Protein AF-0000000076153434 (afdb_homodimer)

Organism: Mytilus galloprovincialis (NCBI:txid29158)

Sequence (692 aa):
MLDENEIEETPIVTNWFNNKTPDEFKQAQLDDPIISQILTWKKSPEKPKWPEISHLSQHHKTYWSQWERLTVVEGILYRKWENTTTNDINLQYVLPCADRNRVLLLLHNDQLGGHLGFKRTIARIRHRFYWAGYTSFVERWCKRCTECQKRNQPSHHTRGQMKSYIVGEPMERVSLDILGPVTRTYKGNKYVIVVTDYFTRYAEAYGVPDIEAQTVADKLLEEFICRYGLPLQIHTDQGSQFTSDLFIQMCKKLNIDKTRNSPFHPQSSGLVERLNRTIEDMISKFVTKHQKDWDQYLPYLMMAYRSSVHETLGETPCFMMMGREVRLPVDLIYGGLVVLTLINIVMLDENEIEETPIVTNWFNNKTPDEFKQAQLDDPIISQILTWKKSPEKPKWPEISHLSQHHKTYWSQWERLTVVEGILYRKWENTTTNDINLQYVLPCADRNRVLLLLHNDQLGGHLGFKRTIARIRHRFYWAGYTSFVERWCKRCTECQKRNQPSHHTRGQMKSYIVGEPMERVSLDILGPVTRTYKGNKYVIVVTDYFTRYAEAYGVPDIEAQTVADKLLEEFICRYGLPLQIHTDQGSQFTSDLFIQMCKKLNIDKTRNSPFHPQSSGLVERLNRTIEDMISKFVTKHQKDWDQYLPYLMMAYRSSVHETLGETPCFMMMGREVRLPVDLIYGGLVVLTLINIV

Nearest PDB structures (foldseek):
  7q5b-assembly1_A  TM=4.724E-01  e=2.731E-12  Saccharomyces cerevisiae S288C
  7usf-assembly1_B-2  TM=6.928E-01  e=3.247E-08  Mouse mammary tumor virus
  5cz1-assembly3_C  TM=7.036E-01  e=2.994E-06  Mouse mammary tumor virus
  7usf-assembly1_A  TM=5.499E-01  e=4.482E-07  Mouse mammary tumor virus
  7jn3-assembly1_E  TM=5.477E-01  e=1.095E-06  Rous sarcoma virus (strain Schmidt-Ruppin A)

pLDDT: mean 84.43, std 19.1, range [25.69, 98.38]

Solvent-accessible surface area (backbone atoms only — not comparable to full-atom values): 38436 Å² total; per-residue (Å²): 136,84,81,77,73,76,70,74,72,69,66,56,84,36,48,62,45,49,53,61,48,72,66,54,53,33,50,49,30,55,70,22,75,63,53,31,49,52,54,55,50,63,72,43,93,62,77,82,52,63,84,79,45,70,84,51,55,72,54,56,46,48,51,57,77,39,47,89,40,46,44,72,58,95,75,33,58,25,32,62,39,73,37,83,87,76,71,39,77,42,70,14,42,50,55,32,73,89,50,48,63,60,53,46,40,52,48,23,70,29,57,60,14,32,61,50,56,52,71,40,38,50,54,59,39,58,71,45,35,40,49,73,61,46,67,63,53,47,44,50,50,53,69,61,31,65,62,54,56,74,60,66,60,81,71,81,66,77,79,64,76,64,66,79,73,91,55,92,43,80,39,41,40,29,38,46,45,77,45,68,81,50,67,58,24,84,88,49,24,24,32,35,42,37,40,32,25,67,49,35,59,34,52,48,61,43,67,29,63,62,80,47,40,63,57,47,31,49,49,47,42,52,68,42,30,36,72,65,22,54,54,60,28,74,40,42,80,57,56,69,67,53,48,50,48,24,34,50,47,42,22,60,75,65,72,49,54,60,44,90,71,52,68,64,59,52,71,75,44,56,62,58,56,52,48,52,49,51,52,50,53,38,49,62,59,68,37,54,95,78,38,34,56,50,62,78,45,37,37,38,36,34,28,19,54,24,69,26,56,33,84,90,75,72,42,25,12,36,30,61,58,29,71,41,80,59,46,50,71,66,44,58,35,68,45,82,67,60,75,69,49,61,66,70,72,102,138,86,81,78,71,75,71,74,72,71,65,54,82,35,48,61,45,48,52,61,47,73,65,53,53,34,48,47,30,56,69,23,74,65,53,30,49,51,55,57,49,63,75,42,92,60,77,81,53,63,85,79,45,69,84,52,54,71,52,57,47,47,50,57,75,40,46,88,40,46,47,70,58,96,74,33,59,25,32,62,39,72,38,82,85,76,70,41,79,42,69,14,42,50,55,33,73,90,50,48,63,60,52,46,40,50,51,23,70,30,56,58,14,33,61,50,57,51,72,40,40,50,51,59,40,59,71,45,34,40,48,73,61,47,69,61,51,47,45,51,50,52,68,64,31,65,62,55,56,74,60,66,59,81,69,82,67,76,79,64,76,63,66,79,72,91,56,92,44,79,39,42,40,29,38,46,46,76,44,66,82,52,65,58,26,85,87,50,23,23,29,35,41,37,40,33,25,67,50,33,59,34,53,47,63,42,67,29,63,61,82,47,39,64,56,47,33,48,49,46,42,52,68,42,31,36,73,66,23,54,53,62,28,73,40,43,80,59,57,68,67,53,50,52,48,24,34,51,47,43,22,60,76,65,72,50,55,60,44,89,70,54,72,61,62,51,70,76,45,56,61,59,56,52,48,52,49,51,52,50,53,38,47,62,58,68,38,54,95,79,38,34,56,51,62,77,46,37,37,38,36,35,28,18,54,24,69,26,56,34,85,89,74,70,42,25,13,35,28,62,59,29,70,40,81,58,46,50,72,64,41,57,35,68,43,83,66,60,77,68,49,62,66,71,72,102

Secondary structure (DSSP, 8-state):
---------------SS-PPPHHHHHHHHHHSHHHHHHHHHHTSSSPPPHHHHTTS-HHHHHHHHTGGGEEEETTEEEEEEEETTTTEEEEEEE--HHHHHHHHIIIIISTTTTT--HHHHHHHHHTTEE-TTHHHHHHHHHHH-HHHHHH-----------------STTSEEEEEEE---PPPTT---EEEEEEETTT--EEEEEES---HHHHHHHIIIIIIHHH---SEEEE-S-HHHHHHHHHHHHHHHT-PPPS---------HHHHHHHHHHHHHHHTT--TT---HHHHHHHHHHHHHTS--TTTSS-HHHHHHSS----HHHHHHGGGHHHHHHHH-/---------------SS-PPPHHHHHHHHHHSHHHHHHHHHHTSSSPPPHHHHTTS-HHHHHHHHTGGGEEEETTEEEEEEEETTTTEEEEEEE--HHHHHHHHIIIIISTTTTT--HHHHHHHHHTTEE-TTHHHHHHHHHHH-HHHHHH-----------------STTSEEEEEEE---PPPTT---EEEEEEETTT--EEEEEES---HHHHHHHIIIIIIHHH---SEEEE-S-HHHHHHHHHHHHHHHT-PPPS---------HHHHHHHHHHHHHHHTT--TT---HHHHHHHHHHHHHTS--TTTSS-HHHHHHSS----HHHHHHGGGHHHHHHHH-

InterPro domains:
  IPR001584 Integrase, catalytic core [PF00665] (170-266)
  IPR001584 Integrase, catalytic core [PS50994] (166-325)
  IPR012337 Ribonuclease H-like superfamily [SSF53098] (166-319)
  IPR036397 Ribonuclease H superfamily [G3DSA:3.30.420.10] (163-334)
  IPR041588 Integrase zinc-binding domain [PF17921] (96-153)

Radius of gyration: 28.55 Å; Cα contacts (8 Å, |Δi|>4): 1041; chains: 2; bounding box: 57×82×88 Å

Foldseek 3Di:
DDDPPPPPPPPPPDDPDAAQDPVNQLVLLCVAPLSVVLLVQVVDPDQDDCVVPVPDDPQNVQCSVQVVQWDADPNFIWGWDQDPVVRDTDTAGADGPVCLVVLLCQCAVDLLNLNDALVQSVVVNVRHHDGRPVSVVSNVVSVPDPLNVVPPPPPPDPPPDQPQDDDPAWQQEKEWEKDDQDDQAPVQFRIKIWIATSQLRQIAIATDNDLQLLRNLCCCVVPPCVVQHHYNYYAYPPDPVSVVSNQVNNCVVVVHDDDDDDPDPRPVGPSVVVVVVSLVSSLSSPADPSNRCSRVSRVSNSSSQQQTQDPVVRRGSCCRRPVDHDDGPVCRHHVPPTPPPVVPVD/DDDPPPPPPPPPPDDPDAAQDPVNQLVLLCVAPLSVVLLVQVVDPDQDDCVVPVPDDPQNVQCSVQVVQWDADPNFIWGWDQDPVVRDTDTAGADGPVCLVVLLCQCAVDLLNLNDALVQSVVVNVRHHDGRPVSVVSNVVSVPDPLNVVPPPPPPDDPPDQPLDDDPAWQQEKEWEKDDQDDAAPVQFRIKIWIATSQLRQIAIATDNDLQLLRNLCCCVVPPCVVQHHYNYYAYPPDPVSVVSNQVNNCVVVVHDDDDDDPDPRPPGPSVVVVVVSLVSSLSSPADPSNRCSRVSRVSNSSSQQQTQDPVVRRGSCCRRPVDHDDGPVCRHHVPPTPPPVVPVD

Structure (mmCIF, N/CA/C/O backbone):
data_AF-0000000076153434-model_v1
#
loop_
_entity.id
_entity.type
_entity.pdbx_description
1 polymer 'Integrase catalytic domain-containing protein'
#
loop_
_atom_site.group_PDB
_atom_site.id
_atom_site.type_symbol
_atom_site.label_atom_id
_atom_site.label_alt_id
_atom_site.label_comp_id
_atom_site.label_asym_id
_atom_site.label_entity_id
_atom_site.label_seq_id
_atom_site.pdbx_PDB_ins_code
_atom_site.Cartn_x
_atom_site.Cartn_y
_atom_site.Cartn_z
_atom_site.occupancy
_atom_site.B_iso_or_equiv
_atom_site.auth_seq_id
_atom_site.auth_comp_id
_atom_site.auth_asym_id
_atom_site.auth_atom_id
_atom_site.pdbx_PDB_model_num
ATOM 1 N N . MET A 1 1 ? 24.078 26.281 -42.719 1 26.25 1 MET A N 1
ATOM 2 C CA . MET A 1 1 ? 22.969 26.844 -41.969 1 26.25 1 MET A CA 1
ATOM 3 C C . MET A 1 1 ? 22.75 26.062 -40.688 1 26.25 1 MET A C 1
ATOM 5 O O . MET A 1 1 ? 22.641 24.844 -40.688 1 26.25 1 MET A O 1
ATOM 9 N N . LEU A 1 2 ? 23.188 26.578 -39.469 1 28.17 2 LEU A N 1
ATOM 10 C CA . LEU A 1 2 ? 23.344 26.141 -38.094 1 28.17 2 LEU A CA 1
ATOM 11 C C . LEU A 1 2 ? 22.031 25.562 -37.531 1 28.17 2 LEU A C 1
ATOM 13 O O . LEU A 1 2 ? 20.953 26.047 -37.875 1 28.17 2 LEU A O 1
ATOM 17 N N . ASP A 1 3 ? 22.047 24.281 -37.188 1 27.09 3 ASP A N 1
ATOM 18 C CA . ASP A 1 3 ? 21.297 23.219 -36.531 1 27.09 3 ASP A CA 1
ATOM 19 C C . ASP A 1 3 ? 20.672 23.734 -35.219 1 27.09 3 ASP A C 1
ATOM 21 O O . ASP A 1 3 ? 21.391 24.125 -34.281 1 27.09 3 ASP A O 1
ATOM 25 N N . GLU A 1 4 ? 19.562 24.562 -35.375 1 30.77 4 GLU A N 1
ATOM 26 C CA . GLU A 1 4 ? 18.766 25.188 -34.312 1 30.77 4 GLU A CA 1
ATOM 27 C C . GLU A 1 4 ? 18.547 24.234 -33.156 1 30.77 4 GLU A C 1
ATOM 29 O O . GLU A 1 4 ? 18.078 23.109 -33.344 1 30.77 4 GLU A O 1
ATOM 34 N N . ASN A 1 5 ? 19.281 24.344 -32.125 1 31.09 5 ASN A N 1
ATOM 35 C CA . ASN A 1 5 ? 19.328 23.781 -30.766 1 31.09 5 ASN A CA 1
ATOM 36 C C . ASN A 1 5 ? 17.938 23.719 -30.141 1 31.09 5 ASN A C 1
ATOM 38 O O . ASN A 1 5 ? 17.312 24.75 -29.891 1 31.09 5 ASN A O 1
ATOM 42 N N . GLU A 1 6 ? 17.094 22.844 -30.656 1 32.84 6 GLU A N 1
ATOM 43 C CA . GLU A 1 6 ? 15.82 22.609 -29.969 1 32.84 6 GLU A CA 1
ATOM 44 C C . GLU A 1 6 ? 15.984 22.672 -28.453 1 32.84 6 GLU A C 1
ATOM 46 O O . GLU A 1 6 ? 16.688 21.844 -27.875 1 32.84 6 GLU A O 1
ATOM 51 N N . ILE A 1 7 ? 16.062 23.859 -27.906 1 31.33 7 ILE A N 1
ATOM 52 C CA . ILE A 1 7 ? 16.016 24.109 -26.469 1 31.33 7 ILE A CA 1
ATOM 53 C C . ILE A 1 7 ? 15.039 23.156 -25.812 1 31.33 7 ILE A C 1
ATOM 55 O O . ILE A 1 7 ? 13.852 23.156 -26.125 1 31.33 7 ILE A O 1
ATOM 59 N N . GLU A 1 8 ? 15.461 22.016 -25.5 1 33.28 8 GLU A N 1
ATOM 60 C CA . GLU A 1 8 ? 14.75 21.109 -24.594 1 33.28 8 GLU A CA 1
ATOM 61 C C . GLU A 1 8 ? 14.094 21.875 -23.453 1 33.28 8 GLU A C 1
ATOM 63 O O . GLU A 1 8 ? 14.789 22.438 -22.594 1 33.28 8 GLU A O 1
ATOM 68 N N . GLU A 1 9 ? 13.078 22.641 -23.75 1 33.19 9 GLU A N 1
ATOM 69 C CA . GLU A 1 9 ? 12.359 23.344 -22.703 1 33.19 9 GLU A CA 1
ATOM 70 C C . GLU A 1 9 ? 12.203 22.469 -21.453 1 33.19 9 GLU A C 1
ATOM 72 O O . GLU A 1 9 ? 11.75 21.328 -21.547 1 33.19 9 GLU A O 1
ATOM 77 N N . THR A 1 10 ? 13.039 22.625 -20.547 1 36.59 10 THR A N 1
ATOM 78 C CA . THR A 1 10 ? 13.023 22.016 -19.234 1 36.59 10 THR A CA 1
ATOM 79 C C . THR A 1 10 ? 11.609 21.984 -18.656 1 36.59 10 THR A C 1
ATOM 81 O O . THR A 1 10 ? 10.945 23.016 -18.594 1 36.59 10 THR A O 1
ATOM 84 N N . PRO A 1 11 ? 10.961 20.875 -18.812 1 39.47 11 PRO A N 1
ATOM 85 C CA . PRO A 1 11 ? 9.602 20.797 -18.266 1 39.47 11 PRO A CA 1
ATOM 86 C C . PRO A 1 11 ? 9.477 21.453 -16.891 1 39.47 11 PRO A C 1
ATOM 88 O O . PRO A 1 11 ? 10.281 21.188 -16 1 39.47 11 PRO A O 1
ATOM 91 N N . ILE A 1 12 ? 9.172 22.672 -16.812 1 40.34 12 ILE A N 1
ATOM 92 C CA . ILE A 1 12 ? 8.844 23.297 -15.539 1 40.34 12 ILE A CA 1
ATOM 93 C C . ILE A 1 12 ? 7.852 22.438 -14.773 1 40.34 12 ILE A C 1
ATOM 95 O O . ILE A 1 12 ? 6.766 22.125 -15.273 1 40.34 12 ILE A O 1
ATOM 99 N N . VAL A 1 13 ? 8.227 21.484 -13.992 1 46.78 13 VAL A N 1
ATOM 100 C CA . VAL A 1 13 ? 7.426 20.672 -13.078 1 46.78 13 VAL A CA 1
ATOM 101 C C . VAL A 1 13 ? 6.602 21.578 -12.164 1 46.78 13 VAL A C 1
ATOM 103 O O . VAL A 1 13 ? 7.156 22.375 -11.406 1 46.78 13 VAL A O 1
ATOM 106 N N . THR A 1 14 ? 5.461 22.172 -12.633 1 51.94 14 THR A N 1
ATOM 107 C CA . THR A 1 14 ? 4.656 23.031 -11.781 1 51.94 14 THR A CA 1
ATOM 108 C C . THR A 1 14 ? 3.961 22.219 -10.695 1 51.94 14 THR A C 1
ATOM 110 O O . THR A 1 14 ? 3.504 21.094 -10.945 1 51.94 14 THR A O 1
ATOM 113 N N . ASN A 1 15 ? 3.947 22.703 -9.422 1 70.94 15 ASN A N 1
ATOM 114 C CA . ASN A 1 15 ? 3.375 22.172 -8.195 1 70.94 15 ASN A CA 1
ATOM 115 C C . ASN A 1 15 ? 1.861 22.359 -8.148 1 70.94 15 ASN A C 1
ATOM 117 O O . ASN A 1 15 ? 1.342 23.375 -8.617 1 70.94 15 ASN A O 1
ATOM 121 N N . TRP A 1 16 ? 0.994 21.438 -7.922 1 79.5 16 TRP A N 1
ATOM 122 C CA . TRP A 1 16 ? -0.462 21.469 -7.836 1 79.5 16 TRP A CA 1
ATOM 123 C C . TRP A 1 16 ? -0.918 22.078 -6.516 1 79.5 16 TRP A C 1
ATOM 125 O O . TRP A 1 16 ? -2.113 22.297 -6.305 1 79.5 16 TRP A O 1
ATOM 135 N N . PHE A 1 17 ? 0.025 22.5 -5.707 1 84.44 17 PHE A N 1
ATOM 136 C CA . PHE A 1 17 ? -0.239 23.094 -4.406 1 84.44 17 PHE A CA 1
ATOM 137 C C . PHE A 1 17 ? 0.689 24.281 -4.156 1 84.44 17 PHE A C 1
ATOM 139 O O . PHE A 1 17 ? 1.723 24.406 -4.812 1 84.44 17 PHE A O 1
ATOM 146 N N . ASN A 1 18 ? 0.304 25.078 -3.262 1 81.75 18 ASN A N 1
ATOM 147 C CA . ASN A 1 18 ? 1.109 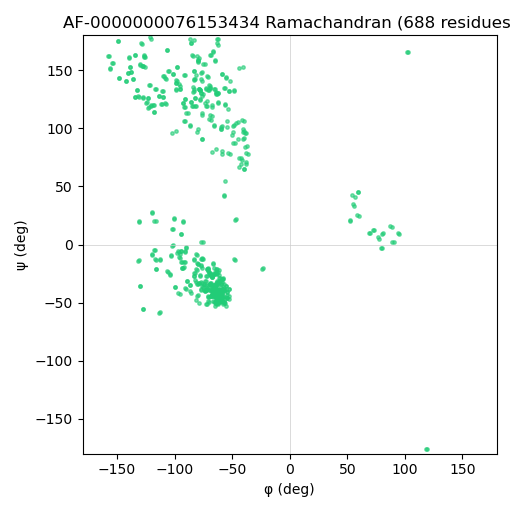26.234 -2.863 1 81.75 18 ASN A CA 1
ATOM 148 C C . ASN A 1 18 ? 2.037 25.891 -1.701 1 81.75 18 ASN A C 1
ATOM 150 O O . ASN A 1 18 ? 1.581 25.719 -0.569 1 81.75 18 ASN A O 1
ATOM 154 N N . ASN A 1 19 ? 3.277 25.766 -2.012 1 83.69 19 ASN A N 1
ATOM 155 C CA . ASN A 1 19 ? 4.262 25.5 -0.97 1 83.69 19 ASN A CA 1
ATOM 156 C C . ASN A 1 19 ? 4.965 26.766 -0.521 1 83.69 19 ASN A C 1
ATOM 158 O O . ASN A 1 19 ? 5.07 27.734 -1.289 1 83.69 19 ASN A O 1
ATOM 162 N N . LYS A 1 20 ? 5.391 26.766 0.634 1 87.88 20 LYS A N 1
ATOM 163 C CA . LYS A 1 20 ? 6.195 27.875 1.133 1 87.88 20 LYS A CA 1
ATOM 164 C C . LYS A 1 20 ? 7.57 27.906 0.466 1 87.88 20 LYS A C 1
ATOM 166 O O . LYS A 1 20 ? 8.227 26.875 0.341 1 87.88 20 LYS A O 1
ATOM 171 N N . THR A 1 21 ? 7.996 29 0.065 1 87.31 21 THR A N 1
ATOM 172 C CA . THR A 1 21 ? 9.328 29.188 -0.504 1 87.31 21 THR A CA 1
ATOM 173 C C . THR A 1 21 ? 10.367 29.391 0.596 1 87.31 21 THR A C 1
ATOM 175 O O . THR A 1 21 ? 10.016 29.75 1.724 1 87.31 21 THR A O 1
ATOM 178 N N . PRO A 1 22 ? 11.586 29.219 0.263 1 89.31 22 PRO A N 1
ATOM 179 C CA . PRO A 1 22 ? 12.633 29.469 1.257 1 89.31 22 PRO A CA 1
ATOM 180 C C . PRO A 1 22 ? 12.57 30.891 1.817 1 89.31 22 PRO A C 1
ATOM 182 O O . PRO A 1 22 ? 12.766 31.094 3.018 1 89.31 22 PRO A O 1
ATOM 185 N N . ASP A 1 23 ? 12.297 31.812 0.988 1 92.75 23 ASP A N 1
ATOM 186 C CA . ASP A 1 23 ? 12.195 33.188 1.435 1 92.75 23 ASP A CA 1
ATOM 187 C C . ASP A 1 23 ? 11.031 33.375 2.398 1 92.75 23 ASP A C 1
ATOM 189 O O . ASP A 1 23 ? 11.117 34.156 3.354 1 92.75 23 ASP A O 1
ATOM 193 N N . GLU A 1 24 ? 10.008 32.656 2.102 1 93.31 24 GLU A N 1
ATOM 194 C CA . GLU A 1 24 ? 8.844 32.75 2.98 1 93.31 24 GLU A CA 1
ATOM 195 C C . GLU A 1 24 ? 9.141 32.125 4.34 1 93.31 24 GLU A C 1
ATOM 197 O O . GLU A 1 24 ? 8.664 32.594 5.367 1 93.31 24 GLU A O 1
ATOM 202 N N . PHE A 1 25 ? 9.906 31.094 4.367 1 94.31 25 PHE A N 1
ATOM 203 C CA . PHE A 1 25 ? 10.336 30.484 5.617 1 94.31 25 PHE A CA 1
ATOM 204 C C . PHE A 1 25 ? 11.156 31.453 6.453 1 94.31 25 PHE A C 1
ATOM 206 O O . PHE A 1 25 ? 10.883 31.641 7.641 1 94.31 25 PHE A O 1
ATOM 213 N N . LYS A 1 26 ? 12.094 32.031 5.777 1 95.19 26 LYS A N 1
ATOM 214 C CA . LYS A 1 26 ? 12.977 32.969 6.438 1 95.19 26 LYS A CA 1
ATOM 215 C C . LYS A 1 26 ? 12.188 34.156 7 1 95.19 26 LYS A C 1
ATOM 217 O O . LYS A 1 26 ? 12.367 34.531 8.156 1 95.19 26 LYS A O 1
ATOM 222 N N . GLN A 1 27 ? 11.352 34.625 6.113 1 96.81 27 GLN A N 1
ATOM 223 C CA . GLN A 1 27 ? 10.586 35.812 6.508 1 96.81 27 GLN A CA 1
ATOM 224 C C . GLN A 1 27 ? 9.664 35.5 7.688 1 96.81 27 GLN A C 1
ATOM 226 O O . GLN A 1 27 ? 9.508 36.312 8.594 1 96.81 27 GLN A O 1
ATOM 231 N N . ALA A 1 28 ? 9.055 34.375 7.688 1 97.06 28 ALA A N 1
ATOM 232 C CA . ALA A 1 28 ? 8.164 33.969 8.773 1 97.06 28 ALA A CA 1
ATOM 233 C C . ALA A 1 28 ? 8.922 33.906 10.102 1 97.06 28 ALA A C 1
ATOM 235 O O . ALA A 1 28 ? 8.398 34.344 11.141 1 97.06 28 ALA A O 1
ATOM 236 N N . GLN A 1 29 ? 10.094 33.406 10.109 1 97.69 29 GLN A N 1
ATOM 237 C CA . GLN A 1 29 ? 10.906 33.312 11.32 1 97.69 29 GLN A CA 1
ATOM 238 C C . GLN A 1 29 ? 11.398 34.719 11.758 1 97.69 29 GLN A C 1
ATOM 240 O O . GLN A 1 29 ? 11.422 35 12.953 1 97.69 29 GLN A O 1
ATOM 245 N N . LEU A 1 30 ? 11.719 35.5 10.797 1 97.62 30 LEU A N 1
ATOM 246 C CA . LEU A 1 30 ? 12.18 36.844 11.109 1 97.62 30 LEU A CA 1
ATOM 247 C C . LEU A 1 30 ? 11.055 37.688 11.688 1 97.62 30 LEU A C 1
ATOM 249 O O . LEU A 1 30 ? 11.297 38.594 12.484 1 97.62 30 LEU A O 1
ATOM 253 N N . ASP A 1 31 ? 9.859 37.375 11.328 1 97.94 31 ASP A N 1
ATOM 254 C CA . ASP A 1 31 ? 8.695 38.094 11.82 1 97.94 31 ASP A CA 1
ATOM 255 C C . ASP A 1 31 ? 8.344 37.688 13.242 1 97.94 31 ASP A C 1
ATOM 257 O O . ASP A 1 31 ? 7.578 38.344 13.93 1 97.94 31 ASP A O 1
ATOM 261 N N . ASP A 1 32 ? 8.844 36.562 13.688 1 97.94 32 ASP A N 1
ATOM 262 C CA . ASP A 1 32 ? 8.664 36.094 15.062 1 97.94 32 ASP A CA 1
ATOM 263 C C . ASP A 1 32 ? 9.664 36.75 16 1 97.94 32 ASP A C 1
ATOM 265 O O . ASP A 1 32 ? 10.875 36.562 15.852 1 97.94 32 ASP A O 1
ATOM 269 N N . PRO A 1 33 ? 9.211 37.438 16.938 1 96.69 33 PRO A N 1
ATOM 270 C CA . PRO A 1 33 ? 10.125 38.25 17.75 1 96.69 33 PRO A CA 1
ATOM 271 C C . PRO A 1 33 ? 11.133 37.375 18.516 1 96.69 33 PRO A C 1
ATOM 273 O O . PRO A 1 33 ? 12.273 37.812 18.719 1 96.69 33 PRO A O 1
ATOM 276 N N . ILE A 1 34 ? 10.758 36.281 18.875 1 97.25 34 ILE A N 1
ATOM 277 C CA . ILE A 1 34 ? 11.664 35.438 19.656 1 97.25 34 ILE A CA 1
ATOM 278 C C . ILE A 1 34 ? 12.641 34.719 18.719 1 97.25 34 ILE A C 1
ATOM 280 O O . ILE A 1 34 ? 13.852 34.781 18.922 1 97.25 34 ILE A O 1
ATOM 284 N N . ILE A 1 35 ? 12.148 34.125 17.656 1 97.94 35 ILE A N 1
ATOM 285 C CA . ILE A 1 35 ? 12.977 33.375 16.719 1 97.94 35 ILE A CA 1
ATOM 286 C C . ILE A 1 35 ? 13.945 34.312 16.016 1 97.94 35 ILE A C 1
ATOM 288 O O . ILE A 1 35 ? 15.102 33.938 15.773 1 97.94 35 ILE A O 1
ATOM 292 N N . SER A 1 36 ? 13.477 35.5 15.703 1 97.69 36 SER A N 1
ATOM 293 C CA . SER A 1 36 ? 14.352 36.469 15.055 1 97.69 36 SER A CA 1
ATOM 294 C C . SER A 1 36 ? 15.555 36.781 15.922 1 97.69 36 SER A C 1
ATOM 296 O O . SER A 1 36 ? 16.672 36.969 15.414 1 97.69 36 SER A O 1
ATOM 298 N N . GLN A 1 37 ? 15.32 36.875 17.203 1 96.38 37 GLN A N 1
ATOM 299 C CA . GLN A 1 37 ? 16.422 37.156 18.125 1 96.38 37 GLN A CA 1
ATOM 300 C C . GLN A 1 37 ? 17.391 36 18.188 1 96.38 37 GLN A C 1
ATOM 302 O O . GLN A 1 37 ? 18.609 36.188 18.234 1 96.38 37 GLN A O 1
ATOM 307 N N . ILE A 1 38 ? 16.875 34.844 18.203 1 97.12 38 ILE A N 1
ATOM 308 C CA . ILE A 1 38 ? 17.719 33.656 18.203 1 97.12 38 ILE A CA 1
ATOM 309 C C . ILE A 1 38 ? 18.562 33.625 16.938 1 97.12 38 ILE A C 1
ATOM 311 O O . ILE A 1 38 ? 19.766 33.344 16.984 1 97.12 38 ILE A O 1
ATOM 315 N N . LEU A 1 39 ? 17.938 33.906 15.805 1 97.25 39 LEU A N 1
ATOM 316 C CA . LEU A 1 39 ? 18.641 33.938 14.531 1 97.25 39 LEU A CA 1
ATOM 317 C C . LEU A 1 39 ? 19.75 34.969 14.555 1 97.25 39 LEU A C 1
ATOM 319 O O . LEU A 1 39 ? 20.844 34.75 14.031 1 97.25 39 LEU A O 1
ATOM 323 N N . THR A 1 40 ? 19.516 36.062 15.211 1 95.44 40 THR A N 1
ATOM 324 C CA . THR A 1 40 ? 20.516 37.094 15.352 1 95.44 40 THR A CA 1
ATOM 325 C C . THR A 1 40 ? 21.703 36.625 16.188 1 95.44 40 THR A C 1
ATOM 327 O O . THR A 1 40 ? 22.859 36.844 15.82 1 95.44 40 THR A O 1
ATOM 330 N N . TRP A 1 41 ? 21.359 35.938 17.266 1 95.69 41 TRP A N 1
ATOM 331 C CA . TRP A 1 41 ? 22.406 35.406 18.141 1 95.69 41 TRP A CA 1
ATOM 332 C C . TRP A 1 41 ? 23.234 34.375 17.406 1 95.69 41 TRP A C 1
ATOM 334 O O . TRP A 1 41 ? 24.453 34.281 17.609 1 95.69 41 TRP A O 1
ATOM 344 N N . LYS A 1 42 ? 22.625 33.625 16.531 1 95.56 42 LYS A N 1
ATOM 345 C CA . LYS A 1 42 ? 23.281 32.531 15.836 1 95.56 42 LYS A CA 1
ATOM 346 C C . LYS A 1 42 ? 24.203 33.031 14.742 1 95.56 42 LYS A C 1
ATOM 348 O O . LYS A 1 42 ? 25 32.281 14.188 1 95.56 42 LYS A O 1
ATOM 353 N N . LYS A 1 43 ? 24.109 34.25 14.406 1 92.62 43 LYS A N 1
ATOM 354 C CA . LYS A 1 43 ? 25.047 34.875 13.453 1 92.62 43 LYS A CA 1
ATOM 355 C C . LYS A 1 43 ? 26.438 34.969 14.055 1 92.62 43 LYS A C 1
ATOM 357 O O . LYS A 1 43 ? 27.438 35.031 13.32 1 92.62 43 LYS A O 1
ATOM 362 N N . SER A 1 44 ? 26.438 35.031 15.367 1 89.44 44 SER A N 1
ATOM 363 C CA . SER A 1 44 ? 27.703 35.062 16.078 1 89.44 44 SER A CA 1
ATOM 364 C C . SER A 1 44 ? 28.156 33.656 16.438 1 89.44 44 SER A C 1
ATOM 366 O O . SER A 1 44 ? 27.344 32.781 16.75 1 89.44 44 SER A O 1
ATOM 368 N N . PRO A 1 45 ? 29.359 33.375 16.453 1 86.62 45 PRO A N 1
ATOM 369 C CA . PRO A 1 45 ? 29.875 32.031 16.812 1 86.62 45 PRO A CA 1
ATOM 370 C C . PRO A 1 45 ? 29.719 31.75 18.297 1 86.62 45 PRO A C 1
ATOM 372 O O . PRO A 1 45 ? 29.703 30.578 18.703 1 86.62 45 PRO A O 1
ATOM 375 N N . GLU A 1 46 ? 29.594 32.781 19.062 1 90.81 46 GLU A N 1
ATOM 376 C CA . GLU A 1 46 ? 29.562 32.562 20.516 1 90.81 46 GLU A CA 1
ATOM 377 C C . GLU A 1 46 ? 28.125 32.562 21.031 1 90.81 46 GLU A C 1
ATOM 379 O O . GLU A 1 46 ? 27.312 33.406 20.656 1 90.81 46 GLU A O 1
ATOM 384 N N . LYS A 1 47 ? 27.781 31.641 21.812 1 94.06 47 LYS A N 1
ATOM 385 C CA . LYS A 1 47 ? 26.516 31.562 22.547 1 94.06 47 LYS A CA 1
ATOM 386 C C . LYS A 1 47 ? 26.391 32.688 23.547 1 94.06 47 LYS A C 1
ATOM 388 O O . LYS A 1 47 ? 27.328 33 24.297 1 94.06 47 LYS A O 1
ATOM 393 N N . PRO A 1 48 ? 25.297 33.375 23.547 1 94.56 48 PRO A N 1
ATOM 394 C CA . PRO A 1 48 ? 25.125 34.406 24.562 1 94.56 48 PRO A CA 1
ATOM 395 C C . PRO A 1 48 ? 25.281 33.906 25.984 1 94.56 48 PRO A C 1
ATOM 397 O O . PRO A 1 48 ? 24.859 32.781 26.297 1 94.56 48 PRO A O 1
ATOM 400 N N . LYS A 1 49 ? 25.844 34.719 26.781 1 94.62 49 LYS A N 1
ATOM 401 C CA . LYS A 1 49 ? 26.047 34.344 28.172 1 94.62 49 LYS A CA 1
ATOM 402 C C . LYS A 1 49 ? 24.75 34.5 28.969 1 94.62 49 LYS A C 1
ATOM 404 O O . LYS A 1 49 ? 23.844 35.219 28.578 1 94.62 49 LYS A O 1
ATOM 409 N N . TRP A 1 50 ? 24.719 33.844 30.062 1 93.25 50 TRP A N 1
ATOM 410 C CA . TRP A 1 50 ? 23.5 33.75 30.859 1 93.25 50 TRP A CA 1
ATOM 411 C C . TRP A 1 50 ? 23.031 35.156 31.297 1 93.25 50 TRP A C 1
ATOM 413 O O . TRP A 1 50 ? 21.844 35.469 31.219 1 93.25 50 TRP A O 1
ATOM 423 N N . PRO A 1 51 ? 23.875 36 31.672 1 92.81 51 PRO A N 1
ATOM 424 C CA . PRO A 1 51 ? 23.406 37.344 32.094 1 92.81 51 PRO A CA 1
ATOM 425 C C . PRO A 1 51 ? 22.703 38.125 31 1 92.81 51 PRO A C 1
ATOM 427 O O . PRO A 1 51 ? 21.859 38.969 31.281 1 92.81 51 PRO A O 1
ATOM 430 N N . GLU A 1 52 ? 23.016 37.719 29.797 1 91.81 52 GLU A N 1
ATOM 431 C CA . GLU A 1 52 ? 22.453 38.406 28.641 1 91.81 52 GLU A CA 1
ATOM 432 C C . GLU A 1 52 ? 21.031 37.938 28.359 1 91.81 52 GLU A C 1
ATOM 434 O O . GLU A 1 52 ? 20.234 38.625 27.734 1 91.81 52 GLU A O 1
ATOM 439 N N . ILE A 1 53 ? 20.734 36.719 28.875 1 92.25 53 ILE A N 1
ATOM 440 C CA . ILE A 1 53 ? 19.469 36.125 28.469 1 92.25 53 ILE A CA 1
ATOM 441 C C . ILE A 1 53 ? 18.562 35.969 29.703 1 92.25 53 ILE A C 1
ATOM 443 O O . ILE A 1 53 ? 17.359 35.75 29.562 1 92.25 53 ILE A O 1
ATOM 447 N N . SER A 1 54 ? 19.047 36.094 30.922 1 93.75 54 SER A N 1
ATOM 448 C CA . SER A 1 54 ? 18.359 35.781 32.188 1 93.75 54 SER A CA 1
ATOM 449 C C . SER A 1 54 ? 17.078 36.594 32.312 1 93.75 54 SER A C 1
ATOM 451 O O . SER A 1 54 ? 16.109 36.125 32.938 1 93.75 54 SER A O 1
ATOM 453 N N . HIS A 1 55 ? 17.031 37.781 31.734 1 94.44 55 HIS A N 1
ATOM 454 C CA . HIS A 1 55 ? 15.883 38.656 31.906 1 94.44 55 HIS A CA 1
ATOM 455 C C . HIS A 1 55 ? 14.844 38.438 30.812 1 94.44 55 HIS A C 1
ATOM 457 O O . HIS A 1 55 ? 13.766 39.031 30.844 1 94.44 55 HIS A O 1
ATOM 463 N N . LEU A 1 56 ? 15.172 37.656 29.891 1 94.81 56 LEU A N 1
ATOM 464 C CA . LEU A 1 56 ? 14.281 37.406 28.766 1 94.81 56 LEU A CA 1
ATOM 465 C C . LEU A 1 56 ? 13.242 36.344 29.094 1 94.81 56 LEU A C 1
ATOM 467 O O . LEU A 1 56 ? 13.203 35.844 30.203 1 94.81 56 LEU A O 1
ATOM 471 N N . SER A 1 57 ? 12.352 36.125 28.172 1 94.88 57 SER A N 1
ATOM 472 C CA . SER A 1 57 ? 11.219 35.219 28.391 1 94.88 57 SER A CA 1
ATOM 473 C C . SER A 1 57 ? 11.688 33.781 28.547 1 94.88 57 SER A C 1
ATOM 475 O O . SER A 1 57 ? 12.828 33.438 28.219 1 94.88 57 SER A O 1
ATOM 477 N N . GLN A 1 58 ? 10.75 33 29.016 1 95.19 58 GLN A N 1
ATOM 478 C CA . GLN A 1 58 ? 11.031 31.594 29.188 1 95.19 58 GLN A CA 1
ATOM 479 C C . GLN A 1 58 ? 11.328 30.922 27.844 1 95.19 58 GLN A C 1
ATOM 481 O O . GLN A 1 58 ? 12.141 30 27.766 1 95.19 58 GLN A O 1
ATOM 486 N N . HIS A 1 59 ? 10.75 31.359 26.781 1 95.88 59 HIS A N 1
ATOM 487 C CA . HIS A 1 59 ? 10.961 30.797 25.469 1 95.88 59 HIS A CA 1
ATOM 488 C C . HIS A 1 59 ? 12.383 31.047 24.969 1 95.88 59 HIS A C 1
ATOM 490 O O . HIS A 1 59 ? 13.016 30.156 24.391 1 95.88 59 HIS A O 1
ATOM 496 N N . HIS A 1 60 ? 12.883 32.219 25.25 1 95.81 60 HIS A N 1
ATOM 497 C CA . HIS A 1 60 ? 14.273 32.531 24.922 1 95.81 60 HIS A CA 1
ATOM 498 C C . HIS A 1 60 ? 15.219 31.562 25.641 1 95.81 60 HIS A C 1
ATOM 500 O O . HIS A 1 60 ? 16.156 31.047 25.031 1 95.81 60 HIS A O 1
ATOM 506 N N . LYS A 1 61 ? 14.883 31.391 26.891 1 96.19 61 LYS A N 1
ATOM 507 C CA . LYS A 1 61 ? 15.734 30.547 27.719 1 96.19 61 LYS A CA 1
ATOM 508 C C . LYS A 1 61 ? 15.688 29.094 27.25 1 96.19 61 LYS A C 1
ATOM 510 O O . LYS A 1 61 ? 16.703 28.391 27.297 1 96.19 61 LYS A O 1
ATOM 515 N N . THR A 1 62 ? 14.523 28.688 26.812 1 97.06 62 THR A N 1
ATOM 516 C CA . THR A 1 62 ? 14.375 27.328 26.281 1 97.06 62 THR A CA 1
ATOM 517 C C . THR A 1 62 ? 15.234 27.141 25.031 1 97.06 62 THR A C 1
ATOM 519 O O . THR A 1 62 ? 15.953 26.141 24.906 1 97.06 62 THR A O 1
ATOM 522 N N . TYR A 1 63 ? 15.195 28.078 24.109 1 96.94 63 TYR A N 1
ATOM 523 C CA . TYR A 1 63 ? 16.031 28 22.906 1 96.94 63 TYR A CA 1
ATOM 524 C C . TYR A 1 63 ? 17.5 28.047 23.266 1 96.94 63 TYR A C 1
ATOM 526 O O . TYR A 1 63 ? 18.312 27.328 22.672 1 96.94 63 TYR A O 1
ATOM 534 N N . TRP A 1 64 ? 17.797 28.844 24.266 1 96 64 TRP A N 1
ATOM 535 C CA . TRP A 1 64 ? 19.172 28.969 24.734 1 96 64 TRP A CA 1
ATOM 536 C C . TRP A 1 64 ? 19.688 27.641 25.266 1 96 64 TRP A C 1
ATOM 538 O O . TRP A 1 64 ? 20.828 27.25 25 1 96 64 TRP A O 1
ATOM 548 N N . SER A 1 65 ? 18.859 27 26.031 1 95.81 65 SER A N 1
ATOM 549 C CA . SER A 1 65 ? 19.234 25.703 26.609 1 95.81 65 SER A CA 1
ATOM 550 C C . SER A 1 65 ? 19.453 24.656 25.516 1 95.81 65 SER A C 1
ATOM 552 O O . SER A 1 65 ? 20.188 23.688 25.703 1 95.81 65 SER A O 1
ATOM 554 N N . GLN A 1 66 ? 18.828 24.875 24.297 1 95.5 66 GLN A N 1
ATOM 555 C CA . GLN A 1 66 ? 18.922 23.953 23.172 1 95.5 66 GLN A CA 1
ATOM 556 C C . GLN A 1 66 ? 19.938 24.453 22.141 1 95.5 66 GLN A C 1
ATOM 558 O O . GLN A 1 66 ? 19.906 24.016 20.984 1 95.5 66 GLN A O 1
ATOM 563 N N . TRP A 1 67 ? 20.812 25.25 22.547 1 95.56 67 TRP A N 1
ATOM 564 C CA . TRP A 1 67 ? 21.672 26.016 21.656 1 95.56 67 TRP A CA 1
ATOM 565 C C . TRP A 1 67 ? 22.453 25.078 20.734 1 95.56 67 TRP A C 1
ATOM 567 O O . TRP A 1 67 ? 22.531 25.328 19.531 1 95.56 67 TRP A O 1
ATOM 577 N N . GLU A 1 68 ? 22.922 23.938 21.234 1 94.19 68 GLU A N 1
ATOM 578 C CA . GLU A 1 68 ? 23.781 23.047 20.469 1 94.19 68 GLU A CA 1
ATOM 579 C C . GLU A 1 68 ? 22.984 22.266 19.438 1 94.19 68 GLU A C 1
ATOM 581 O O . GLU A 1 68 ? 23.547 21.781 18.453 1 94.19 68 GLU A O 1
ATOM 586 N N . ARG A 1 69 ? 21.719 22.188 19.641 1 95.56 69 ARG A N 1
ATOM 587 C CA . ARG A 1 69 ? 20.859 21.438 18.734 1 95.56 69 ARG A CA 1
ATOM 588 C C . ARG A 1 69 ? 20.266 22.344 17.656 1 95.56 69 ARG A C 1
ATOM 590 O O . ARG A 1 69 ? 19.719 21.875 16.656 1 95.56 69 ARG A O 1
ATOM 597 N N . LEU A 1 70 ? 20.359 23.609 17.906 1 96.38 70 LEU A N 1
ATOM 598 C CA . LEU A 1 70 ? 19.844 24.562 16.938 1 96.38 70 LEU A CA 1
ATOM 599 C C . LEU A 1 70 ? 20.859 24.828 15.828 1 96.38 70 LEU A C 1
ATOM 601 O O . LEU A 1 70 ? 22.047 24.953 16.094 1 96.38 70 LEU A O 1
ATOM 605 N N . THR A 1 71 ? 20.391 24.812 14.594 1 94.69 71 THR A N 1
ATOM 606 C CA . THR A 1 71 ? 21.266 25.047 13.453 1 94.69 71 THR A CA 1
ATOM 607 C C . THR A 1 71 ? 20.562 25.906 12.406 1 94.69 71 THR A C 1
ATOM 609 O O . THR A 1 71 ? 19.328 25.875 12.297 1 94.69 71 THR A O 1
ATOM 612 N N . VAL A 1 72 ? 21.375 26.703 11.734 1 95.25 72 VAL A N 1
ATOM 613 C CA . VAL A 1 72 ? 20.828 27.547 10.664 1 95.25 72 VAL A CA 1
ATOM 614 C C . VAL A 1 72 ? 21.281 27 9.305 1 95.25 72 VAL A C 1
ATOM 616 O O . VAL A 1 72 ? 22.469 26.859 9.055 1 95.25 72 VAL A O 1
ATOM 619 N N . VAL A 1 73 ? 20.312 26.688 8.523 1 92.94 73 VAL A N 1
ATOM 620 C CA . VAL A 1 73 ? 20.578 26.203 7.172 1 92.94 73 VAL A CA 1
ATOM 621 C C . VAL A 1 73 ? 19.969 27.172 6.152 1 92.94 73 VAL A C 1
ATOM 623 O O . VAL A 1 73 ? 18.75 27.312 6.07 1 92.94 73 VAL A O 1
ATOM 626 N N . GLU A 1 74 ? 20.797 27.812 5.398 1 91.56 74 GLU A N 1
ATOM 627 C CA . GLU A 1 74 ? 20.359 28.766 4.383 1 91.56 74 GLU A CA 1
ATOM 628 C C . GLU A 1 74 ? 19.469 29.844 4.988 1 91.56 74 GLU A C 1
ATOM 630 O O . GLU A 1 74 ? 18.406 30.172 4.438 1 91.56 74 GLU A O 1
ATOM 635 N N . GLY A 1 75 ? 19.797 30.172 6.164 1 93.88 75 GLY A N 1
ATOM 636 C CA . GLY A 1 75 ? 19.125 31.281 6.816 1 93.88 75 GLY A CA 1
ATOM 637 C C . GLY A 1 75 ? 17.875 30.875 7.582 1 93.88 75 GLY A C 1
ATOM 638 O O . GLY A 1 75 ? 17.188 31.719 8.156 1 93.88 75 GLY A O 1
ATOM 639 N N . ILE A 1 76 ? 17.594 29.594 7.602 1 95.88 76 ILE A N 1
ATOM 640 C CA . ILE A 1 76 ? 16.406 29.094 8.281 1 95.88 76 ILE A CA 1
ATOM 641 C C . ILE A 1 76 ? 16.812 28.312 9.523 1 95.88 76 ILE A C 1
ATOM 643 O O . ILE A 1 76 ? 17.719 27.469 9.469 1 95.88 76 ILE A O 1
ATOM 647 N N . LEU A 1 77 ? 16.172 28.609 10.648 1 96.81 77 LEU A N 1
ATOM 648 C CA . LEU A 1 77 ? 16.5 27.984 11.922 1 96.81 77 LEU A CA 1
ATOM 649 C C . LEU A 1 77 ? 15.828 26.625 12.047 1 96.81 77 LEU A C 1
ATOM 651 O O . LEU A 1 77 ? 14.617 26.5 11.844 1 96.81 77 LEU A O 1
ATOM 655 N N . TYR A 1 78 ? 16.594 25.594 12.328 1 96.31 78 TYR A N 1
ATOM 656 C CA . TYR A 1 78 ? 16.141 24.234 12.57 1 96.31 78 TYR A CA 1
ATOM 657 C C . TYR A 1 78 ? 16.672 23.719 13.898 1 96.31 78 TYR A C 1
ATOM 659 O O . TYR A 1 78 ? 17.578 24.297 14.492 1 96.31 78 TYR A O 1
ATOM 667 N N . ARG A 1 79 ? 16.031 22.688 14.328 1 95.94 79 ARG A N 1
ATOM 668 C CA . ARG A 1 79 ? 16.562 21.922 15.445 1 95.94 79 ARG A CA 1
ATOM 669 C C . ARG A 1 79 ? 16.922 20.5 15.016 1 95.94 79 ARG A C 1
ATOM 671 O O . ARG A 1 79 ? 16.141 19.828 14.344 1 95.94 79 ARG A O 1
ATOM 678 N N . LYS A 1 80 ? 18.062 20.078 15.414 1 92.56 80 LYS A N 1
ATOM 679 C CA . LYS A 1 80 ? 18.469 18.703 15.141 1 92.56 80 LYS A CA 1
ATOM 680 C C . LYS A 1 80 ? 17.797 17.734 16.109 1 92.56 80 LYS A C 1
ATOM 682 O O . LYS A 1 80 ? 17.828 17.938 17.312 1 92.56 80 LYS A O 1
ATOM 687 N N . TRP A 1 81 ? 17.172 16.812 15.492 1 88.44 81 TRP A N 1
ATOM 688 C CA . TRP A 1 81 ? 16.484 15.789 16.266 1 88.44 81 TRP A CA 1
ATOM 689 C C . TRP A 1 81 ? 16.969 14.398 15.898 1 88.44 81 TRP A C 1
ATOM 691 O O . TRP A 1 81 ? 16.969 14.023 14.719 1 88.44 81 TRP A O 1
ATOM 701 N N . GLU A 1 82 ? 17.531 13.734 16.812 1 80.38 82 GLU A N 1
ATOM 702 C CA . GLU A 1 82 ? 18.031 12.391 16.578 1 80.38 82 GLU A CA 1
ATOM 703 C C . GLU A 1 82 ? 16.953 11.344 16.844 1 80.38 82 GLU A C 1
ATOM 705 O O . GLU A 1 82 ? 16.438 11.258 17.969 1 80.38 82 GLU A O 1
ATOM 710 N N . ASN A 1 83 ? 16.609 10.742 15.734 1 68.69 83 ASN A N 1
ATOM 711 C CA . ASN A 1 83 ? 15.703 9.609 15.906 1 68.69 83 ASN A CA 1
ATOM 712 C C . ASN A 1 83 ? 16.438 8.383 16.438 1 68.69 83 ASN A C 1
ATOM 714 O O . ASN A 1 83 ? 17.312 7.84 15.75 1 68.69 83 ASN A O 1
ATOM 718 N N . THR A 1 84 ? 16.109 8.031 17.625 1 62.28 84 THR A N 1
ATOM 719 C CA . THR A 1 84 ? 16.828 6.949 18.297 1 62.28 84 THR A CA 1
ATOM 720 C C . THR A 1 84 ? 16.562 5.617 17.594 1 62.28 84 THR A C 1
ATOM 722 O O . THR A 1 84 ? 17.375 4.699 17.672 1 62.28 84 THR A O 1
ATOM 725 N N . THR A 1 85 ? 15.477 5.531 16.969 1 58.91 85 THR A N 1
ATOM 726 C CA . THR A 1 85 ? 15.117 4.262 16.344 1 58.91 85 THR A CA 1
ATOM 727 C C . THR A 1 85 ? 15.836 4.082 15.016 1 58.91 85 THR A C 1
ATOM 729 O O . THR A 1 85 ? 16.391 3.014 14.742 1 58.91 85 THR A O 1
ATOM 732 N N . THR A 1 86 ? 15.922 5.078 14.188 1 60.16 86 THR A N 1
ATOM 733 C CA . THR A 1 86 ? 16.469 4.953 12.844 1 60.16 86 THR A CA 1
ATOM 734 C C . THR A 1 86 ? 17.906 5.5 12.797 1 60.16 86 THR A C 1
ATOM 736 O O . THR A 1 86 ? 18.609 5.312 11.805 1 60.16 86 THR A O 1
ATOM 739 N N . ASN A 1 87 ? 18.359 5.977 13.914 1 61.5 87 ASN A N 1
ATOM 740 C CA . ASN A 1 87 ? 19.672 6.602 14 1 61.5 87 ASN A CA 1
ATOM 741 C C . ASN A 1 87 ? 19.844 7.703 12.953 1 61.5 87 ASN A C 1
ATOM 743 O O . ASN A 1 87 ? 20.938 7.934 12.461 1 61.5 87 ASN A O 1
ATOM 747 N N . ASP A 1 88 ? 18.766 8.156 12.516 1 69.88 88 ASP A N 1
ATOM 748 C CA . ASP A 1 88 ? 18.781 9.25 11.547 1 69.88 88 ASP A CA 1
ATOM 749 C C . ASP A 1 88 ? 18.594 10.602 12.234 1 69.88 88 ASP A C 1
ATOM 751 O O . ASP A 1 88 ? 17.969 10.68 13.297 1 69.88 88 ASP A O 1
ATOM 755 N N . ILE A 1 89 ? 19.391 11.562 11.766 1 78.75 89 ILE A N 1
ATOM 756 C CA . ILE A 1 89 ? 19.219 12.93 12.258 1 78.75 89 ILE A CA 1
ATOM 757 C C . ILE A 1 89 ? 18.266 13.688 11.344 1 78.75 89 ILE A C 1
ATOM 759 O O . ILE A 1 89 ? 18.438 13.719 10.125 1 78.75 89 ILE A O 1
ATOM 763 N N . ASN A 1 90 ? 17.219 14.062 11.977 1 84.88 90 ASN A N 1
ATOM 764 C CA . ASN A 1 90 ? 16.219 14.844 11.25 1 84.88 90 ASN A CA 1
ATOM 765 C C . ASN A 1 90 ? 16.219 16.297 11.695 1 84.88 90 ASN A C 1
ATOM 767 O O . ASN A 1 90 ? 16.516 16.609 12.852 1 84.88 90 ASN A O 1
ATOM 771 N N . LEU A 1 91 ? 16.016 17.219 10.758 1 90.69 91 LEU A N 1
ATOM 772 C CA . LEU A 1 91 ? 15.898 18.641 11.07 1 90.69 91 LEU A CA 1
ATOM 773 C C . LEU A 1 91 ? 14.438 19.031 11.281 1 90.69 91 LEU A C 1
ATOM 775 O O . LEU A 1 91 ? 13.594 18.781 10.422 1 90.69 91 LEU A O 1
ATOM 779 N N . GLN A 1 92 ? 14.188 19.531 12.383 1 94.88 92 GLN A N 1
ATOM 780 C CA . GLN A 1 92 ? 12.875 20.109 12.688 1 94.88 92 GLN A CA 1
ATOM 781 C C . GLN A 1 92 ? 12.828 21.594 12.359 1 94.88 92 GLN A C 1
ATOM 783 O O . GLN A 1 92 ? 13.664 22.359 12.836 1 94.88 92 GLN A O 1
ATOM 788 N N . TYR A 1 93 ? 11.906 21.969 11.586 1 96.06 93 TYR A N 1
ATOM 789 C CA . TYR A 1 93 ? 11.688 23.375 11.328 1 96.06 93 TYR A CA 1
ATOM 790 C C . TYR A 1 93 ? 11.188 24.094 12.578 1 96.06 93 TYR A C 1
ATOM 792 O O . TYR A 1 93 ? 10.195 23.672 13.18 1 96.06 93 TYR A O 1
ATOM 800 N N . VAL A 1 94 ? 11.961 25.078 13.023 1 97.88 94 VAL A N 1
ATOM 801 C CA . VAL A 1 94 ? 11.492 25.859 14.156 1 97.88 94 VAL A CA 1
ATOM 802 C C . VAL A 1 94 ? 10.305 26.719 13.727 1 97.88 94 VAL A C 1
ATOM 804 O O . VAL A 1 94 ? 10.484 27.734 13.055 1 97.88 94 VAL A O 1
ATOM 807 N N . LEU A 1 95 ? 9.156 26.359 14.164 1 98.06 95 LEU A N 1
ATOM 808 C CA . LEU A 1 95 ? 7.895 26.859 13.633 1 98.06 95 LEU A CA 1
ATOM 809 C C . LEU A 1 95 ? 7.516 28.188 14.281 1 98.06 95 LEU A C 1
ATOM 811 O O . LEU A 1 95 ? 7.359 28.266 15.508 1 98.06 95 LEU A O 1
ATOM 815 N N . PRO A 1 96 ? 7.406 29.203 13.477 1 98.25 96 PRO A N 1
ATOM 816 C CA . PRO A 1 96 ? 6.992 30.5 14.023 1 98.25 96 PRO A CA 1
ATOM 817 C C . PRO A 1 96 ? 5.57 30.484 14.586 1 98.25 96 PRO A C 1
ATOM 819 O O . PRO A 1 96 ? 4.758 29.641 14.18 1 98.25 96 PRO A O 1
ATOM 822 N N . CYS A 1 97 ? 5.309 31.391 15.43 1 97.56 97 CYS A N 1
ATOM 823 C CA . CYS A 1 97 ? 4.035 31.453 16.141 1 97.56 97 CYS A CA 1
ATOM 824 C C . CYS A 1 97 ? 2.873 31.562 15.164 1 97.56 97 CYS A C 1
ATOM 826 O O . CYS A 1 97 ? 1.832 30.938 15.352 1 97.56 97 CYS A O 1
ATOM 828 N N . ALA A 1 98 ? 3.059 32.312 14.094 1 96.75 98 ALA A N 1
ATOM 829 C CA . ALA A 1 98 ? 1.99 32.625 13.148 1 96.75 98 ALA A CA 1
ATOM 830 C C . ALA A 1 98 ? 1.507 31.375 12.43 1 96.75 98 ALA A C 1
ATOM 832 O O . ALA A 1 98 ? 0.378 31.328 11.938 1 96.75 98 ALA A O 1
ATOM 833 N N . ASP A 1 99 ? 2.285 30.312 12.383 1 97.25 99 ASP A N 1
ATOM 834 C CA . ASP A 1 99 ? 1.964 29.125 11.602 1 97.25 99 ASP A CA 1
ATOM 835 C C . ASP A 1 99 ? 1.45 28 12.492 1 97.25 99 ASP A C 1
ATOM 837 O O . ASP A 1 99 ? 0.942 26.984 12.008 1 97.25 99 ASP A O 1
ATOM 841 N N . ARG A 1 100 ? 1.543 28.125 13.742 1 97.88 100 ARG A N 1
ATOM 842 C CA . ARG A 1 100 ? 1.319 27.031 14.68 1 97.88 100 ARG A CA 1
ATOM 843 C C . ARG A 1 100 ? -0.131 26.562 14.633 1 97.88 100 ARG A C 1
ATOM 845 O O . ARG A 1 100 ? -0.401 25.359 14.594 1 97.88 100 ARG A O 1
ATOM 852 N N . ASN A 1 101 ? -1.077 27.469 14.609 1 97.31 101 ASN A N 1
ATOM 853 C CA . ASN A 1 101 ? -2.484 27.109 14.539 1 97.31 101 ASN A CA 1
ATOM 854 C C . ASN A 1 101 ? -2.805 26.359 13.25 1 97.31 101 ASN A C 1
ATOM 856 O O . ASN A 1 101 ? -3.514 25.344 13.266 1 97.31 101 ASN A O 1
ATOM 860 N N . ARG A 1 102 ? -2.299 26.875 12.188 1 95.69 102 ARG A N 1
ATOM 861 C CA . ARG A 1 102 ? -2.549 26.25 10.891 1 95.69 102 ARG A CA 1
ATOM 862 C C . ARG A 1 102 ? -2.016 24.812 10.859 1 95.69 102 ARG A C 1
ATOM 864 O O . ARG A 1 102 ? -2.693 23.906 10.383 1 95.69 102 ARG A O 1
ATOM 871 N N . VAL A 1 103 ? -0.857 24.609 11.367 1 97.12 103 VAL A N 1
ATOM 872 C CA . VAL A 1 103 ? -0.228 23.297 11.398 1 97.12 103 VAL A CA 1
ATOM 873 C C . VAL A 1 103 ? -1.068 22.328 12.242 1 97.12 103 VAL A C 1
ATOM 875 O O . VAL A 1 103 ? -1.303 21.188 11.844 1 97.12 103 VAL A O 1
ATOM 878 N N . LEU A 1 104 ? -1.574 22.797 13.375 1 97.44 104 LEU A N 1
ATOM 879 C CA . LEU A 1 104 ? -2.348 21.938 14.258 1 97.44 104 LEU A CA 1
ATOM 880 C C . LEU A 1 104 ? -3.725 21.656 13.672 1 97.44 104 LEU A C 1
ATOM 882 O O . LEU A 1 104 ? -4.277 20.562 13.867 1 97.44 104 LEU A O 1
ATOM 886 N N . LEU A 1 105 ? -4.227 22.625 12.945 1 96.12 105 LEU A N 1
ATOM 887 C CA . LEU A 1 105 ? -5.477 22.359 12.242 1 96.12 105 LEU A CA 1
ATOM 888 C C . LEU A 1 105 ? -5.309 21.219 11.242 1 96.12 105 LEU A C 1
ATOM 890 O O . LEU A 1 105 ? -6.156 20.328 11.156 1 96.12 105 LEU A O 1
ATOM 894 N N . LEU A 1 106 ? -4.223 21.188 10.586 1 95.81 106 LEU A N 1
ATOM 895 C CA . LEU A 1 106 ? -3.959 20.188 9.562 1 95.81 106 LEU A CA 1
ATOM 896 C C . LEU A 1 106 ? -3.635 18.828 10.203 1 95.81 106 LEU A C 1
ATOM 898 O O . LEU A 1 106 ? -4.07 17.797 9.703 1 95.81 106 LEU A O 1
ATOM 902 N N . LEU A 1 107 ? -2.955 18.844 11.305 1 96.81 107 LEU A N 1
ATOM 903 C CA . LEU A 1 107 ? -2.426 17.609 11.859 1 96.81 107 LEU A CA 1
ATOM 904 C C . LEU A 1 107 ? -3.375 17.031 12.898 1 96.81 107 LEU A C 1
ATOM 906 O O . LEU A 1 107 ? -3.229 15.875 13.305 1 96.81 107 LEU A O 1
ATOM 910 N N . HIS A 1 108 ? -4.391 17.781 13.336 1 95.81 108 HIS A N 1
ATOM 911 C CA . HIS A 1 108 ? -5.316 17.312 14.359 1 95.81 108 HIS A CA 1
ATOM 912 C C . HIS A 1 108 ? -6.762 17.438 13.898 1 95.81 108 HIS A C 1
ATOM 914 O O . HIS A 1 108 ? -7.484 16.438 13.812 1 95.81 108 HIS A O 1
ATOM 920 N N . ASN A 1 109 ? -7.16 18.594 13.516 1 93.94 109 ASN A N 1
ATOM 921 C CA . ASN A 1 109 ? -8.57 18.891 13.305 1 93.94 109 ASN A CA 1
ATOM 922 C C . ASN A 1 109 ? -9.055 18.406 11.945 1 93.94 109 ASN A C 1
ATOM 924 O O . ASN A 1 109 ? -10.227 18.047 11.789 1 93.94 109 ASN A O 1
ATOM 928 N N . ASP A 1 110 ? -8.211 18.422 11.016 1 93.75 110 ASP A N 1
ATOM 929 C CA . ASP A 1 110 ? -8.555 18.016 9.656 1 93.75 110 ASP A CA 1
ATOM 930 C C . ASP A 1 110 ? -8.844 16.516 9.578 1 93.75 110 ASP A C 1
ATOM 932 O O . ASP A 1 110 ? -8.5 15.766 10.492 1 93.75 110 ASP A O 1
ATOM 936 N N . GLN A 1 111 ? -9.477 16.125 8.508 1 93.44 111 GLN A N 1
ATOM 937 C CA . GLN A 1 111 ? -9.797 14.719 8.312 1 93.44 111 GLN A CA 1
ATOM 938 C C . GLN A 1 111 ? -8.523 13.867 8.281 1 93.44 111 GLN A C 1
ATOM 940 O O . GLN A 1 111 ? -8.523 12.734 8.766 1 93.44 111 GLN A O 1
ATOM 945 N N . LEU A 1 112 ? -7.449 14.391 7.762 1 94.5 112 LEU A N 1
ATOM 946 C CA . LEU A 1 112 ? -6.195 13.648 7.727 1 94.5 112 LEU A CA 1
ATOM 947 C C . LEU A 1 112 ? -5.48 13.719 9.07 1 94.5 112 LEU A C 1
ATOM 949 O O . LEU A 1 112 ? -4.484 13.031 9.289 1 94.5 112 LEU A O 1
ATOM 953 N N . GLY A 1 113 ? -5.996 14.57 9.961 1 94.06 113 GLY A N 1
ATOM 954 C CA . GLY A 1 113 ? -5.547 14.562 11.344 1 94.06 113 GLY A CA 1
ATOM 955 C C . GLY A 1 113 ? -6.359 13.633 12.227 1 94.06 113 GLY A C 1
ATOM 956 O O . GLY A 1 113 ? -5.844 13.086 13.203 1 94.06 113 GLY A O 1
ATOM 957 N N . GLY A 1 114 ? -7.652 13.609 11.953 1 93.12 114 GLY A N 1
ATOM 958 C CA . GLY A 1 114 ? -8.523 12.578 12.5 1 93.12 114 GLY A CA 1
ATOM 959 C C . GLY A 1 114 ? -8.883 12.82 13.953 1 93.12 114 GLY A C 1
ATOM 960 O O . GLY A 1 114 ? -9.438 11.938 14.617 1 93.12 114 GLY A O 1
ATOM 961 N N . HIS A 1 115 ? -8.453 13.977 14.5 1 93.06 115 HIS A N 1
ATOM 962 C CA . HIS A 1 115 ? -8.688 14.273 15.906 1 93.06 115 HIS A CA 1
ATOM 963 C C . HIS A 1 115 ? -8.117 13.18 16.797 1 93.06 115 HIS A C 1
ATOM 965 O O . HIS A 1 115 ? -8.781 12.742 17.75 1 93.06 115 HIS A O 1
ATOM 971 N N . LEU A 1 116 ? -6.996 12.844 16.297 1 90.75 116 LEU A N 1
ATOM 972 C CA . LEU A 1 116 ? -6.348 11.82 17.109 1 90.75 116 LEU A CA 1
ATOM 973 C C . LEU A 1 116 ? -5.785 12.422 18.406 1 90.75 116 LEU A C 1
ATOM 975 O O . LEU A 1 116 ? -5.562 13.625 18.484 1 90.75 116 LEU A O 1
ATOM 979 N N . GLY A 1 117 ? -5.582 11.781 19.453 1 89.81 117 GLY A N 1
ATOM 980 C CA . GLY A 1 117 ? -5.23 12.219 20.797 1 89.81 117 GLY A CA 1
ATOM 981 C C . GLY A 1 117 ? -3.879 12.906 20.875 1 89.81 117 GLY A C 1
ATOM 982 O O . GLY A 1 117 ? -3.195 13.039 19.859 1 89.81 117 GLY A O 1
ATOM 983 N N . PHE A 1 118 ? -3.58 13.43 22 1 94 118 PHE A N 1
ATOM 984 C CA . PHE A 1 118 ? -2.387 14.227 22.25 1 94 118 PHE A CA 1
ATOM 985 C C . PHE A 1 118 ? -1.13 13.469 21.844 1 94 118 PHE A C 1
ATOM 987 O O . PHE A 1 118 ? -0.273 14.016 21.141 1 94 118 PHE A O 1
ATOM 994 N N . LYS A 1 119 ? -0.98 12.242 22.188 1 93.25 119 LYS A N 1
ATOM 995 C CA . LYS A 1 119 ? 0.235 11.469 21.953 1 93.25 119 LYS A CA 1
ATOM 996 C C . LYS A 1 119 ? 0.526 11.344 20.453 1 93.25 119 LYS A C 1
ATOM 998 O O . LYS A 1 119 ? 1.664 11.539 20.031 1 93.25 119 LYS A O 1
ATOM 1003 N N . ARG A 1 120 ? -0.452 11.109 19.688 1 93.88 120 ARG A N 1
ATOM 1004 C CA . ARG A 1 120 ? -0.269 10.953 18.25 1 93.88 120 ARG A CA 1
ATOM 1005 C C . ARG A 1 120 ? -0.016 12.305 17.578 1 93.88 120 ARG A C 1
ATOM 1007 O O . ARG A 1 120 ? 0.814 12.406 16.672 1 93.88 120 ARG A O 1
ATOM 1014 N N . THR A 1 121 ? -0.722 13.305 18.031 1 95.75 121 THR A N 1
ATOM 1015 C CA . THR A 1 121 ? -0.562 14.633 17.453 1 95.75 121 THR A CA 1
ATOM 1016 C C . THR A 1 121 ? 0.839 15.172 17.719 1 95.75 121 THR A C 1
ATOM 1018 O O . THR A 1 121 ? 1.493 15.695 16.812 1 95.75 121 THR A O 1
ATOM 1021 N N . ILE A 1 122 ? 1.324 15.008 18.953 1 96.12 122 ILE A N 1
ATOM 1022 C CA . ILE A 1 122 ? 2.635 15.539 19.312 1 96.12 122 ILE A CA 1
ATOM 1023 C C . ILE A 1 122 ? 3.723 14.773 18.562 1 96.12 122 ILE A C 1
ATOM 1025 O O . ILE A 1 122 ? 4.746 15.352 18.172 1 96.12 122 ILE A O 1
ATOM 1029 N N . ALA A 1 123 ? 3.535 13.539 18.391 1 93.75 123 ALA A N 1
ATOM 1030 C CA . ALA A 1 123 ? 4.496 12.742 17.625 1 93.75 123 ALA A CA 1
ATOM 1031 C C . ALA A 1 123 ? 4.609 13.258 16.188 1 93.75 123 ALA A C 1
ATOM 1033 O O . ALA A 1 123 ? 5.707 13.352 15.641 1 93.75 123 ALA A O 1
ATOM 1034 N N . ARG A 1 124 ? 3.488 13.602 15.562 1 94.56 124 ARG A N 1
ATOM 1035 C CA . ARG A 1 124 ? 3.477 14.148 14.211 1 94.56 124 ARG A CA 1
ATOM 1036 C C . ARG A 1 124 ? 4.215 15.484 14.156 1 94.56 124 ARG A C 1
ATOM 1038 O O . ARG A 1 124 ? 4.941 15.758 13.195 1 94.56 124 ARG A O 1
ATOM 1045 N N . ILE A 1 125 ? 3.99 16.219 15.172 1 95.5 125 ILE A N 1
ATOM 1046 C CA . ILE A 1 125 ? 4.633 17.531 15.25 1 95.5 125 ILE A CA 1
ATOM 1047 C C . ILE A 1 125 ? 6.141 17.359 15.414 1 95.5 125 ILE A C 1
ATOM 1049 O O . ILE A 1 125 ? 6.93 17.969 14.695 1 95.5 125 ILE A O 1
ATOM 1053 N N . ARG A 1 126 ? 6.551 16.484 16.234 1 92.44 126 ARG A N 1
ATOM 1054 C CA . ARG A 1 126 ? 7.957 16.297 16.578 1 92.44 126 ARG A CA 1
ATOM 1055 C C . ARG A 1 126 ? 8.758 15.805 15.383 1 92.44 126 ARG A C 1
ATOM 1057 O O . ARG A 1 126 ? 9.945 16.109 15.258 1 92.44 126 ARG A O 1
ATOM 1064 N N . HIS A 1 127 ? 8.109 15.203 14.547 1 89.88 127 HIS A N 1
ATOM 1065 C CA . HIS A 1 127 ? 8.781 14.688 13.367 1 89.88 127 HIS A CA 1
ATOM 1066 C C . HIS A 1 127 ? 9.078 15.797 12.367 1 89.88 127 HIS A C 1
ATOM 1068 O O . HIS A 1 127 ? 9.914 15.633 11.477 1 89.88 127 HIS A O 1
ATOM 1074 N N . ARG A 1 128 ? 8.461 16.969 12.594 1 93.56 128 ARG A N 1
ATOM 1075 C CA . ARG A 1 128 ? 8.5 17.969 11.539 1 93.56 128 ARG A CA 1
ATOM 1076 C C . ARG A 1 128 ? 8.945 19.328 12.094 1 93.56 128 ARG A C 1
ATOM 1078 O O . ARG A 1 128 ? 9.688 20.062 11.438 1 93.56 128 ARG A O 1
ATOM 1085 N N . PHE A 1 129 ? 8.484 19.531 13.305 1 96.44 129 PHE A N 1
ATOM 1086 C CA . PHE A 1 129 ? 8.555 20.906 13.805 1 96.44 129 PHE A CA 1
ATOM 1087 C C . PHE A 1 129 ? 9.086 20.938 15.227 1 96.44 129 PHE A C 1
ATOM 1089 O O . PHE A 1 129 ? 9.086 19.922 15.922 1 96.44 129 PHE A O 1
ATOM 1096 N N . TYR A 1 130 ? 9.492 22.109 15.586 1 96.94 130 TYR A N 1
ATOM 1097 C CA . TYR A 1 130 ? 9.836 22.422 16.969 1 96.94 130 TYR A CA 1
ATOM 1098 C C . TYR A 1 130 ? 9.531 23.891 17.297 1 96.94 130 TYR A C 1
ATOM 1100 O O . TYR A 1 130 ? 9.672 24.75 16.422 1 96.94 130 TYR A O 1
ATOM 1108 N N . TRP A 1 131 ? 9.094 24.125 18.453 1 98.06 131 TRP A N 1
ATOM 1109 C CA . TRP A 1 131 ? 9.094 25.453 19.047 1 98.06 131 TRP A CA 1
ATOM 1110 C C . TRP A 1 131 ? 9.078 25.375 20.578 1 98.06 131 TRP A C 1
ATOM 1112 O O . TRP A 1 131 ? 8.672 24.359 21.141 1 98.06 131 TRP A O 1
ATOM 1122 N N . ALA A 1 132 ? 9.641 26.375 21.172 1 97.31 132 ALA A N 1
ATOM 1123 C CA . ALA A 1 132 ? 9.672 26.391 22.625 1 97.31 132 ALA A CA 1
ATOM 1124 C C . ALA A 1 132 ? 8.273 26.281 23.219 1 97.31 132 ALA A C 1
ATOM 1126 O O . ALA A 1 132 ? 7.383 27.062 22.875 1 97.31 132 ALA A O 1
ATOM 1127 N N . GLY A 1 133 ? 8.07 25.234 24 1 96.62 133 GLY A N 1
ATOM 1128 C CA . GLY A 1 133 ? 6.797 25.047 24.672 1 96.62 133 GLY A CA 1
ATOM 1129 C C . GLY A 1 133 ? 5.793 24.266 23.828 1 96.62 133 GLY A C 1
ATOM 1130 O O . GLY A 1 133 ? 4.598 24.281 24.125 1 96.62 133 GLY A O 1
ATOM 1131 N N . TYR A 1 134 ? 6.234 23.594 22.766 1 96.94 134 TYR A N 1
ATOM 1132 C CA . TYR A 1 134 ? 5.289 23 21.828 1 96.94 134 TYR A CA 1
ATOM 1133 C C . TYR A 1 134 ? 4.531 21.844 22.484 1 96.94 134 TYR A C 1
ATOM 1135 O O . TYR A 1 134 ? 3.379 21.578 22.141 1 96.94 134 TYR A O 1
ATOM 1143 N N . THR A 1 135 ? 5.086 21.172 23.5 1 97.19 135 THR A N 1
ATOM 1144 C CA . THR A 1 135 ? 4.387 20.062 24.141 1 97.19 135 THR A CA 1
ATOM 1145 C C . THR A 1 135 ? 3.131 20.562 24.844 1 97.19 135 THR A C 1
ATOM 1147 O O . THR A 1 135 ? 2.037 20.031 24.625 1 97.19 135 THR A O 1
ATOM 1150 N N . SER A 1 136 ? 3.324 21.562 25.688 1 97.06 136 SER A N 1
ATOM 1151 C CA . SER A 1 136 ? 2.195 22.141 26.406 1 97.06 136 SER A CA 1
ATOM 1152 C C . SER A 1 136 ? 1.184 22.766 25.469 1 97.06 136 SER A C 1
ATOM 1154 O O . SER A 1 136 ? -0.024 22.703 25.703 1 97.06 136 SER A O 1
ATOM 1156 N N . PHE A 1 137 ? 1.673 23.406 24.453 1 97.25 137 PHE A N 1
ATOM 1157 C CA . PHE A 1 137 ? 0.806 24.047 23.453 1 97.25 137 PHE A CA 1
ATOM 1158 C C . PHE A 1 137 ? -0.102 23.016 22.797 1 97.25 137 PHE A C 1
ATOM 1160 O O . PHE A 1 137 ? -1.315 23.203 22.719 1 97.25 137 PHE A O 1
ATOM 1167 N N . VAL A 1 138 ? 0.453 21.859 22.359 1 97.69 138 VAL A N 1
ATOM 1168 C CA . VAL A 1 138 ? -0.29 20.812 21.688 1 97.69 138 VAL A CA 1
ATOM 1169 C C . VAL A 1 138 ? -1.27 20.156 22.656 1 97.69 138 VAL A C 1
ATOM 1171 O O . VAL A 1 138 ? -2.408 19.844 22.297 1 97.69 138 VAL A O 1
ATOM 1174 N N . GLU A 1 139 ? -0.82 19.922 23.844 1 96.94 139 GLU A N 1
ATOM 1175 C CA . GLU A 1 139 ? -1.697 19.359 24.859 1 96.94 139 GLU A CA 1
ATOM 1176 C C . GLU A 1 139 ? -2.932 20.234 25.078 1 96.94 139 GLU A C 1
ATOM 1178 O O . GLU A 1 139 ? -4.055 19.719 25.094 1 96.94 139 GLU A O 1
ATOM 1183 N N . ARG A 1 140 ? -2.717 21.484 25.266 1 96.5 140 ARG A N 1
ATOM 1184 C CA . ARG A 1 140 ? -3.816 22.422 25.453 1 96.5 140 ARG A CA 1
ATOM 1185 C C . ARG A 1 140 ? -4.742 22.438 24.25 1 96.5 140 ARG A C 1
ATOM 1187 O O . ARG A 1 140 ? -5.965 22.5 24.391 1 96.5 140 ARG A O 1
ATOM 1194 N N . TRP A 1 141 ? -4.148 22.422 23.078 1 97 141 TRP A N 1
ATOM 1195 C CA . TRP A 1 141 ? -4.93 22.406 21.859 1 97 141 TRP A CA 1
ATOM 1196 C C . TRP A 1 141 ? -5.891 21.219 21.828 1 97 141 TRP A C 1
ATOM 1198 O O . TRP A 1 141 ? -7.09 21.391 21.594 1 97 141 TRP A O 1
ATOM 1208 N N . CYS A 1 142 ? -5.391 20.047 22.078 1 95.12 142 CYS A N 1
ATOM 1209 C CA . CYS A 1 142 ? -6.195 18.828 22.031 1 95.12 142 CYS A CA 1
ATOM 1210 C C . CYS A 1 142 ? -7.266 18.844 23.125 1 95.12 142 CYS A C 1
ATOM 1212 O O . CYS A 1 142 ? -8.391 18.406 22.891 1 95.12 142 CYS A O 1
ATOM 1214 N N . LYS A 1 143 ? -6.941 19.375 24.297 1 93.75 143 LYS A N 1
ATOM 1215 C CA . LYS A 1 143 ? -7.871 19.453 25.422 1 93.75 143 LYS A CA 1
ATOM 1216 C C . LYS A 1 143 ? -9.008 20.422 25.125 1 93.75 143 LYS A C 1
ATOM 1218 O O . LYS A 1 143 ? -10.125 20.266 25.609 1 93.75 143 LYS A O 1
ATOM 1223 N N . ARG A 1 144 ? -8.703 21.375 24.297 1 94.06 144 ARG A N 1
ATOM 1224 C CA . ARG A 1 144 ? -9.68 22.422 24.031 1 94.06 144 ARG A CA 1
ATOM 1225 C C . ARG A 1 144 ? -10.453 22.141 22.75 1 94.06 144 ARG A C 1
ATOM 1227 O O . ARG A 1 144 ? -11.359 22.906 22.391 1 94.06 144 ARG A O 1
ATOM 1234 N N . CYS A 1 145 ? -10.047 21.156 22.109 1 92.62 145 CYS A N 1
ATOM 1235 C CA . CYS A 1 145 ? -10.727 20.828 20.859 1 92.62 145 CYS A CA 1
ATOM 1236 C C . CYS A 1 145 ? -12.188 20.484 21.109 1 92.62 145 CYS A C 1
ATOM 1238 O O . CYS A 1 145 ? -12.477 19.516 21.828 1 92.62 145 CYS A O 1
ATOM 1240 N N . THR A 1 146 ? -13.078 21.125 20.547 1 88.94 146 THR A N 1
ATOM 1241 C CA . THR A 1 146 ? -14.516 21 20.797 1 88.94 146 THR A CA 1
ATOM 1242 C C . THR A 1 146 ? -15.008 19.625 20.359 1 88.94 146 THR A C 1
ATOM 1244 O O . THR A 1 146 ? -15.797 18.984 21.062 1 88.94 146 THR A O 1
ATOM 1247 N N . GLU A 1 147 ? -14.609 19.156 19.219 1 88.88 147 GLU A N 1
ATOM 1248 C CA . GLU A 1 147 ? -15.039 17.859 18.703 1 88.88 147 GLU A CA 1
ATOM 1249 C C . GLU A 1 147 ? -14.562 16.719 19.609 1 88.88 147 GLU A C 1
ATOM 1251 O O . GLU A 1 147 ? -15.289 15.742 19.812 1 88.88 147 GLU A O 1
ATOM 1256 N N . CYS A 1 148 ? -13.375 16.891 20.078 1 88.62 148 CYS A N 1
ATOM 1257 C CA . CYS A 1 148 ? -12.82 15.852 20.938 1 88.62 148 CYS A CA 1
ATOM 1258 C C . CYS A 1 148 ? -13.5 15.859 22.312 1 88.62 148 CYS A C 1
ATOM 1260 O O . CYS A 1 148 ? -13.648 14.805 22.938 1 88.62 148 CYS A O 1
ATOM 1262 N N . GLN A 1 149 ? -13.867 16.969 22.828 1 85.56 149 GLN A N 1
ATOM 1263 C CA . GLN A 1 149 ? -14.508 17.094 24.125 1 85.56 149 GLN A CA 1
ATOM 1264 C C . GLN A 1 149 ? -15.914 16.5 24.109 1 85.56 149 GLN A C 1
ATOM 1266 O O . GLN A 1 149 ? -16.391 15.992 25.141 1 85.56 149 GLN A O 1
ATOM 1271 N N . LYS A 1 150 ? -16.547 16.594 23.062 1 80.19 150 LYS A N 1
ATOM 1272 C CA . LYS A 1 150 ? -17.906 16.078 22.938 1 80.19 150 LYS A CA 1
ATOM 1273 C C . LYS A 1 150 ? -17.938 14.57 23.156 1 80.19 150 LYS A C 1
ATOM 1275 O O . LYS A 1 150 ? -18.938 14.023 23.609 1 80.19 150 LYS A O 1
ATOM 1280 N N . ARG A 1 151 ? -16.938 13.844 22.875 1 68.88 151 ARG A N 1
ATOM 1281 C CA . ARG A 1 151 ? -16.969 12.391 22.891 1 68.88 151 ARG A CA 1
ATOM 1282 C C . ARG A 1 151 ? -16.219 11.844 24.094 1 68.88 151 ARG A C 1
ATOM 1284 O O . ARG A 1 151 ? -16.312 10.656 24.406 1 68.88 151 ARG A O 1
ATOM 1291 N N . ASN A 1 152 ? -15.281 12.562 24.703 1 55.56 152 ASN A N 1
ATOM 1292 C CA . ASN A 1 152 ? -14.43 12.047 25.766 1 55.56 152 ASN A CA 1
ATOM 1293 C C . ASN A 1 152 ? -15.25 11.523 26.938 1 55.56 152 ASN A C 1
ATOM 1295 O O . ASN A 1 152 ? -15.477 12.234 27.922 1 55.56 152 ASN A O 1
ATOM 1299 N N . GLN A 1 153 ? -16.297 10.828 26.594 1 49.16 153 GLN A N 1
ATOM 1300 C CA . GLN A 1 153 ? -16.75 10.125 27.797 1 49.16 153 GLN A CA 1
ATOM 1301 C C . GLN A 1 153 ? -15.758 9.039 28.203 1 49.16 153 GLN A C 1
ATOM 1303 O O . GLN A 1 153 ? -15.328 8.234 27.375 1 49.16 153 GLN A O 1
ATOM 1308 N N . PRO A 1 154 ? -15.094 9.258 29.344 1 45.62 154 PRO A N 1
ATOM 1309 C CA . PRO A 1 154 ? -14.156 8.281 29.891 1 45.62 154 PRO A CA 1
ATOM 1310 C C . PRO A 1 154 ? -14.664 6.844 29.781 1 45.62 154 PRO A C 1
ATOM 1312 O O . PRO A 1 154 ? -15.789 6.551 30.203 1 45.62 154 PRO A O 1
ATOM 1315 N N . SER A 1 155 ? -14.703 6.266 28.734 1 43.62 155 SER A N 1
ATOM 1316 C CA . SER A 1 155 ? -15.125 4.875 28.891 1 43.62 155 SER A CA 1
ATOM 1317 C C . SER A 1 155 ? -14.188 4.105 29.812 1 43.62 155 SER A C 1
ATOM 1319 O O . SER A 1 155 ? -12.969 4.184 29.656 1 43.62 155 SER A O 1
ATOM 1321 N N . HIS A 1 156 ? -14.539 3.867 31.031 1 38.78 156 HIS A N 1
ATOM 1322 C CA . HIS A 1 156 ? -13.93 2.982 32 1 38.78 156 HIS A CA 1
ATOM 1323 C C . HIS A 1 156 ? -13.625 1.616 31.406 1 38.78 156 HIS A C 1
ATOM 1325 O O . HIS A 1 156 ? -14.281 0.626 31.734 1 38.78 156 HIS A O 1
ATOM 1331 N N . HIS A 1 157 ? -13.508 1.448 30.266 1 41.41 157 HIS A N 1
ATOM 1332 C CA . HIS A 1 157 ? -13.398 0.026 29.953 1 41.41 157 HIS A CA 1
ATOM 1333 C C . HIS A 1 157 ? -12.031 -0.52 30.359 1 41.41 157 HIS A C 1
ATOM 1335 O O . HIS A 1 157 ? -11.023 0.182 30.266 1 41.41 157 HIS A O 1
ATOM 1341 N N . THR A 1 158 ? -12.055 -1.558 31.25 1 39.41 158 THR A N 1
ATOM 1342 C CA . THR A 1 158 ? -11 -2.402 31.797 1 39.41 158 THR A CA 1
ATO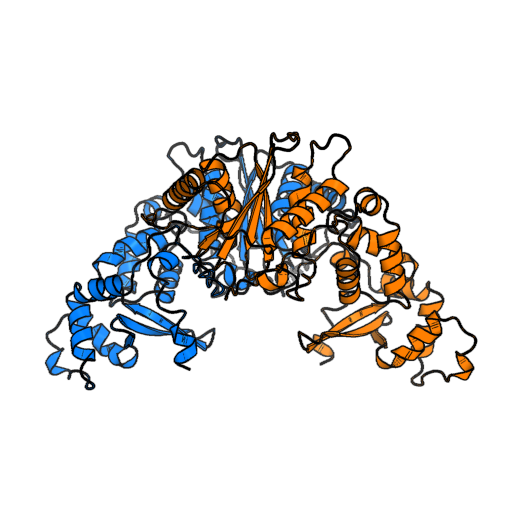M 1343 C C . THR A 1 158 ? -9.984 -2.764 30.719 1 39.41 158 THR A C 1
ATOM 1345 O O . THR A 1 158 ? -10.352 -3.234 29.641 1 39.41 158 THR A O 1
ATOM 1348 N N . ARG A 1 159 ? -8.867 -2.135 30.844 1 39.59 159 ARG A N 1
ATOM 1349 C CA . ARG A 1 159 ? -7.691 -2.482 30.047 1 39.59 159 ARG A CA 1
ATOM 1350 C C . ARG A 1 159 ? -7.562 -3.996 29.906 1 39.59 159 ARG A C 1
ATOM 1352 O O . ARG A 1 159 ? -7.254 -4.695 30.875 1 39.59 159 ARG A O 1
ATOM 1359 N N . GLY A 1 160 ? -8.406 -4.633 29.297 1 40.59 160 GLY A N 1
ATOM 1360 C CA . GLY A 1 160 ? -8.055 -6.031 29.109 1 40.59 160 GLY A CA 1
ATOM 1361 C C . GLY A 1 160 ? -6.645 -6.227 28.578 1 40.59 160 GLY A C 1
ATOM 1362 O O . GLY A 1 160 ? -6.066 -5.316 27.984 1 40.59 160 GLY A O 1
ATOM 1363 N N . GLN A 1 161 ? -5.992 -7.102 29.188 1 40.16 161 GLN A N 1
ATOM 1364 C CA . GLN A 1 161 ? -4.629 -7.469 28.828 1 40.16 161 GLN A CA 1
ATOM 1365 C C . GLN A 1 161 ? -4.512 -7.727 27.328 1 40.16 161 GLN A C 1
ATOM 1367 O O . GLN A 1 161 ? -5.27 -8.523 26.766 1 40.16 161 GLN A O 1
ATOM 1372 N N . MET A 1 162 ? -4.008 -6.82 26.625 1 48.34 162 MET A N 1
ATOM 1373 C CA . MET A 1 162 ? -3.682 -6.984 25.219 1 48.34 162 MET A CA 1
ATOM 1374 C C . MET A 1 162 ? -2.875 -8.258 25 1 48.34 162 MET A C 1
ATOM 1376 O O . MET A 1 162 ? -1.841 -8.469 25.625 1 48.34 162 MET A O 1
ATOM 1380 N N . LYS A 1 163 ? -3.51 -9.352 24.625 1 44.03 163 LYS A N 1
ATOM 1381 C CA . LYS A 1 163 ? -2.688 -10.492 24.234 1 44.03 163 LYS A CA 1
ATOM 1382 C C . LYS A 1 163 ? -1.895 -10.188 22.953 1 44.03 163 LYS A C 1
ATOM 1384 O O . LYS A 1 163 ? -2.459 -9.727 21.969 1 44.03 163 LYS A O 1
ATOM 1389 N N . SER A 1 164 ? -0.605 -9.906 23.203 1 48.41 164 SER A N 1
ATOM 1390 C CA . SER A 1 164 ? 0.31 -9.727 22.078 1 48.41 164 SER A CA 1
ATOM 1391 C C . SER A 1 164 ? 0.38 -10.984 21.219 1 48.41 164 SER A C 1
ATOM 1393 O O . SER A 1 164 ? 0.548 -12.094 21.734 1 48.41 164 SER A O 1
ATOM 1395 N N . TYR A 1 165 ? -0.313 -11.016 20.141 1 53 165 TYR A N 1
ATOM 1396 C CA . TYR A 1 165 ? -0.048 -12.102 19.203 1 53 165 TYR A CA 1
ATOM 1397 C C . TYR A 1 165 ? 1.28 -11.891 18.484 1 53 165 TYR A C 1
ATOM 1399 O O . TYR A 1 165 ? 1.585 -10.781 18.047 1 53 165 TYR A O 1
ATOM 1407 N N . ILE A 1 166 ? 2.115 -12.805 18.688 1 59.12 166 ILE A N 1
ATOM 1408 C CA . ILE A 1 166 ? 3.396 -12.727 18 1 59.12 166 ILE A CA 1
ATOM 1409 C C . ILE A 1 166 ? 3.215 -13.125 16.531 1 59.12 166 ILE A C 1
ATOM 1411 O O . ILE A 1 166 ? 2.826 -14.25 16.219 1 59.12 166 ILE A O 1
ATOM 1415 N N . VAL A 1 167 ? 2.928 -12.141 15.641 1 71.19 167 VAL A N 1
ATOM 1416 C CA . VAL A 1 167 ? 2.93 -12.297 14.188 1 71.19 167 VAL A CA 1
ATOM 1417 C C . VAL A 1 167 ? 4.277 -11.852 13.625 1 71.19 167 VAL A C 1
ATOM 1419 O O . VAL A 1 167 ? 4.801 -10.805 14.008 1 71.19 167 VAL A O 1
ATOM 1422 N N . GLY A 1 168 ? 4.797 -12.688 12.734 1 80.06 168 GLY A N 1
ATOM 1423 C CA . GLY A 1 168 ? 6.199 -12.555 12.391 1 80.06 168 GLY A CA 1
ATOM 1424 C C . GLY A 1 168 ? 6.434 -11.664 11.188 1 80.06 168 GLY A C 1
ATOM 1425 O O . GLY A 1 168 ? 7.551 -11.18 10.969 1 80.06 168 GLY A O 1
ATOM 1426 N N . GLU A 1 169 ? 5.449 -11.422 10.344 1 91.12 169 GLU A N 1
ATOM 1427 C CA . GLU A 1 169 ? 5.684 -10.633 9.141 1 91.12 169 GLU A CA 1
ATOM 1428 C C . GLU A 1 169 ? 4.383 -10.016 8.625 1 91.12 169 GLU A C 1
ATOM 1430 O O . GLU A 1 169 ? 3.293 -10.461 8.992 1 91.12 169 GLU A O 1
ATOM 1435 N N . PRO A 1 170 ? 4.441 -9 7.785 1 95.12 170 PRO A N 1
ATOM 1436 C CA . PRO A 1 170 ? 3.238 -8.406 7.203 1 95.12 170 PRO A CA 1
ATOM 1437 C C . PRO A 1 170 ? 2.379 -9.422 6.457 1 95.12 170 PRO A C 1
ATOM 1439 O O . PRO A 1 170 ? 2.908 -10.273 5.73 1 95.12 170 PRO A O 1
ATOM 1442 N N . MET A 1 171 ? 1.053 -9.391 6.672 1 94.94 171 MET A N 1
ATOM 1443 C CA . MET A 1 171 ? 0.039 -10.156 5.953 1 94.94 171 MET A CA 1
ATOM 1444 C C . MET A 1 171 ? 0.088 -11.625 6.348 1 94.94 171 MET A C 1
ATOM 1446 O O . MET A 1 171 ? -0.429 -12.484 5.629 1 94.94 171 MET A O 1
ATOM 1450 N N . GLU A 1 172 ? 0.795 -11.945 7.402 1 92.31 172 GLU A N 1
ATOM 1451 C CA . GLU A 1 172 ? 0.708 -13.305 7.93 1 92.31 172 GLU A CA 1
ATOM 1452 C C . GLU A 1 172 ? -0.681 -13.594 8.492 1 92.31 172 GLU A C 1
ATOM 1454 O O . GLU A 1 172 ? -1.31 -14.586 8.133 1 92.31 172 GLU A O 1
ATOM 1459 N N . ARG A 1 173 ? -1.13 -12.695 9.289 1 91 173 ARG A N 1
ATOM 1460 C CA . ARG A 1 173 ? -2.457 -12.797 9.891 1 91 173 ARG A CA 1
ATOM 1461 C C . ARG A 1 173 ? -3.227 -11.484 9.734 1 91 173 ARG A C 1
ATOM 1463 O O . ARG A 1 173 ? -2.723 -10.414 10.086 1 91 173 ARG A O 1
ATOM 1470 N N . VAL A 1 174 ? -4.422 -11.586 9.203 1 93.69 174 VAL A N 1
ATOM 1471 C CA . VAL A 1 174 ? -5.273 -10.422 8.992 1 93.69 174 VAL A CA 1
ATOM 1472 C C . VAL A 1 174 ? -6.598 -10.609 9.727 1 93.69 174 VAL A C 1
ATOM 1474 O O . VAL A 1 174 ? -7.152 -11.711 9.75 1 93.69 174 VAL A O 1
ATOM 1477 N N . SER A 1 175 ? -7.043 -9.539 10.367 1 91.81 175 SER A N 1
ATOM 1478 C CA . SER A 1 175 ? -8.352 -9.555 11.008 1 91.81 175 SER A CA 1
ATOM 1479 C C . SER A 1 175 ? -9.406 -8.891 10.133 1 91.81 175 SER A C 1
ATOM 1481 O O . SER A 1 175 ? -9.133 -7.883 9.477 1 91.81 175 SER A O 1
ATOM 1483 N N . LEU A 1 176 ? -10.555 -9.492 10.102 1 93.44 176 LEU A N 1
ATOM 1484 C CA . LEU A 1 176 ? -11.727 -8.938 9.43 1 93.44 176 LEU A CA 1
ATOM 1485 C C . LEU A 1 176 ? -12.875 -8.734 10.406 1 93.44 176 LEU A C 1
ATOM 1487 O O . LEU A 1 176 ? -13.344 -9.695 11.023 1 93.44 176 LEU A O 1
ATOM 1491 N N . ASP A 1 177 ? -13.336 -7.461 10.547 1 91.12 177 ASP A N 1
ATOM 1492 C CA . ASP A 1 177 ? -14.438 -7.105 11.43 1 91.12 177 ASP A CA 1
ATOM 1493 C C . ASP A 1 177 ? -15.508 -6.32 10.68 1 91.12 177 ASP A C 1
ATOM 1495 O O . ASP A 1 177 ? -15.219 -5.664 9.68 1 91.12 177 ASP A O 1
ATOM 1499 N N . ILE A 1 178 ? -16.672 -6.441 11.203 1 93.25 178 ILE A N 1
ATOM 1500 C CA . ILE A 1 178 ? -17.797 -5.734 10.594 1 93.25 178 ILE A CA 1
ATOM 1501 C C . ILE A 1 178 ? -18.484 -4.859 11.641 1 93.25 178 ILE A C 1
ATOM 1503 O O . ILE A 1 178 ? -18.906 -5.348 12.695 1 93.25 178 ILE A O 1
ATOM 1507 N N . LEU A 1 179 ? -18.531 -3.594 11.336 1 92.31 179 LEU A N 1
ATOM 1508 C CA . LEU A 1 179 ? -19.25 -2.637 12.18 1 92.31 179 LEU A CA 1
ATOM 1509 C C . LEU A 1 179 ? -20.609 -2.301 11.578 1 92.31 179 LEU A C 1
ATOM 1511 O O . LEU A 1 179 ? -20.734 -2.156 10.367 1 92.31 179 LEU A O 1
ATOM 1515 N N . GLY A 1 180 ? -21.562 -2.057 12.531 1 89.62 180 GLY A N 1
ATOM 1516 C CA . GLY A 1 180 ? -22.891 -1.655 12.078 1 89.62 180 GLY A CA 1
ATOM 1517 C C . GLY A 1 180 ? -23.984 -2.627 12.484 1 89.62 180 GLY A C 1
ATOM 1518 O O . GLY A 1 180 ? -23.734 -3.564 13.25 1 89.62 180 GLY A O 1
ATOM 1519 N N . PRO A 1 181 ? -25.188 -2.51 12.133 1 93.31 181 PRO A N 1
ATOM 1520 C CA . PRO A 1 181 ? -25.578 -1.479 11.172 1 93.31 181 PRO A CA 1
ATOM 1521 C C . PRO A 1 181 ? -25.531 -0.072 11.766 1 93.31 181 PRO A C 1
ATOM 1523 O O . PRO A 1 181 ? -25.766 0.102 12.969 1 93.31 181 PRO A O 1
ATOM 1526 N N . VAL A 1 182 ? -25.141 0.905 10.867 1 90.75 182 VAL A N 1
ATOM 1527 C CA . VAL A 1 182 ? -25.203 2.328 11.188 1 90.75 182 VAL A CA 1
ATOM 1528 C C . VAL A 1 182 ? -26.109 3.045 10.18 1 90.75 182 VAL A C 1
ATOM 1530 O O . VAL A 1 182 ? -26.797 2.402 9.383 1 90.75 182 VAL A O 1
ATOM 1533 N N . THR A 1 183 ? -26.281 4.348 10.383 1 92.69 183 THR A N 1
ATOM 1534 C CA . THR A 1 183 ? -27.141 5.129 9.5 1 92.69 183 THR A CA 1
ATOM 1535 C C . THR A 1 183 ? -26.734 4.93 8.039 1 92.69 183 THR A C 1
ATOM 1537 O O . THR A 1 183 ? -25.547 4.969 7.711 1 92.69 183 THR A O 1
ATOM 1540 N N . ARG A 1 184 ? -27.75 4.672 7.246 1 95.56 184 ARG A N 1
ATOM 1541 C CA . ARG A 1 184 ? -27.5 4.469 5.82 1 95.56 184 ARG A CA 1
ATOM 1542 C C . ARG A 1 184 ? -26.984 5.75 5.172 1 95.56 184 ARG A C 1
ATOM 1544 O O . ARG A 1 184 ? -27.578 6.816 5.34 1 95.56 184 ARG A O 1
ATOM 1551 N N . THR A 1 185 ? -25.953 5.613 4.398 1 96.06 185 THR A N 1
ATOM 1552 C CA . THR A 1 185 ? -25.359 6.777 3.748 1 96.06 185 THR A CA 1
ATOM 1553 C C . THR A 1 185 ? -26.078 7.086 2.438 1 96.06 185 THR A C 1
ATOM 1555 O O . THR A 1 185 ? -26.938 6.32 1.997 1 96.06 185 THR A O 1
ATOM 1558 N N . TYR A 1 186 ? -25.719 8.227 1.811 1 93.19 186 TYR A N 1
ATOM 1559 C CA . TYR A 1 186 ? -26.234 8.609 0.507 1 93.19 186 TYR A CA 1
ATOM 1560 C C . TYR A 1 186 ? -25.859 7.586 -0.558 1 93.19 186 TYR A C 1
ATOM 1562 O O . TYR A 1 186 ? -26.594 7.387 -1.524 1 93.19 186 TYR A O 1
ATOM 1570 N N . LYS A 1 187 ? -24.766 6.852 -0.356 1 93.81 187 LYS A N 1
ATOM 1571 C CA . LYS A 1 187 ? -24.312 5.844 -1.309 1 93.81 187 LYS A CA 1
ATOM 1572 C C . LYS A 1 187 ? -24.922 4.48 -1.005 1 93.81 187 LYS A C 1
ATOM 1574 O O . LYS A 1 187 ? -24.609 3.492 -1.674 1 93.81 187 LYS A O 1
ATOM 1579 N N . GLY A 1 188 ? -25.672 4.395 0.056 1 96.25 188 GLY A N 1
ATOM 1580 C CA . GLY A 1 188 ? -26.406 3.182 0.377 1 96.25 188 GLY A CA 1
ATOM 1581 C C . GLY A 1 188 ? -25.672 2.271 1.337 1 96.25 188 GLY A C 1
ATOM 1582 O O . GLY A 1 188 ? -26.094 1.137 1.573 1 96.25 188 GLY A O 1
ATOM 1583 N N . ASN A 1 189 ? -24.578 2.707 1.928 1 97 189 ASN A N 1
ATOM 1584 C CA . ASN A 1 189 ? -23.797 1.885 2.846 1 97 189 ASN A CA 1
ATOM 1585 C C . ASN A 1 189 ? -24.391 1.904 4.254 1 97 189 ASN A C 1
ATOM 1587 O O . ASN A 1 189 ? -24.859 2.943 4.719 1 97 189 ASN A O 1
ATOM 1591 N N . LYS A 1 190 ? -24.328 0.722 4.922 1 96.94 190 LYS A N 1
ATOM 1592 C CA . LYS A 1 190 ? -24.906 0.587 6.262 1 96.94 190 LYS A CA 1
ATOM 1593 C C . LYS A 1 190 ? -23.922 -0.084 7.215 1 96.94 190 LYS A C 1
ATOM 1595 O O . LYS A 1 190 ? -24.156 -0.149 8.422 1 96.94 190 LYS A O 1
ATOM 1600 N N . TYR A 1 191 ? -22.906 -0.666 6.676 1 96.12 191 TYR A N 1
ATOM 1601 C CA . TYR A 1 191 ? -21.906 -1.393 7.453 1 96.12 191 TYR A CA 1
ATOM 1602 C C . TYR A 1 191 ? -20.5 -0.945 7.086 1 96.12 191 TYR A C 1
ATOM 1604 O O . TYR A 1 191 ? -20.281 -0.373 6.016 1 96.12 191 TYR A O 1
ATOM 1612 N N . VAL A 1 192 ? -19.578 -1.122 8.023 1 96.19 192 VAL A N 1
ATOM 1613 C CA . VAL A 1 192 ? -18.172 -0.876 7.766 1 96.19 192 VAL A CA 1
ATOM 1614 C C . VAL A 1 192 ? -17.375 -2.168 7.949 1 96.19 192 VAL A C 1
ATOM 1616 O O . VAL A 1 192 ? -17.422 -2.789 9.016 1 96.19 192 VAL A O 1
ATOM 1619 N N . ILE A 1 193 ? -16.719 -2.596 6.891 1 96.44 193 ILE A N 1
ATOM 1620 C CA . ILE A 1 193 ? -15.766 -3.693 6.984 1 96.44 193 ILE A CA 1
ATOM 1621 C C . ILE A 1 193 ? -14.398 -3.152 7.395 1 96.44 193 ILE A C 1
ATOM 1623 O O . ILE A 1 193 ? -13.867 -2.244 6.754 1 96.44 193 ILE A O 1
ATOM 1627 N N . VAL A 1 194 ? -13.875 -3.652 8.469 1 96.06 194 VAL A N 1
ATOM 1628 C CA . VAL A 1 194 ? -12.547 -3.246 8.922 1 96.06 194 VAL A CA 1
ATOM 1629 C C . VAL A 1 194 ? -11.57 -4.41 8.773 1 96.06 194 VAL A C 1
ATOM 1631 O O . VAL A 1 194 ? -11.805 -5.5 9.297 1 96.06 194 VAL A O 1
ATOM 1634 N N . VAL A 1 195 ? -10.539 -4.199 8 1 96.69 195 VAL A N 1
ATOM 1635 C CA . VAL A 1 195 ? -9.484 -5.188 7.781 1 96.69 195 VAL A CA 1
ATOM 1636 C C . VAL A 1 195 ? -8.172 -4.691 8.383 1 96.69 195 VAL A C 1
ATOM 1638 O O . VAL A 1 195 ? -7.73 -3.58 8.094 1 96.69 195 VAL A O 1
ATOM 1641 N N . THR A 1 196 ? -7.523 -5.516 9.219 1 95.25 196 THR A N 1
ATOM 1642 C CA . THR A 1 196 ? -6.32 -5.082 9.922 1 95.25 196 THR A CA 1
ATOM 1643 C C . THR A 1 196 ? -5.234 -6.156 9.844 1 95.25 196 THR A C 1
ATOM 1645 O O . THR A 1 196 ? -5.496 -7.328 10.117 1 95.25 196 THR A O 1
ATOM 1648 N N . ASP A 1 197 ? -4.074 -5.77 9.406 1 95.19 197 ASP A N 1
ATOM 1649 C CA . ASP A 1 197 ? -2.902 -6.637 9.508 1 95.19 197 ASP A CA 1
ATOM 1650 C C . ASP A 1 197 ? -2.355 -6.645 10.938 1 95.19 197 ASP A C 1
ATOM 1652 O O . ASP A 1 197 ? -2.049 -5.59 11.5 1 95.19 197 ASP A O 1
ATOM 1656 N N . TYR A 1 198 ? -2.129 -7.75 11.484 1 90.12 198 TYR A N 1
ATOM 1657 C CA . TYR A 1 198 ? -1.755 -7.879 12.891 1 90.12 198 TYR A CA 1
ATOM 1658 C C . TYR A 1 198 ? -0.327 -7.398 13.125 1 90.12 198 TYR A C 1
ATOM 1660 O O . TYR A 1 198 ? -0.011 -6.859 14.188 1 90.12 198 TYR A O 1
ATOM 1668 N N . PHE A 1 199 ? 0.519 -7.695 12.234 1 92.25 199 PHE A N 1
ATOM 1669 C CA . PHE A 1 199 ? 1.936 -7.398 12.406 1 92.25 199 PHE A CA 1
ATOM 1670 C C . PHE A 1 199 ? 2.188 -5.898 12.336 1 92.25 199 PHE A C 1
ATOM 1672 O O . PHE A 1 199 ? 2.805 -5.324 13.234 1 92.25 199 PHE A O 1
ATOM 1679 N N . THR A 1 200 ? 1.648 -5.238 11.281 1 95.19 200 THR A N 1
ATOM 1680 C CA . THR A 1 200 ? 1.955 -3.84 11 1 95.19 200 THR A CA 1
ATOM 1681 C C . THR A 1 200 ? 0.914 -2.922 11.641 1 95.19 200 THR A C 1
ATOM 1683 O O . THR A 1 200 ? 1.121 -1.71 11.734 1 95.19 200 THR A O 1
ATOM 1686 N N . ARG A 1 201 ? -0.236 -3.439 11.961 1 93.94 201 ARG A N 1
ATOM 1687 C CA . ARG A 1 201 ? -1.39 -2.691 12.453 1 93.94 201 ARG A CA 1
ATOM 1688 C C . ARG A 1 201 ? -1.981 -1.816 11.352 1 93.94 201 ARG A C 1
ATOM 1690 O O . ARG A 1 201 ? -2.787 -0.924 11.625 1 93.94 201 ARG A O 1
ATOM 1697 N N . TYR A 1 202 ? -1.519 -2.033 10.156 1 97 202 TYR A N 1
ATOM 1698 C CA . TYR A 1 202 ? -2.125 -1.373 9 1 97 202 TYR A CA 1
ATOM 1699 C C . TYR A 1 202 ? -3.582 -1.792 8.836 1 97 202 TYR A C 1
ATOM 1701 O O . TYR A 1 202 ? -3.896 -2.984 8.852 1 97 202 TYR A O 1
ATOM 1709 N N . ALA A 1 203 ? -4.477 -0.791 8.672 1 96.69 203 ALA A N 1
ATOM 1710 C CA . ALA A 1 203 ? -5.898 -1.11 8.617 1 96.69 203 ALA A CA 1
ATOM 1711 C C . ALA A 1 203 ? -6.602 -0.303 7.531 1 96.69 203 ALA A C 1
ATOM 1713 O O . ALA A 1 203 ? -6.188 0.812 7.211 1 96.69 203 ALA A O 1
ATOM 1714 N N . GLU A 1 204 ? -7.574 -0.892 6.984 1 97.56 204 GLU A N 1
ATOM 1715 C CA . GLU A 1 204 ? -8.492 -0.236 6.055 1 97.56 204 GLU A CA 1
ATOM 1716 C C . GLU A 1 204 ? -9.945 -0.436 6.48 1 97.56 204 GLU A C 1
ATOM 1718 O O . GLU A 1 204 ? -10.266 -1.397 7.184 1 97.56 204 GLU A O 1
ATOM 1723 N N . ALA A 1 205 ? -10.766 0.469 6.098 1 97 205 ALA A N 1
ATOM 1724 C CA . ALA A 1 205 ? -12.195 0.426 6.371 1 97 205 ALA A CA 1
ATOM 1725 C C . ALA A 1 205 ? -13.008 0.736 5.117 1 97 205 ALA A C 1
ATOM 1727 O O . ALA A 1 205 ? -12.688 1.674 4.379 1 97 205 ALA A O 1
ATOM 1728 N N . TYR A 1 206 ? -14.008 -0.11 4.895 1 97.5 206 TYR A N 1
ATOM 1729 C CA . TYR A 1 206 ? -14.812 0.015 3.684 1 97.5 206 TYR A CA 1
ATOM 1730 C C . TYR A 1 206 ? -16.297 0.076 4.02 1 97.5 206 TYR A C 1
ATOM 1732 O O . TYR A 1 206 ? -16.812 -0.771 4.754 1 97.5 206 TYR A O 1
ATOM 1740 N N . GLY A 1 207 ? -17.016 1.134 3.518 1 97.06 207 GLY A N 1
ATOM 1741 C CA . GLY A 1 207 ? -18.469 1.136 3.604 1 97.06 207 GLY A CA 1
ATOM 1742 C C . GLY A 1 207 ? -19.125 0.153 2.65 1 97.06 207 GLY A C 1
ATOM 1743 O O . GLY A 1 207 ? -18.734 0.05 1.487 1 97.06 207 GLY A O 1
ATOM 1744 N N . VAL A 1 208 ? -20.109 -0.622 3.125 1 97.75 208 VAL A N 1
ATOM 1745 C CA . VAL A 1 208 ? -20.812 -1.585 2.289 1 97.75 208 VAL A CA 1
ATOM 1746 C C . VAL A 1 208 ? -22.312 -1.555 2.617 1 97.75 208 VAL A C 1
ATOM 1748 O O . VAL A 1 208 ? -22.703 -1.212 3.736 1 97.75 208 VAL A O 1
ATOM 1751 N N . PRO A 1 209 ? -23.125 -1.907 1.621 1 97.44 209 PRO A N 1
ATOM 1752 C CA . PRO A 1 209 ? -24.562 -1.872 1.854 1 97.44 209 PRO A CA 1
ATOM 1753 C C . PRO A 1 209 ? -25.062 -3.068 2.662 1 97.44 209 PRO A C 1
ATOM 1755 O O . PRO A 1 209 ? -26.109 -2.992 3.303 1 97.44 209 PRO A O 1
ATOM 1758 N N . ASP A 1 210 ? -24.344 -4.223 2.576 1 96.62 210 ASP A N 1
ATOM 1759 C CA . ASP A 1 210 ? -24.75 -5.438 3.27 1 96.62 210 ASP A CA 1
ATOM 1760 C C . ASP A 1 210 ? -23.531 -6.277 3.664 1 96.62 210 ASP A C 1
ATOM 1762 O O . ASP A 1 210 ? -22.406 -5.934 3.326 1 96.62 210 ASP A O 1
ATOM 1766 N N . ILE A 1 211 ? -23.781 -7.301 4.352 1 94.81 211 ILE A N 1
ATOM 1767 C CA . ILE A 1 211 ? -22.688 -8.102 4.863 1 94.81 211 ILE A CA 1
ATOM 1768 C C . ILE A 1 211 ? -22.781 -9.523 4.316 1 94.81 211 ILE A C 1
ATOM 1770 O O . ILE A 1 211 ? -22.484 -10.492 5.02 1 94.81 211 ILE A O 1
ATOM 1774 N N . GLU A 1 212 ? -23.375 -9.625 3.141 1 95.94 212 GLU A N 1
ATOM 1775 C CA . GLU A 1 212 ? -23.328 -10.922 2.473 1 95.94 212 GLU A CA 1
ATOM 1776 C C . GLU A 1 212 ? -21.891 -11.359 2.225 1 95.94 212 GLU A C 1
ATOM 1778 O O . GLU A 1 212 ? -21.031 -10.531 1.935 1 95.94 212 GLU A O 1
ATOM 1783 N N . ALA A 1 213 ? -21.641 -12.664 2.279 1 94.25 213 ALA A N 1
ATOM 1784 C CA . ALA A 1 213 ? -20.297 -13.211 2.119 1 94.25 213 ALA A CA 1
ATOM 1785 C C . ALA A 1 213 ? -19.656 -12.727 0.821 1 94.25 213 ALA A C 1
ATOM 1787 O O . ALA A 1 213 ? -18.469 -12.398 0.792 1 94.25 213 ALA A O 1
ATOM 1788 N N . GLN A 1 214 ? -20.453 -12.695 -0.193 1 95.62 214 GLN A N 1
ATOM 1789 C CA . GLN A 1 214 ? -19.938 -12.258 -1.482 1 95.62 214 GLN A CA 1
ATOM 1790 C C . GLN A 1 214 ? -19.484 -10.797 -1.425 1 95.62 214 GLN A C 1
ATOM 1792 O O . GLN A 1 214 ? -18.406 -10.453 -1.931 1 95.62 214 GLN A O 1
ATOM 1797 N N . THR A 1 215 ? -20.312 -9.93 -0.825 1 96.44 215 THR A N 1
ATOM 1798 C CA . THR A 1 215 ? -20 -8.508 -0.701 1 96.44 215 THR A CA 1
ATOM 1799 C C . THR A 1 215 ? -18.703 -8.32 0.087 1 96.44 215 THR A C 1
ATOM 1801 O O . THR A 1 215 ? -17.828 -7.562 -0.33 1 96.44 215 THR A O 1
ATOM 1804 N N . VAL A 1 216 ? -18.594 -9.008 1.125 1 96.56 216 VAL A N 1
ATOM 1805 C CA . VAL A 1 216 ? -17.422 -8.898 1.995 1 96.56 216 VAL A CA 1
ATOM 1806 C C . VAL A 1 216 ? -16.203 -9.453 1.282 1 96.56 216 VAL A C 1
ATOM 1808 O O . VAL A 1 216 ? -15.125 -8.844 1.315 1 96.56 216 VAL A O 1
ATOM 1811 N N . ALA A 1 217 ? -16.328 -10.609 0.623 1 96.56 217 ALA A N 1
ATOM 1812 C CA . ALA A 1 217 ? -15.234 -11.203 -0.126 1 96.56 217 ALA A CA 1
ATOM 1813 C C . ALA A 1 217 ? -14.734 -10.258 -1.213 1 96.56 217 ALA A C 1
ATOM 1815 O O . ALA A 1 217 ? -13.523 -10.094 -1.396 1 96.56 217 ALA A O 1
ATOM 1816 N N . ASP A 1 218 ? -15.672 -9.633 -1.868 1 96.69 218 ASP A N 1
ATOM 1817 C CA . ASP A 1 218 ? -15.305 -8.711 -2.939 1 96.69 218 ASP A CA 1
ATOM 1818 C C . ASP A 1 218 ? -14.461 -7.551 -2.408 1 96.69 218 ASP A C 1
ATOM 1820 O O . ASP A 1 218 ? -13.422 -7.223 -2.979 1 96.69 218 ASP A O 1
ATOM 1824 N N . LYS A 1 219 ? -14.883 -6.957 -1.332 1 96.94 219 LYS A N 1
ATOM 1825 C CA . LYS A 1 219 ? -14.141 -5.836 -0.761 1 96.94 219 LYS A CA 1
ATOM 1826 C C . LYS A 1 219 ? -12.773 -6.277 -0.258 1 96.94 219 LYS A C 1
ATOM 1828 O O . LYS A 1 219 ? -11.766 -5.613 -0.512 1 96.94 219 LYS A O 1
ATOM 1833 N N . LEU A 1 220 ? -12.75 -7.375 0.422 1 97.44 220 LEU A N 1
ATOM 1834 C CA . LEU A 1 220 ? -11.508 -7.895 0.978 1 97.44 220 LEU A CA 1
ATOM 1835 C C . LEU A 1 220 ? -10.5 -8.188 -0.129 1 97.44 220 LEU A C 1
ATOM 1837 O O . LEU A 1 220 ? -9.336 -7.797 -0.036 1 97.44 220 LEU A O 1
ATOM 1841 N N . LEU A 1 221 ? -10.938 -8.836 -1.174 1 97.75 221 LEU A N 1
ATOM 1842 C CA . LEU A 1 221 ? -10.062 -9.219 -2.271 1 97.75 221 LEU A CA 1
ATOM 1843 C C . LEU A 1 221 ? -9.656 -8 -3.098 1 97.75 221 LEU A C 1
ATOM 1845 O O . LEU A 1 221 ? -8.469 -7.711 -3.248 1 97.75 221 LEU A O 1
ATOM 1849 N N . GLU A 1 222 ? -10.602 -7.219 -3.523 1 97.5 222 GLU A N 1
ATOM 1850 C CA . GLU A 1 222 ? -10.375 -6.188 -4.531 1 97.5 222 GLU A CA 1
ATOM 1851 C C . GLU A 1 222 ? -9.68 -4.969 -3.93 1 97.5 222 GLU A C 1
ATOM 1853 O O . GLU A 1 222 ? -8.859 -4.332 -4.59 1 97.5 222 GLU A O 1
ATOM 1858 N N . GLU A 1 223 ? -9.977 -4.699 -2.67 1 97.75 223 GLU A N 1
ATOM 1859 C CA . GLU A 1 223 ? -9.5 -3.438 -2.104 1 97.75 223 GLU A CA 1
ATOM 1860 C C . GLU A 1 223 ? -8.305 -3.656 -1.19 1 97.75 223 GLU A C 1
ATOM 1862 O O . GLU A 1 223 ? -7.473 -2.758 -1.019 1 97.75 223 GLU A O 1
ATOM 1867 N N . PHE A 1 224 ? -8.203 -4.84 -0.633 1 98.38 224 PHE A N 1
ATOM 1868 C CA . PHE A 1 224 ? -7.137 -5.055 0.342 1 98.38 224 PHE A CA 1
ATOM 1869 C C . PHE A 1 224 ? -6.117 -6.059 -0.181 1 98.38 224 PHE A C 1
ATOM 1871 O O . PHE A 1 224 ? -4.957 -5.711 -0.417 1 98.38 224 PHE A O 1
ATOM 1878 N N . ILE A 1 225 ? -6.52 -7.246 -0.498 1 98 225 ILE A N 1
ATOM 1879 C CA . ILE A 1 225 ? -5.621 -8.344 -0.826 1 98 225 ILE A CA 1
ATOM 1880 C C . ILE A 1 225 ? -4.938 -8.078 -2.164 1 98 225 ILE A C 1
ATOM 1882 O O . ILE A 1 225 ? -3.748 -8.352 -2.326 1 98 225 ILE A O 1
ATOM 1886 N N . CYS A 1 226 ? -5.617 -7.535 -3.139 1 98.25 226 CYS A N 1
ATOM 1887 C CA . CYS A 1 226 ? -5.027 -7.25 -4.441 1 98.25 226 CYS A CA 1
ATOM 1888 C C . CYS A 1 226 ? -3.959 -6.168 -4.332 1 98.25 226 CYS A C 1
ATOM 1890 O O . CYS A 1 226 ? -3.162 -5.984 -5.254 1 98.25 226 CYS A O 1
ATOM 1892 N N . ARG A 1 227 ? -3.951 -5.445 -3.242 1 98.12 227 ARG A N 1
ATOM 1893 C CA . ARG A 1 227 ? -2.957 -4.391 -3.07 1 98.12 227 ARG A CA 1
ATOM 1894 C C . ARG A 1 227 ? -1.808 -4.859 -2.186 1 98.12 227 ARG A C 1
ATOM 1896 O O . ARG A 1 227 ? -0.643 -4.57 -2.463 1 98.12 227 ARG A O 1
ATOM 1903 N N . TYR A 1 228 ? -2.104 -5.668 -1.174 1 98 228 TYR A N 1
ATOM 1904 C CA . TYR A 1 228 ? -1.085 -5.918 -0.16 1 98 228 TYR A CA 1
ATOM 1905 C C . TYR A 1 228 ? -0.697 -7.391 -0.13 1 98 228 TYR A C 1
ATOM 1907 O O . TYR A 1 228 ? 0.202 -7.789 0.615 1 98 228 TYR A O 1
ATOM 1915 N N . GLY A 1 229 ? -1.373 -8.281 -0.921 1 97.12 229 GLY A N 1
ATOM 1916 C CA . GLY A 1 229 ? -1.025 -9.688 -1.002 1 97.12 229 GLY A CA 1
ATOM 1917 C C . GLY A 1 229 ? -1.957 -10.578 -0.203 1 97.12 229 GLY A C 1
ATOM 1918 O O . GLY A 1 229 ? -2.713 -10.094 0.644 1 97.12 229 GLY A O 1
ATOM 1919 N N . LEU A 1 230 ? -1.871 -11.836 -0.467 1 96.19 230 LEU A N 1
ATOM 1920 C CA . LEU A 1 230 ? -2.725 -12.805 0.211 1 96.19 230 LEU A CA 1
ATOM 1921 C C . LEU A 1 230 ? -2.209 -13.094 1.616 1 96.19 230 LEU A C 1
ATOM 1923 O O . LEU A 1 230 ? -1.011 -13.312 1.81 1 96.19 230 LEU A O 1
ATOM 1927 N N . PRO A 1 231 ? -3.129 -13.07 2.604 1 94.62 231 PRO A N 1
ATOM 1928 C CA . PRO A 1 231 ? -2.719 -13.438 3.961 1 94.62 231 PRO A CA 1
ATOM 1929 C C . PRO A 1 231 ? -2.641 -14.953 4.16 1 94.62 231 PRO A C 1
ATOM 1931 O O . PRO A 1 231 ? -3.312 -15.711 3.453 1 94.62 231 PRO A O 1
ATOM 1934 N N . LEU A 1 232 ? -1.881 -15.352 5.133 1 90.25 232 LEU A N 1
ATOM 1935 C CA . LEU A 1 232 ? -1.816 -16.766 5.496 1 90.25 232 LEU A CA 1
ATOM 1936 C C . LEU A 1 232 ? -3.004 -17.156 6.371 1 90.25 232 LEU A C 1
ATOM 1938 O O . LEU A 1 232 ? -3.504 -18.281 6.281 1 90.25 232 LEU A O 1
ATOM 1942 N N . GLN A 1 233 ? -3.402 -16.188 7.184 1 89.56 233 GLN A N 1
ATOM 1943 C CA . GLN A 1 233 ? -4.52 -16.438 8.094 1 89.56 233 GLN A CA 1
ATOM 1944 C C . GLN A 1 233 ? -5.484 -15.25 8.102 1 89.56 233 GLN A C 1
ATOM 1946 O O . GLN A 1 233 ? -5.059 -14.094 8.039 1 89.56 233 GLN A O 1
ATOM 1951 N N . ILE A 1 234 ? -6.734 -15.562 8.18 1 90.38 234 ILE A N 1
ATOM 1952 C CA . ILE A 1 234 ? -7.773 -14.555 8.344 1 90.38 234 ILE A CA 1
ATOM 1953 C C . ILE A 1 234 ? -8.594 -14.852 9.602 1 90.38 234 ILE A C 1
ATOM 1955 O O . ILE A 1 234 ? -9.109 -15.961 9.766 1 90.38 234 ILE A O 1
ATOM 1959 N N . HIS A 1 235 ? -8.672 -13.867 10.438 1 86.62 235 HIS A N 1
ATOM 1960 C CA . HIS A 1 235 ? -9.453 -13.984 11.672 1 86.62 235 HIS A CA 1
ATOM 1961 C C . HIS A 1 235 ? -10.695 -13.109 11.617 1 86.62 235 HIS A C 1
ATOM 1963 O O . HIS A 1 235 ? -10.617 -11.93 11.266 1 86.62 235 HIS A O 1
ATOM 1969 N N . THR A 1 236 ? -11.812 -13.672 11.859 1 86.5 236 THR A N 1
ATOM 1970 C CA . THR A 1 236 ? -13.055 -12.906 11.945 1 86.5 236 THR A CA 1
ATOM 1971 C C . THR A 1 236 ? -13.953 -13.461 13.047 1 86.5 236 THR A C 1
ATOM 1973 O O . THR A 1 236 ? -13.953 -14.672 13.305 1 86.5 236 THR A O 1
ATOM 1976 N N . ASP A 1 237 ? -14.594 -12.617 13.75 1 78.62 237 ASP A N 1
ATOM 1977 C CA . ASP A 1 237 ? -15.508 -13.039 14.82 1 78.62 237 ASP A CA 1
ATOM 1978 C C . ASP A 1 237 ? -16.938 -13.172 14.297 1 78.62 237 ASP A C 1
ATOM 1980 O O . ASP A 1 237 ? -17.875 -13.258 15.086 1 78.62 237 ASP A O 1
ATOM 1984 N N . GLN A 1 238 ? -16.766 -13.289 13.023 1 80.56 238 GLN A N 1
ATOM 1985 C CA . GLN A 1 238 ? -18.094 -13.5 12.453 1 80.56 238 GLN A CA 1
ATOM 1986 C C . GLN A 1 238 ? -18.5 -14.969 12.555 1 80.56 238 GLN A C 1
ATOM 1988 O O . GLN A 1 238 ? -17.672 -15.836 12.836 1 80.56 238 GLN A O 1
ATOM 1993 N N . GLY A 1 239 ? -19.703 -15.359 12.812 1 80 239 GLY A N 1
ATOM 1994 C CA . GLY A 1 239 ? -20.219 -16.703 12.984 1 80 239 GLY A CA 1
ATOM 1995 C C . GLY A 1 239 ? -19.641 -17.703 12 1 80 239 GLY A C 1
ATOM 1996 O O . GLY A 1 239 ? -19.141 -17.312 10.938 1 80 239 GLY A O 1
ATOM 1997 N N . SER A 1 240 ? -19.562 -18.953 12.32 1 79 240 SER A N 1
ATOM 1998 C CA . SER A 1 240 ? -18.938 -20.031 11.562 1 79 240 SER A CA 1
ATOM 1999 C C . SER A 1 240 ? -19.5 -20.109 10.141 1 79 240 SER A C 1
ATOM 2001 O O . SER A 1 240 ? -18.75 -20.328 9.188 1 79 240 SER A O 1
ATOM 2003 N N . GLN A 1 241 ? -20.766 -19.984 10.078 1 80 241 GLN A N 1
ATOM 2004 C CA . GLN A 1 241 ? -21.391 -20.078 8.758 1 80 241 GLN A CA 1
ATOM 2005 C C . GLN A 1 241 ? -20.906 -18.969 7.836 1 80 241 GLN A C 1
ATOM 2007 O O . GLN A 1 241 ? -20.547 -19.219 6.684 1 80 241 GLN A O 1
ATOM 2012 N N . PHE A 1 242 ? -20.875 -17.844 8.336 1 85.81 242 PHE A N 1
ATOM 2013 C CA . PHE A 1 242 ? -20.391 -16.719 7.566 1 85.81 242 PHE A CA 1
ATOM 2014 C C . PHE A 1 242 ? -18.938 -16.922 7.145 1 85.81 242 PHE A C 1
ATOM 2016 O O . PHE A 1 242 ? -18.594 -16.703 5.984 1 85.81 242 PHE A O 1
ATOM 2023 N N . THR A 1 243 ? -18.172 -17.281 7.988 1 86.25 243 THR A N 1
ATOM 2024 C CA . THR A 1 243 ? -16.75 -17.469 7.734 1 86.25 243 THR A CA 1
ATOM 2025 C C . THR A 1 243 ? -16.531 -18.516 6.648 1 86.25 243 THR A C 1
ATOM 2027 O O . THR A 1 243 ? -15.711 -18.328 5.746 1 86.25 243 THR A O 1
ATOM 2030 N N . SER A 1 244 ? -17.25 -19.562 6.777 1 87.38 244 SER A N 1
ATOM 2031 C CA . SER A 1 244 ? -17.156 -20.594 5.758 1 87.38 244 SER A CA 1
ATOM 2032 C C . SER A 1 244 ? -17.547 -20.062 4.383 1 87.38 244 SER A C 1
ATOM 2034 O O . SER A 1 244 ? -16.844 -20.297 3.402 1 87.38 244 SER A O 1
ATOM 2036 N N . ASP A 1 245 ? -18.656 -19.391 4.336 1 91 245 ASP A N 1
ATOM 2037 C CA . ASP A 1 245 ? -19.141 -18.828 3.076 1 91 245 ASP A CA 1
ATOM 2038 C C . ASP A 1 245 ? -18.125 -17.828 2.504 1 91 245 ASP A C 1
ATOM 2040 O O . ASP A 1 245 ? -17.906 -17.797 1.292 1 91 245 ASP A O 1
ATOM 2044 N N . LEU A 1 246 ? -17.578 -17.031 3.332 1 92 246 LEU A N 1
ATOM 2045 C CA . LEU A 1 246 ? -16.562 -16.078 2.936 1 92 246 LEU A CA 1
ATOM 2046 C C . LEU A 1 246 ? -15.375 -16.781 2.277 1 92 246 LEU A C 1
ATOM 2048 O O . LEU A 1 246 ? -14.945 -16.391 1.186 1 92 246 LEU A O 1
ATOM 2052 N N . PHE A 1 247 ? -14.875 -17.766 2.912 1 90.25 247 PHE A N 1
ATOM 2053 C CA . PHE A 1 247 ? -13.688 -18.469 2.424 1 90.25 247 PHE A CA 1
ATOM 2054 C C . PHE A 1 247 ? -13.992 -19.188 1.116 1 90.25 247 PHE A C 1
ATOM 2056 O O . PHE A 1 247 ? -13.148 -19.234 0.217 1 90.25 247 PHE A O 1
ATOM 2063 N N . ILE A 1 248 ? -15.164 -19.734 1.003 1 91.94 248 ILE A N 1
ATOM 2064 C CA . ILE A 1 248 ? -15.586 -20.359 -0.24 1 91.94 248 ILE A CA 1
ATOM 2065 C C . ILE A 1 248 ? -15.562 -19.344 -1.376 1 91.94 248 ILE A C 1
ATOM 2067 O O . ILE A 1 248 ? -15.023 -19.625 -2.451 1 91.94 248 ILE A O 1
ATOM 2071 N N . GLN A 1 249 ? -16.125 -18.203 -1.104 1 93.75 249 GLN A N 1
ATOM 2072 C CA . GLN A 1 249 ? -16.156 -17.156 -2.117 1 93.75 249 GLN A CA 1
ATOM 2073 C C . GLN A 1 249 ? -14.758 -16.703 -2.494 1 93.75 249 GLN A C 1
ATOM 2075 O O . GLN A 1 249 ? -14.461 -16.5 -3.674 1 93.75 249 GLN A O 1
ATOM 2080 N N . MET A 1 250 ? -13.898 -16.562 -1.56 1 94.12 250 MET A N 1
ATOM 2081 C CA . MET A 1 250 ? -12.523 -16.141 -1.809 1 94.12 250 MET A CA 1
ATOM 2082 C C . MET A 1 250 ? -11.789 -17.156 -2.658 1 94.12 250 MET A C 1
ATOM 2084 O O . MET A 1 250 ? -11.141 -16.812 -3.648 1 94.12 250 MET A O 1
ATOM 2088 N N . CYS A 1 251 ? -11.875 -18.391 -2.244 1 93.31 251 CYS A N 1
ATOM 2089 C CA . CYS A 1 251 ? -11.188 -19.453 -2.971 1 93.31 251 CYS A CA 1
ATOM 2090 C C . CYS A 1 251 ? -11.711 -19.562 -4.398 1 93.31 251 CYS A C 1
ATOM 2092 O O . CYS A 1 251 ? -10.93 -19.766 -5.332 1 93.31 251 CYS A O 1
ATOM 2094 N N . LYS A 1 252 ? -12.984 -19.422 -4.543 1 93.44 252 LYS A N 1
ATOM 2095 C CA . LYS A 1 252 ? -13.586 -19.453 -5.871 1 93.44 252 LYS A CA 1
ATOM 2096 C C . LYS A 1 252 ? -13.023 -18.344 -6.754 1 93.44 252 LYS A C 1
ATOM 2098 O O . LYS A 1 252 ? -12.625 -18.578 -7.895 1 93.44 252 LYS A O 1
ATOM 2103 N N . LYS A 1 253 ? -12.914 -17.188 -6.242 1 92.75 253 LYS A N 1
ATOM 2104 C CA . LYS A 1 253 ? -12.461 -16.031 -6.996 1 92.75 253 LYS A CA 1
ATOM 2105 C C . LYS A 1 253 ? -10.961 -16.109 -7.281 1 92.75 253 LYS A C 1
ATOM 2107 O O . LYS A 1 253 ? -10.484 -15.539 -8.258 1 92.75 253 LYS A O 1
ATOM 2112 N N . LEU A 1 254 ? -10.242 -16.812 -6.406 1 93.94 254 LEU A N 1
ATOM 2113 C CA . LEU A 1 254 ? -8.789 -16.953 -6.547 1 93.94 254 LEU A CA 1
ATOM 2114 C C . LEU A 1 254 ? -8.438 -18.234 -7.297 1 93.94 254 LEU A C 1
ATOM 2116 O O . LEU A 1 254 ? -7.262 -18.484 -7.57 1 93.94 254 LEU A O 1
ATOM 2120 N N . ASN A 1 255 ? -9.398 -19.016 -7.574 1 90.56 255 ASN A N 1
ATOM 2121 C CA . ASN A 1 255 ? -9.234 -20.297 -8.273 1 90.56 255 ASN A CA 1
ATOM 2122 C C . ASN A 1 255 ? -8.305 -21.234 -7.512 1 90.56 255 ASN A C 1
ATOM 2124 O O . ASN A 1 255 ? -7.395 -21.812 -8.102 1 90.56 255 ASN A O 1
ATOM 2128 N N . ILE A 1 256 ? -8.547 -21.297 -6.215 1 90.12 256 ILE A N 1
ATOM 2129 C CA . ILE A 1 256 ? -7.828 -22.25 -5.379 1 90.12 256 ILE A CA 1
ATOM 2130 C C . ILE A 1 256 ? -8.82 -23.062 -4.547 1 90.12 256 ILE A C 1
ATOM 2132 O O . ILE A 1 256 ? -10.016 -22.75 -4.516 1 90.12 256 ILE A O 1
ATOM 2136 N N . ASP A 1 257 ? -8.242 -24.062 -3.875 1 86.69 257 ASP A N 1
ATOM 2137 C CA . ASP A 1 257 ? -9.117 -24.969 -3.131 1 86.69 257 ASP A CA 1
ATOM 2138 C C . ASP A 1 257 ? -9.172 -24.594 -1.653 1 86.69 257 ASP A C 1
ATOM 2140 O O . ASP A 1 257 ? -8.156 -24.203 -1.067 1 86.69 257 ASP A O 1
ATOM 2144 N N . LYS A 1 258 ? -10.414 -24.75 -1.147 1 82.69 258 LYS A N 1
ATOM 2145 C CA . LYS A 1 258 ? -10.617 -24.484 0.275 1 82.69 258 LYS A CA 1
ATOM 2146 C C . LYS A 1 258 ? -10.242 -25.703 1.114 1 82.69 258 LYS A C 1
ATOM 2148 O O . LYS A 1 258 ? -10.398 -26.844 0.673 1 82.69 258 LYS A O 1
ATOM 2153 N N . THR A 1 259 ? -9.773 -25.328 2.35 1 73.56 259 THR A N 1
ATOM 2154 C CA . THR A 1 259 ? -9.492 -26.391 3.297 1 73.56 259 THR A CA 1
ATOM 2155 C C . THR A 1 259 ? -10.781 -26.938 3.898 1 73.56 259 THR A C 1
ATOM 2157 O O . THR A 1 259 ? -11.773 -26.219 4 1 73.56 259 THR A O 1
ATOM 2160 N N . ARG A 1 260 ? -11.023 -28.156 4.141 1 62.34 260 ARG A N 1
ATOM 2161 C CA . ARG A 1 260 ? -12.234 -28.766 4.68 1 62.34 260 ARG A CA 1
ATOM 2162 C C . ARG A 1 260 ? -12.414 -28.422 6.156 1 62.34 260 ARG A C 1
ATOM 2164 O O . ARG A 1 260 ? -13.539 -28.312 6.645 1 62.34 260 ARG A O 1
ATOM 2171 N N . ASN A 1 261 ? -11.438 -28.438 7.121 1 54.31 261 ASN A N 1
ATOM 2172 C CA . ASN A 1 261 ? -11.625 -28.688 8.547 1 54.31 261 ASN A CA 1
ATOM 2173 C C . ASN A 1 261 ? -11.211 -27.484 9.383 1 54.31 261 ASN A C 1
ATOM 2175 O O . ASN A 1 261 ? -11.008 -27.609 10.594 1 54.31 261 ASN A O 1
ATOM 2179 N N . SER A 1 262 ? -11.109 -26.328 8.992 1 51.28 262 SER A N 1
ATOM 2180 C CA . SER A 1 262 ? -10.406 -25.688 10.102 1 51.28 262 SER A CA 1
ATOM 2181 C C . SER A 1 262 ? -11.375 -24.938 11.008 1 51.28 262 SER A C 1
ATOM 2183 O O . SER A 1 262 ? -12.047 -24 10.562 1 51.28 262 SER A O 1
ATOM 2185 N N . PRO A 1 263 ? -11.797 -25.656 12.188 1 46.72 263 PRO A N 1
ATOM 2186 C CA . PRO A 1 263 ? -12.531 -24.859 13.172 1 46.72 263 PRO A CA 1
ATOM 2187 C C . PRO A 1 263 ? -11.766 -23.609 13.602 1 46.72 263 PRO A C 1
ATOM 2189 O O . PRO A 1 263 ? -10.539 -23.641 13.719 1 46.72 263 PRO A O 1
ATOM 2192 N N . PHE A 1 264 ? -12.133 -22.5 13.195 1 47.91 264 PHE A N 1
ATOM 2193 C CA . PHE A 1 264 ? -11.43 -21.281 13.586 1 47.91 264 PHE A CA 1
ATOM 2194 C C . PHE A 1 264 ? -11.969 -20.75 14.906 1 47.91 264 PHE A C 1
ATOM 2196 O O . PHE A 1 264 ? -13.18 -20.594 15.078 1 47.91 264 PHE A O 1
ATOM 2203 N N . HIS A 1 265 ? -11.211 -21 16.016 1 46.03 265 HIS A N 1
ATOM 2204 C CA . HIS A 1 265 ? -11.633 -20.25 17.203 1 46.03 265 HIS A CA 1
ATOM 2205 C C . HIS A 1 265 ? -11.109 -18.828 17.156 1 46.03 265 HIS A C 1
ATOM 2207 O O . HIS A 1 265 ? -9.906 -18.594 17.312 1 46.03 265 HIS A O 1
ATOM 2213 N N . PRO A 1 266 ? -11.945 -17.953 16.766 1 48.88 266 PRO A N 1
ATOM 2214 C CA . PRO A 1 266 ? -11.617 -16.531 16.656 1 48.88 266 PRO A CA 1
ATOM 2215 C C . PRO A 1 266 ? -11.164 -15.93 18 1 48.88 266 PRO A C 1
ATOM 2217 O O . PRO A 1 266 ? -11.828 -16.125 19.016 1 48.88 266 PRO A O 1
ATOM 2220 N N . GLN A 1 267 ? -10.023 -16.109 18.469 1 45.09 267 GLN A N 1
ATOM 2221 C CA . GLN A 1 267 ? -9.758 -15.227 19.609 1 45.09 267 GLN A CA 1
ATOM 2222 C C . GLN A 1 267 ? -9.68 -13.773 19.172 1 45.09 267 GLN A C 1
ATOM 2224 O O . GLN A 1 267 ? -8.789 -13.398 18.406 1 45.09 267 GLN A O 1
ATOM 2229 N N . SER A 1 268 ? -10.883 -13.234 19 1 51.97 268 SER A N 1
ATOM 2230 C CA . SER A 1 268 ? -10.867 -11.789 18.781 1 51.97 268 SER A CA 1
ATOM 2231 C C . SER A 1 268 ? -9.969 -11.094 19.797 1 51.97 268 SER A C 1
ATOM 2233 O O . SER A 1 268 ? -10.117 -11.289 21.016 1 51.97 268 SER A O 1
ATOM 2235 N N . SER A 1 269 ? -8.781 -10.672 19.375 1 60.16 269 SER A N 1
ATOM 2236 C CA . SER A 1 269 ? -7.805 -10.117 20.297 1 60.16 269 SER A CA 1
ATOM 2237 C C . SER A 1 269 ? -8.141 -8.672 20.656 1 60.16 269 SER A C 1
ATOM 2239 O O . SER A 1 269 ? -8.93 -8.023 19.969 1 60.16 269 SER A O 1
ATOM 2241 N N . GLY A 1 270 ? -8.094 -8.281 21.891 1 64.44 270 GLY A N 1
ATOM 2242 C CA . GLY A 1 270 ? -8.086 -6.945 22.453 1 64.44 270 GLY A CA 1
ATOM 2243 C C . GLY A 1 270 ? -7.582 -5.887 21.484 1 64.44 270 GLY A C 1
ATOM 2244 O O . GLY A 1 270 ? -8.07 -4.758 21.484 1 64.44 270 GLY A O 1
ATOM 2245 N N . LEU A 1 271 ? -6.852 -6.293 20.469 1 70.5 271 LEU A N 1
ATOM 2246 C CA . LEU A 1 271 ? -6.266 -5.355 19.516 1 70.5 271 LEU A CA 1
ATOM 2247 C C . LEU A 1 271 ? -7.312 -4.855 18.531 1 70.5 271 LEU A C 1
ATOM 2249 O O . LEU A 1 271 ? -7.387 -3.656 18.25 1 70.5 271 LEU A O 1
ATOM 2253 N N . VAL A 1 272 ? -8.172 -5.727 18.109 1 72.12 272 VAL A N 1
ATOM 2254 C CA . VAL A 1 272 ? -9.164 -5.395 17.094 1 72.12 272 VAL A CA 1
ATOM 2255 C C . VAL A 1 272 ? -10.258 -4.52 17.703 1 72.12 272 VAL A C 1
ATOM 2257 O O . VAL A 1 272 ? -10.727 -3.574 17.062 1 72.12 272 VAL A O 1
ATOM 2260 N N . GLU A 1 273 ? -10.555 -4.773 18.922 1 76.5 273 GLU A N 1
ATOM 2261 C CA . GLU A 1 273 ? -11.586 -3.998 19.609 1 76.5 273 GLU A CA 1
ATOM 2262 C C . GLU A 1 273 ? -11.148 -2.549 19.797 1 76.5 273 GLU A C 1
ATOM 2264 O O . GLU A 1 273 ? -11.93 -1.622 19.594 1 76.5 273 GLU A O 1
ATOM 2269 N N . ARG A 1 274 ? -9.984 -2.363 20.141 1 77 274 ARG A N 1
ATOM 2270 C CA . ARG A 1 274 ? -9.453 -1.019 20.344 1 77 274 ARG A CA 1
ATOM 2271 C C . ARG A 1 274 ? -9.422 -0.237 19.031 1 77 274 ARG A C 1
ATOM 2273 O O . ARG A 1 274 ? -9.773 0.945 19 1 77 274 ARG A O 1
ATOM 2280 N N . LEU A 1 275 ? -9.055 -0.903 18 1 83.69 275 LEU A N 1
ATOM 2281 C CA . LEU A 1 275 ? -9.008 -0.239 16.703 1 83.69 275 LEU A CA 1
ATOM 2282 C C . LEU A 1 275 ? -10.406 0.17 16.25 1 83.69 275 LEU A C 1
ATOM 2284 O O . LEU A 1 275 ? -10.602 1.283 15.758 1 83.69 275 LEU A O 1
ATOM 2288 N N . ASN A 1 276 ? -11.344 -0.728 16.438 1 84.25 276 ASN A N 1
ATOM 2289 C CA . ASN A 1 276 ? -12.711 -0.424 16.031 1 84.25 276 ASN A CA 1
ATOM 2290 C C . ASN A 1 276 ? -13.258 0.789 16.781 1 84.25 276 ASN A C 1
ATOM 2292 O O . ASN A 1 276 ? -13.914 1.647 16.203 1 84.25 276 ASN A O 1
ATOM 2296 N N . ARG A 1 277 ? -12.914 0.846 18.016 1 85.31 277 ARG A N 1
ATOM 2297 C CA . ARG A 1 277 ? -13.312 1.999 18.812 1 85.31 277 ARG A CA 1
ATOM 2298 C C . ARG A 1 277 ? -12.672 3.279 18.281 1 85.31 277 ARG A C 1
ATOM 2300 O O . ARG A 1 277 ? -13.336 4.316 18.188 1 85.31 277 ARG A O 1
ATOM 2307 N N . THR A 1 278 ? -11.414 3.146 18.016 1 85.69 278 THR A N 1
ATOM 2308 C CA . THR A 1 278 ? -10.688 4.289 17.453 1 85.69 278 THR A CA 1
ATOM 2309 C C . THR A 1 278 ? -11.352 4.781 16.172 1 85.69 278 THR A C 1
ATOM 2311 O O . THR A 1 278 ? -11.586 5.977 16.016 1 85.69 278 THR A O 1
ATOM 2314 N N . ILE A 1 279 ? -11.68 3.871 15.312 1 86.44 279 ILE A N 1
ATOM 2315 C CA . ILE A 1 279 ? -12.281 4.207 14.031 1 86.44 279 ILE A CA 1
ATOM 2316 C C . ILE A 1 279 ? -13.656 4.832 14.25 1 86.44 279 ILE A C 1
ATOM 2318 O O . ILE A 1 279 ? -13.984 5.859 13.648 1 86.44 279 ILE A O 1
ATOM 2322 N N . GLU A 1 280 ? -14.375 4.242 15.117 1 87.5 280 GLU A N 1
ATOM 2323 C CA . GLU A 1 280 ? -15.695 4.77 15.438 1 87.5 280 GLU A CA 1
ATOM 2324 C C . GLU A 1 280 ? -15.602 6.176 16.016 1 87.5 280 GLU A C 1
ATOM 2326 O O . GLU A 1 280 ? -16.391 7.059 15.656 1 87.5 280 GLU A O 1
ATOM 2331 N N . ASP A 1 281 ? -14.695 6.316 16.906 1 87.56 281 ASP A N 1
ATOM 2332 C CA . ASP A 1 281 ? -14.477 7.617 17.531 1 87.56 281 ASP A CA 1
ATOM 2333 C C . ASP A 1 281 ? -14.102 8.664 16.484 1 87.56 281 ASP A C 1
ATOM 2335 O O . ASP A 1 281 ? -14.648 9.773 16.484 1 87.56 281 ASP A O 1
ATOM 2339 N N . MET A 1 282 ? -13.234 8.367 15.586 1 89.44 282 MET A N 1
ATOM 2340 C CA . MET A 1 282 ? -12.82 9.297 14.547 1 89.44 282 MET A CA 1
ATOM 2341 C C . MET A 1 282 ? -13.992 9.68 13.648 1 89.44 282 MET A C 1
ATOM 2343 O O . MET A 1 282 ? -14.211 10.859 13.367 1 89.44 282 MET A O 1
ATOM 2347 N N . ILE A 1 283 ? -14.742 8.672 13.297 1 87.12 283 ILE A N 1
ATOM 2348 C CA . ILE A 1 283 ? -15.867 8.898 12.398 1 87.12 283 ILE A CA 1
ATOM 2349 C C . ILE A 1 283 ? -16.875 9.828 13.062 1 87.12 283 ILE A C 1
ATOM 2351 O O . ILE A 1 283 ? -17.375 10.766 12.43 1 87.12 283 ILE A O 1
ATOM 2355 N N . SER A 1 284 ? -17.125 9.609 14.289 1 86.69 284 SER A N 1
ATOM 2356 C CA . SER A 1 284 ? -18.141 10.367 15.016 1 86.69 284 SER A CA 1
ATOM 2357 C C . SER A 1 284 ? -17.766 11.844 15.109 1 86.69 284 SER A C 1
ATOM 2359 O O . SER A 1 284 ? -18.641 12.703 15.242 1 86.69 284 SER A O 1
ATOM 2361 N N . LYS A 1 285 ? -16.594 12.156 15.031 1 87.75 285 LYS A N 1
ATOM 2362 C CA . LYS A 1 285 ? -16.109 13.531 15.188 1 87.75 285 LYS A CA 1
ATOM 2363 C C . LYS A 1 285 ? -16.234 14.297 13.875 1 87.75 285 LYS A C 1
ATOM 2365 O O . LYS A 1 285 ? -16.078 15.523 13.852 1 87.75 285 LYS A O 1
ATOM 2370 N N . PHE A 1 286 ? -16.469 13.68 12.766 1 86.5 286 PHE A N 1
ATOM 2371 C CA . PHE A 1 286 ? -16.531 14.352 11.477 1 86.5 286 PHE A CA 1
ATOM 2372 C C . PHE A 1 286 ? -17.938 14.25 10.875 1 86.5 286 PHE A C 1
ATOM 2374 O O . PHE A 1 286 ? -18.281 15.031 9.992 1 86.5 286 PHE A O 1
ATOM 2381 N N . VAL A 1 287 ? -18.641 13.32 11.32 1 80.5 287 VAL A N 1
ATOM 2382 C CA . VAL A 1 287 ? -19.953 13.078 10.711 1 80.5 287 VAL A CA 1
ATOM 2383 C C . VAL A 1 287 ? -20.906 14.211 11.086 1 80.5 287 VAL A C 1
ATOM 2385 O O . VAL A 1 287 ? -20.906 14.688 12.227 1 80.5 287 VAL A O 1
ATOM 2388 N N . THR A 1 288 ? -21.562 14.648 10.031 1 72.75 288 THR A N 1
ATOM 2389 C CA . THR A 1 288 ? -22.547 15.719 10.188 1 72.75 288 THR A CA 1
ATOM 2390 C C . THR A 1 288 ? -23.688 15.281 11.094 1 72.75 288 THR A C 1
ATOM 2392 O O . THR A 1 288 ? -23.766 14.117 11.492 1 72.75 288 THR A O 1
ATOM 2395 N N . LYS A 1 289 ? -24.469 16.234 11.258 1 69.31 289 LYS A N 1
ATOM 2396 C CA . LYS A 1 289 ? -25.625 16.031 12.133 1 69.31 289 LYS A CA 1
ATOM 2397 C C . LYS A 1 289 ? -26.5 14.898 11.625 1 69.31 289 LYS A C 1
ATOM 2399 O O . LYS A 1 289 ? -27.047 14.125 12.422 1 69.31 289 LYS A O 1
ATOM 2404 N N . HIS A 1 290 ? -26.5 14.711 10.297 1 70.38 290 HIS A N 1
ATOM 2405 C CA . HIS A 1 290 ? -27.406 13.695 9.773 1 70.38 290 HIS A CA 1
ATOM 2406 C C . HIS A 1 290 ? -26.688 12.359 9.586 1 70.38 290 HIS A C 1
ATOM 2408 O O . HIS A 1 290 ? -27.328 11.359 9.234 1 70.38 290 HIS A O 1
ATOM 2414 N N . GLN A 1 291 ? -25.469 12.312 9.734 1 79.81 291 GLN A N 1
ATOM 2415 C CA . GLN A 1 291 ? -24.641 11.117 9.844 1 79.81 291 GLN A CA 1
ATOM 2416 C C . GLN A 1 291 ? -24.75 10.25 8.594 1 79.81 291 GLN A C 1
ATOM 2418 O O . GLN A 1 291 ? -24.641 9.023 8.664 1 79.81 291 GLN A O 1
ATOM 2423 N N . LYS A 1 292 ? -25.125 10.922 7.395 1 89.44 292 LYS A N 1
ATOM 2424 C CA . LYS A 1 292 ? -25.359 10.141 6.188 1 89.44 292 LYS A CA 1
ATOM 2425 C C . LYS A 1 292 ? -24.156 10.219 5.242 1 89.44 292 LYS A C 1
ATOM 2427 O O . LYS A 1 292 ? -24.266 9.859 4.066 1 89.44 292 LYS A O 1
ATOM 2432 N N . ASP A 1 293 ? -23.078 10.688 5.711 1 92.19 293 ASP A N 1
ATOM 2433 C CA . ASP A 1 293 ? -21.938 10.844 4.828 1 92.19 293 ASP A CA 1
ATOM 2434 C C . ASP A 1 293 ? -20.672 10.25 5.457 1 92.19 293 ASP A C 1
ATOM 2436 O O . ASP A 1 293 ? -19.562 10.562 5.039 1 92.19 293 ASP A O 1
ATOM 2440 N N . TRP A 1 294 ? -20.891 9.375 6.43 1 93.44 294 TRP A N 1
ATOM 2441 C CA . TRP A 1 294 ? -19.766 8.852 7.195 1 93.44 294 TRP A CA 1
ATOM 2442 C C . TRP A 1 294 ? -18.781 8.102 6.293 1 93.44 294 TRP A C 1
ATOM 2444 O O . TRP A 1 294 ? -17.578 8.07 6.559 1 93.44 294 TRP A O 1
ATOM 2454 N N . ASP A 1 295 ? -19.281 7.457 5.219 1 94.69 295 ASP A N 1
ATOM 2455 C CA . ASP A 1 295 ? -18.453 6.621 4.359 1 94.69 295 ASP A CA 1
ATOM 2456 C C . ASP A 1 295 ? -17.469 7.469 3.557 1 94.69 295 ASP A C 1
ATOM 2458 O O . ASP A 1 295 ? -16.391 6.992 3.18 1 94.69 295 ASP A O 1
ATOM 2462 N N . GLN A 1 296 ? -17.75 8.75 3.305 1 93.19 296 GLN A N 1
ATOM 2463 C CA . GLN A 1 296 ? -16.875 9.617 2.521 1 93.19 296 GLN A CA 1
ATOM 2464 C C . GLN A 1 296 ? -15.617 9.977 3.305 1 93.19 296 GLN A C 1
ATOM 2466 O O . GLN A 1 296 ? -14.602 10.344 2.717 1 93.19 296 GLN A O 1
ATOM 2471 N N . TYR A 1 297 ? -15.672 9.852 4.625 1 93.69 297 TYR A N 1
ATOM 2472 C CA . TYR A 1 297 ? -14.547 10.242 5.473 1 93.69 297 TYR A CA 1
ATOM 2473 C C . TYR A 1 297 ? -13.617 9.062 5.719 1 93.69 297 TYR A C 1
ATOM 2475 O O . TYR A 1 297 ? -12.477 9.25 6.148 1 93.69 297 TYR A O 1
ATOM 2483 N N . LEU A 1 298 ? -14.039 7.859 5.438 1 96.31 298 LEU A N 1
ATOM 2484 C CA . LEU A 1 298 ? -13.32 6.652 5.836 1 96.31 298 LEU A CA 1
ATOM 2485 C C . LEU A 1 298 ? -11.914 6.633 5.238 1 96.31 298 LEU A C 1
ATOM 2487 O O . LEU A 1 298 ? -10.938 6.426 5.953 1 96.31 298 LEU A O 1
ATOM 2491 N N . PRO A 1 299 ? -11.789 6.934 3.912 1 97.31 299 PRO A N 1
ATOM 2492 C CA . PRO A 1 299 ? -10.43 6.871 3.357 1 97.31 299 PRO A CA 1
ATOM 2493 C C . PRO A 1 299 ? -9.469 7.852 4.031 1 97.31 299 PRO A C 1
ATOM 2495 O O . PRO A 1 299 ? -8.328 7.496 4.328 1 97.31 299 PRO A O 1
ATOM 2498 N N . TYR A 1 300 ? -9.906 9.016 4.32 1 96.69 300 TYR A N 1
ATOM 2499 C CA . TYR A 1 300 ? -9.078 10.047 4.93 1 96.69 300 TYR A CA 1
ATOM 2500 C C . TYR A 1 300 ? -8.75 9.703 6.375 1 96.69 300 TYR A C 1
ATOM 2502 O O . TYR A 1 300 ? -7.602 9.812 6.805 1 96.69 300 TYR A O 1
ATOM 2510 N N . LEU A 1 301 ? -9.766 9.266 7.086 1 95.94 301 LEU A N 1
ATOM 2511 C CA . LEU A 1 301 ? -9.578 8.922 8.492 1 95.94 301 LEU A CA 1
ATOM 2512 C C . LEU A 1 301 ? -8.641 7.723 8.633 1 95.94 301 LEU A C 1
ATOM 2514 O O . LEU A 1 301 ? -7.852 7.652 9.578 1 95.94 301 LEU A O 1
ATOM 2518 N N . MET A 1 302 ? -8.758 6.801 7.723 1 97.44 302 MET A N 1
ATOM 2519 C CA . MET A 1 302 ? -7.859 5.652 7.766 1 97.44 302 MET A CA 1
ATOM 2520 C C . MET A 1 302 ? -6.422 6.074 7.465 1 97.44 302 MET A C 1
ATOM 2522 O O . MET A 1 302 ? -5.48 5.535 8.047 1 97.44 302 MET A O 1
ATOM 2526 N N . MET A 1 303 ? -6.223 7 6.523 1 97.81 303 MET A N 1
ATOM 2527 C CA . MET A 1 303 ? -4.883 7.543 6.312 1 97.81 303 MET A CA 1
ATOM 2528 C C . MET A 1 303 ? -4.363 8.211 7.582 1 97.81 303 MET A C 1
ATOM 2530 O O . MET A 1 303 ? -3.189 8.07 7.926 1 97.81 303 MET A O 1
ATOM 2534 N N . ALA A 1 304 ? -5.246 8.977 8.219 1 96.75 304 ALA A N 1
ATOM 2535 C CA . ALA A 1 304 ? -4.867 9.609 9.477 1 96.75 304 ALA A CA 1
ATOM 2536 C C . ALA A 1 304 ? -4.375 8.578 10.484 1 96.75 304 ALA A C 1
ATOM 2538 O O . ALA A 1 304 ? -3.33 8.758 11.117 1 96.75 304 ALA A O 1
ATOM 2539 N N . TYR A 1 305 ? -5.078 7.508 10.602 1 95.5 305 TYR A N 1
ATOM 2540 C CA . TYR A 1 305 ? -4.711 6.434 11.516 1 95.5 305 TYR A CA 1
ATOM 2541 C C . TYR A 1 305 ? -3.393 5.793 11.102 1 95.5 305 TYR A C 1
ATOM 2543 O O . TYR A 1 305 ? -2.482 5.645 11.922 1 95.5 305 TYR A O 1
ATOM 2551 N N . ARG A 1 306 ? -3.279 5.43 9.836 1 97.25 306 ARG A N 1
ATOM 2552 C CA . ARG A 1 306 ? -2.131 4.668 9.359 1 97.25 306 ARG A CA 1
ATOM 2553 C C . ARG A 1 306 ? -0.859 5.508 9.398 1 97.25 306 ARG A C 1
ATOM 2555 O O . ARG A 1 306 ? 0.248 4.969 9.438 1 97.25 306 ARG A O 1
ATOM 2562 N N . SER A 1 307 ? -0.991 6.84 9.305 1 96.5 307 SER A N 1
ATOM 2563 C CA . SER A 1 307 ? 0.166 7.727 9.289 1 96.5 307 SER A CA 1
ATOM 2564 C C . SER A 1 307 ? 0.484 8.25 10.68 1 96.5 307 SER A C 1
ATOM 2566 O O . SER A 1 307 ? 1.287 9.172 10.836 1 96.5 307 SER A O 1
ATOM 2568 N N . SER A 1 308 ? -0.164 7.711 11.688 1 94.69 308 SER A N 1
ATOM 2569 C CA . SER A 1 308 ? 0.104 8.086 13.07 1 94.69 308 SER A CA 1
ATOM 2570 C C . SER A 1 308 ? 0.793 6.957 13.828 1 94.69 308 SER A C 1
ATOM 2572 O O . SER A 1 308 ? 0.465 5.785 13.641 1 94.69 308 SER A O 1
ATOM 2574 N N . VAL A 1 309 ? 1.646 7.344 14.695 1 92.94 309 VAL A N 1
ATOM 2575 C CA . VAL A 1 309 ? 2.438 6.359 15.422 1 92.94 309 VAL A CA 1
ATOM 2576 C C . VAL A 1 309 ? 1.517 5.488 16.281 1 92.94 309 VAL A C 1
ATOM 2578 O O . VAL A 1 309 ? 0.611 5.996 16.938 1 92.94 309 VAL A O 1
ATOM 2581 N N . HIS A 1 310 ? 1.738 4.242 16.109 1 90.62 310 HIS A N 1
ATOM 2582 C CA . HIS A 1 310 ? 1.029 3.293 16.969 1 90.62 310 HIS A CA 1
ATOM 2583 C C . HIS A 1 310 ? 1.739 3.111 18.297 1 90.62 310 HIS A C 1
ATOM 2585 O O . HIS A 1 310 ? 2.943 2.848 18.344 1 90.62 310 HIS A O 1
ATOM 2591 N N . GLU A 1 311 ? 1.066 3.174 19.359 1 85.06 311 GLU A N 1
ATOM 2592 C CA . GLU A 1 311 ? 1.635 3.234 20.703 1 85.06 311 GLU A CA 1
ATOM 2593 C C . GLU A 1 311 ? 2.441 1.979 21.016 1 85.06 311 GLU A C 1
ATOM 2595 O O . GLU A 1 311 ? 3.537 2.062 21.578 1 85.06 311 GLU A O 1
ATOM 2600 N N . THR A 1 312 ? 1.956 0.854 20.625 1 83.12 312 THR A N 1
ATOM 2601 C CA . THR A 1 312 ? 2.6 -0.411 20.969 1 83.12 312 THR A CA 1
ATOM 2602 C C . THR A 1 312 ? 3.797 -0.666 20.062 1 83.12 312 THR A C 1
ATOM 2604 O O . THR A 1 312 ? 4.836 -1.151 20.516 1 83.12 312 THR A O 1
ATOM 2607 N N . LEU A 1 313 ? 3.74 -0.235 18.828 1 86.19 313 LEU A N 1
ATOM 2608 C CA . LEU A 1 313 ? 4.785 -0.515 17.859 1 86.19 313 LEU A CA 1
ATOM 2609 C C . LEU A 1 313 ? 5.863 0.562 17.891 1 86.19 313 LEU A C 1
ATOM 2611 O O . LEU A 1 313 ? 7.02 0.302 17.547 1 86.19 313 LEU A O 1
ATOM 2615 N N . GLY A 1 314 ? 5.461 1.775 18.203 1 88.25 314 GLY A N 1
ATOM 2616 C CA . GLY A 1 314 ? 6.379 2.902 18.188 1 88.25 314 GLY A CA 1
ATOM 2617 C C . GLY A 1 314 ? 6.617 3.445 16.781 1 88.25 314 GLY A C 1
ATOM 2618 O O . GLY A 1 314 ? 7.438 4.348 16.594 1 88.25 314 GLY A O 1
ATOM 2619 N N . GLU A 1 315 ? 6.043 2.822 15.805 1 91.31 315 GLU A N 1
ATOM 2620 C CA . GLU A 1 315 ? 6.094 3.236 14.406 1 91.31 315 GLU A CA 1
ATOM 2621 C C . GLU A 1 315 ? 4.695 3.373 13.82 1 91.31 315 GLU A C 1
ATOM 2623 O O . GLU A 1 315 ? 3.727 2.859 14.383 1 91.31 315 GLU A O 1
ATOM 2628 N N . THR A 1 316 ? 4.648 4.078 12.758 1 95 316 THR A N 1
ATOM 2629 C CA . THR A 1 316 ? 3.355 4.184 12.094 1 95 316 THR A CA 1
ATOM 2630 C C . THR A 1 316 ? 3.037 2.9 11.328 1 95 316 THR A C 1
ATOM 2632 O O . THR A 1 316 ? 3.941 2.234 10.82 1 95 316 THR A O 1
ATOM 2635 N N . PRO A 1 317 ? 1.777 2.557 11.234 1 96.44 317 PRO A N 1
ATOM 2636 C CA . PRO A 1 317 ? 1.391 1.434 10.383 1 96.44 317 PRO A CA 1
ATOM 2637 C C . PRO A 1 317 ? 1.874 1.595 8.945 1 96.44 317 PRO A C 1
ATOM 2639 O O . PRO A 1 317 ? 2.271 0.614 8.305 1 96.44 317 PRO A O 1
ATOM 2642 N N . CYS A 1 318 ? 1.912 2.801 8.367 1 96.25 318 CYS A N 1
ATOM 2643 C CA . CYS A 1 318 ? 2.426 3.047 7.027 1 96.25 318 CYS A CA 1
ATOM 2644 C C . CYS A 1 318 ? 3.885 2.623 6.914 1 96.25 318 CYS A C 1
ATOM 2646 O O . CYS A 1 318 ? 4.262 1.926 5.973 1 96.25 318 CYS A O 1
ATOM 2648 N N . PHE A 1 319 ? 4.695 2.994 7.852 1 94.38 319 PHE A N 1
ATOM 2649 C CA . PHE A 1 319 ? 6.105 2.637 7.832 1 94.38 319 PHE A CA 1
ATOM 2650 C C . PHE A 1 319 ? 6.281 1.126 7.934 1 94.38 319 PHE A C 1
ATOM 2652 O O . PHE A 1 319 ? 7.09 0.538 7.211 1 94.38 319 PHE A O 1
ATOM 2659 N N . MET A 1 320 ? 5.52 0.599 8.812 1 95.31 320 MET A N 1
ATOM 2660 C CA . MET A 1 320 ? 5.633 -0.839 9.039 1 95.31 320 MET A CA 1
ATOM 2661 C C . MET A 1 320 ? 5.215 -1.621 7.801 1 95.31 320 MET A C 1
ATOM 2663 O O . MET A 1 320 ? 5.793 -2.664 7.492 1 95.31 320 MET A O 1
ATOM 2667 N N . MET A 1 321 ? 4.23 -1.14 7.062 1 97.12 321 MET A N 1
ATOM 2668 C CA . MET A 1 321 ? 3.676 -1.86 5.922 1 97.12 321 MET A CA 1
ATOM 2669 C C . MET A 1 321 ? 4.469 -1.562 4.652 1 97.12 321 MET A C 1
ATOM 2671 O O . MET A 1 321 ? 4.66 -2.443 3.814 1 97.12 321 MET A O 1
ATOM 2675 N N . MET A 1 322 ? 4.973 -0.328 4.512 1 95.62 322 MET A N 1
ATOM 2676 C CA . MET A 1 322 ? 5.527 0.085 3.227 1 95.62 322 MET A CA 1
ATOM 2677 C C . MET A 1 322 ? 7 0.453 3.365 1 95.62 322 MET A C 1
ATOM 2679 O O . MET A 1 322 ? 7.664 0.756 2.373 1 95.62 322 MET A O 1
ATOM 2683 N N . GLY A 1 323 ? 7.516 0.535 4.531 1 91.19 323 GLY A N 1
ATOM 2684 C CA . GLY A 1 323 ? 8.922 0.855 4.758 1 91.19 323 GLY A CA 1
ATOM 2685 C C . GLY A 1 323 ? 9.211 2.342 4.68 1 91.19 323 GLY A C 1
ATOM 2686 O O . GLY A 1 323 ? 10.375 2.748 4.598 1 91.19 323 GLY A O 1
ATOM 2687 N N . ARG A 1 324 ? 8.117 3.1 4.625 1 90.19 324 ARG A N 1
ATOM 2688 C CA . ARG A 1 324 ? 8.289 4.547 4.535 1 90.19 324 ARG A CA 1
ATOM 2689 C C . ARG A 1 324 ? 7.078 5.277 5.105 1 90.19 324 ARG A C 1
ATOM 2691 O O . ARG A 1 324 ? 5.98 4.719 5.156 1 90.19 324 ARG A O 1
ATOM 2698 N N . GLU A 1 325 ? 7.305 6.496 5.512 1 91.94 325 GLU A N 1
ATOM 2699 C CA . GLU A 1 325 ? 6.199 7.367 5.891 1 91.94 325 GLU A CA 1
ATOM 2700 C C . GLU A 1 325 ? 5.523 7.969 4.664 1 91.94 325 GLU A C 1
ATOM 2702 O O . GLU A 1 325 ? 6.121 8.031 3.586 1 91.94 325 GLU A O 1
ATOM 2707 N N . VAL A 1 326 ? 4.309 8.391 4.832 1 94.69 326 VAL A N 1
ATOM 2708 C CA . VAL A 1 326 ? 3.584 8.992 3.719 1 94.69 326 VAL A CA 1
ATOM 2709 C C . VAL A 1 326 ? 3.514 10.508 3.912 1 94.69 326 VAL A C 1
ATOM 2711 O O . VAL A 1 326 ? 3.438 10.992 5.043 1 94.69 326 VAL A O 1
ATOM 2714 N N . ARG A 1 327 ? 3.486 11.203 2.842 1 94.62 327 ARG A N 1
ATOM 2715 C CA . ARG A 1 327 ? 3.422 12.664 2.896 1 94.62 327 ARG A CA 1
ATOM 2716 C C . ARG A 1 327 ? 2.002 13.133 3.191 1 94.62 327 ARG A C 1
ATOM 2718 O O . ARG A 1 327 ? 1.04 12.633 2.609 1 94.62 327 ARG A O 1
ATOM 2725 N N . LEU A 1 328 ? 1.908 14.055 4.102 1 95.62 328 LEU A N 1
ATOM 2726 C CA . LEU A 1 328 ? 0.667 14.734 4.461 1 95.62 328 LEU A CA 1
ATOM 2727 C C . LEU A 1 328 ? 0.654 16.156 3.928 1 95.62 328 LEU A C 1
ATOM 2729 O O . LEU A 1 328 ? 1.678 16.656 3.453 1 95.62 328 LEU A O 1
ATOM 2733 N N . PRO A 1 329 ? -0.452 16.812 3.938 1 94.62 329 PRO A N 1
ATOM 2734 C CA . PRO A 1 329 ? -0.526 18.172 3.43 1 94.62 329 PRO A CA 1
ATOM 2735 C C . PRO A 1 329 ? 0.517 19.094 4.062 1 94.62 329 PRO A C 1
ATOM 2737 O O . PRO A 1 329 ? 1.115 19.922 3.369 1 94.62 329 PRO A O 1
ATOM 2740 N N . VAL A 1 330 ? 0.816 18.969 5.332 1 94.06 330 VAL A N 1
ATOM 2741 C CA . VAL A 1 330 ? 1.782 19.812 6.023 1 94.06 330 VAL A CA 1
ATOM 2742 C C . VAL A 1 330 ? 3.168 19.625 5.41 1 94.06 330 VAL A C 1
ATOM 2744 O O . VAL A 1 330 ? 3.973 20.562 5.379 1 94.06 330 VAL A O 1
ATOM 2747 N N . ASP A 1 331 ? 3.451 18.453 4.969 1 93.31 331 ASP A N 1
ATOM 2748 C CA . ASP A 1 331 ? 4.746 18.156 4.359 1 93.31 331 ASP A CA 1
ATOM 2749 C C . ASP A 1 331 ? 4.887 18.859 3.008 1 93.31 331 ASP A C 1
ATOM 2751 O O . ASP A 1 331 ? 5.996 19.219 2.6 1 93.31 331 ASP A O 1
ATOM 2755 N N . LEU A 1 332 ? 3.816 18.984 2.33 1 90.81 332 LEU A N 1
ATOM 2756 C CA . LEU A 1 332 ? 3.822 19.703 1.064 1 90.81 332 LEU A CA 1
ATOM 2757 C C . LEU A 1 332 ? 4.062 21.203 1.292 1 90.81 332 LEU A C 1
ATOM 2759 O O . LEU A 1 332 ? 4.871 21.812 0.591 1 90.81 332 LEU A O 1
ATOM 2763 N N . ILE A 1 333 ? 3.391 21.672 2.252 1 90.81 333 ILE A N 1
ATOM 2764 C CA . ILE A 1 333 ? 3.42 23.109 2.506 1 90.81 333 ILE A CA 1
ATOM 2765 C C . ILE A 1 333 ? 4.77 23.5 3.102 1 90.81 333 ILE A C 1
ATOM 2767 O O . ILE A 1 333 ? 5.375 24.5 2.684 1 90.81 333 ILE A O 1
ATOM 2771 N N . TYR A 1 334 ? 5.293 22.625 4.004 1 90.25 334 TYR A N 1
ATOM 2772 C CA . TYR A 1 334 ? 6.461 23.031 4.777 1 90.25 334 TYR A CA 1
ATOM 2773 C C . TYR A 1 334 ? 7.68 22.203 4.395 1 90.25 334 TYR A C 1
ATOM 2775 O O . TYR A 1 334 ? 8.758 22.359 4.965 1 90.25 334 TYR A O 1
ATOM 2783 N N . GLY A 1 335 ? 7.664 20.969 3.588 1 76.5 335 GLY A N 1
ATOM 2784 C CA . GLY A 1 335 ? 8.688 19.969 3.299 1 76.5 335 GLY A CA 1
ATOM 2785 C C . GLY A 1 335 ? 9.781 20.484 2.381 1 76.5 335 GLY A C 1
ATOM 2786 O O . GLY A 1 335 ? 10.758 19.781 2.123 1 76.5 335 GLY A O 1
ATOM 2787 N N . GLY A 1 336 ? 9.734 21.438 1.57 1 55.91 336 GLY A N 1
ATOM 2788 C CA . GLY A 1 336 ? 10.734 21.797 0.575 1 55.91 336 GLY A CA 1
ATOM 2789 C C . GLY A 1 336 ? 12.148 21.828 1.129 1 55.91 336 GLY A C 1
ATOM 2790 O O . GLY A 1 336 ? 13.117 21.828 0.368 1 55.91 336 GLY A O 1
ATOM 2791 N N . LEU A 1 337 ? 12.422 21.812 2.373 1 46.66 337 LEU A N 1
ATOM 2792 C CA . LEU A 1 337 ? 13.734 22.219 2.873 1 46.66 337 LEU A CA 1
ATOM 2793 C C . LEU A 1 337 ? 14.641 21 3.053 1 46.66 337 LEU A C 1
ATOM 2795 O O . LEU A 1 337 ? 15.859 21.109 2.869 1 46.66 337 LEU A O 1
ATOM 2799 N N . VAL A 1 338 ? 14.188 19.875 3.594 1 42.62 338 VAL A N 1
ATOM 2800 C CA . VAL A 1 338 ? 15.094 18.969 4.277 1 42.62 338 VAL A CA 1
ATOM 2801 C C . VAL A 1 338 ? 15.719 18 3.27 1 42.62 338 VAL A C 1
ATOM 2803 O O . VAL A 1 338 ? 16.719 17.359 3.562 1 42.62 338 VAL A O 1
ATOM 2806 N N . VAL A 1 339 ? 14.969 17.5 2.297 1 39.47 339 VAL A N 1
ATOM 2807 C CA . VAL A 1 339 ? 15.539 16.344 1.598 1 39.47 339 VAL A CA 1
ATOM 2808 C C . VAL A 1 339 ? 16.891 16.734 0.991 1 39.47 339 VAL A C 1
ATOM 2810 O O . VAL A 1 339 ? 17.734 15.875 0.72 1 39.47 339 VAL A O 1
ATOM 2813 N N . LEU A 1 340 ? 17.016 17.906 0.611 1 35.28 340 LEU A N 1
ATOM 2814 C CA . LEU A 1 340 ? 18.219 18.234 -0.158 1 35.28 340 LEU A CA 1
ATOM 2815 C C . LEU A 1 340 ? 19.469 17.984 0.668 1 35.28 340 LEU A C 1
ATOM 2817 O O . LEU A 1 340 ? 20.5 17.547 0.136 1 35.28 340 LEU A O 1
ATOM 2821 N N . THR A 1 341 ? 19.5 18.5 1.902 1 34.88 341 THR A N 1
ATOM 2822 C CA . THR A 1 341 ? 20.781 18.734 2.561 1 34.88 341 THR A CA 1
ATOM 2823 C C . THR A 1 341 ? 21.312 17.453 3.195 1 34.88 341 THR A C 1
ATOM 2825 O O . THR A 1 341 ? 22.453 17.391 3.635 1 34.88 341 THR A O 1
ATOM 2828 N N . LEU A 1 342 ? 20.516 16.547 3.52 1 34.62 342 LEU A N 1
ATOM 2829 C CA . LEU A 1 342 ? 21.172 15.469 4.273 1 34.62 342 LEU A CA 1
ATOM 2830 C C . LEU A 1 342 ? 22.125 14.68 3.389 1 34.62 342 LEU A C 1
ATOM 2832 O O . LEU A 1 342 ? 22.906 13.867 3.885 1 34.62 342 LEU A O 1
ATOM 2836 N N . ILE A 1 343 ? 21.891 14.672 2.209 1 32.66 343 ILE A N 1
ATOM 2837 C CA . ILE A 1 343 ? 22.938 14.023 1.416 1 32.66 343 ILE A CA 1
ATOM 2838 C C . ILE A 1 343 ? 24.266 14.758 1.609 1 32.66 343 ILE A C 1
ATOM 2840 O O . ILE A 1 343 ? 25.328 14.125 1.668 1 32.66 343 ILE A O 1
ATOM 2844 N N . ASN A 1 344 ? 24.297 16.078 1.635 1 30.61 344 ASN A N 1
ATOM 2845 C CA . ASN A 1 344 ? 25.578 16.766 1.667 1 30.61 344 ASN A CA 1
ATOM 2846 C C . ASN A 1 344 ? 26.125 16.859 3.086 1 30.61 344 ASN A C 1
ATOM 2848 O O . ASN A 1 344 ? 27.203 17.422 3.305 1 30.61 344 ASN A O 1
ATOM 2852 N N . ILE A 1 345 ? 25.297 16.859 4.07 1 29.59 345 ILE A N 1
ATOM 2853 C CA . ILE A 1 345 ? 25.906 17.125 5.363 1 29.59 345 ILE A CA 1
ATOM 2854 C C . ILE A 1 345 ? 26.578 15.867 5.898 1 29.59 345 ILE A C 1
ATOM 2856 O O . ILE A 1 345 ? 27.172 15.883 6.977 1 29.59 345 ILE A O 1
ATOM 2860 N N . VAL A 1 346 ? 26.25 14.609 5.328 1 25.81 346 VAL A N 1
ATOM 2861 C CA . VAL A 1 346 ? 27.25 13.633 5.754 1 25.81 346 VAL A CA 1
ATOM 2862 C C . VAL A 1 346 ? 28.453 13.703 4.836 1 25.81 346 VAL A C 1
ATOM 2864 O O . VAL A 1 346 ? 28.312 13.766 3.611 1 25.81 346 VAL A O 1
ATOM 2867 N N . MET B 1 1 ? -8.516 -28.344 47.031 1 25.69 1 MET B N 1
ATOM 2868 C CA . MET B 1 1 ? -9.234 -28.484 45.75 1 25.69 1 MET B CA 1
ATOM 2869 C C . MET B 1 1 ? -8.414 -27.906 44.594 1 25.69 1 MET B C 1
ATOM 2871 O O . MET B 1 1 ? -8 -26.75 44.625 1 25.69 1 MET B O 1
ATOM 2875 N N . LEU B 1 2 ? -7.723 -28.734 43.719 1 26.47 2 LEU B N 1
ATOM 2876 C CA . LEU B 1 2 ? -6.727 -28.656 42.625 1 26.47 2 LEU B CA 1
ATOM 2877 C C . LEU B 1 2 ? -7.152 -27.656 41.562 1 26.47 2 LEU B C 1
ATOM 2879 O O . LEU B 1 2 ? -8.344 -27.375 41.406 1 26.47 2 LEU B O 1
ATOM 2883 N N . ASP B 1 3 ? -6.195 -26.906 41.031 1 26.28 3 ASP B N 1
ATOM 2884 C CA . ASP B 1 3 ? -5.688 -25.891 40.125 1 26.28 3 ASP B CA 1
ATOM 2885 C C . ASP B 1 3 ? -6.023 -26.234 38.688 1 26.28 3 ASP B C 1
ATOM 2887 O O . ASP B 1 3 ? -5.379 -27.109 38.062 1 26.28 3 ASP B O 1
ATOM 2891 N N . GLU B 1 4 ? -7.355 -26.469 38.375 1 30.69 4 GLU B N 1
ATOM 2892 C CA . GLU B 1 4 ? -7.754 -26.844 37.031 1 30.69 4 GLU B CA 1
ATOM 2893 C C . GLU B 1 4 ? -7.062 -25.969 35.969 1 30.69 4 GLU B C 1
ATOM 2895 O O . GLU B 1 4 ? -7.184 -24.75 36 1 30.69 4 GLU B O 1
ATOM 2900 N N . ASN B 1 5 ? -5.934 -26.375 35.5 1 30.83 5 ASN B N 1
ATOM 2901 C CA . ASN B 1 5 ? -5.078 -25.922 34.406 1 30.83 5 ASN B CA 1
ATOM 2902 C C . ASN B 1 5 ? -5.891 -25.609 33.156 1 30.83 5 ASN B C 1
ATOM 2904 O O . ASN B 1 5 ? -6.465 -26.516 32.531 1 30.83 5 ASN B O 1
ATOM 2908 N N . GLU B 1 6 ? -6.703 -24.594 33.219 1 33.09 6 GLU B N 1
ATOM 2909 C CA . GLU B 1 6 ? -7.355 -24.156 31.984 1 33.09 6 GLU B CA 1
ATOM 2910 C C . GLU B 1 6 ? -6.418 -24.266 30.797 1 33.09 6 GLU B C 1
ATOM 2912 O O . GLU B 1 6 ? -5.402 -23.578 30.719 1 33.09 6 GLU B O 1
ATOM 2917 N N . ILE B 1 7 ? -6.242 -25.453 30.266 1 31.61 7 ILE B N 1
ATOM 2918 C CA . ILE B 1 7 ? -5.555 -25.703 29 1 31.61 7 ILE B CA 1
ATOM 2919 C C . ILE B 1 7 ? -5.906 -24.609 28 1 31.61 7 ILE B C 1
ATOM 2921 O O . ILE B 1 7 ? -7.078 -24.438 27.656 1 31.61 7 ILE B O 1
ATOM 2925 N N . GLU B 1 8 ? -5.246 -23.547 28.062 1 33.44 8 GLU B N 1
ATOM 2926 C CA . GLU B 1 8 ? -5.254 -22.547 27 1 33.44 8 GLU B CA 1
ATOM 2927 C C . GLU B 1 8 ? -5.285 -23.219 25.625 1 33.44 8 GLU B C 1
ATOM 2929 O O . GLU B 1 8 ? -4.328 -23.891 25.234 1 33.44 8 GLU B O 1
ATOM 2934 N N . GLU B 1 9 ? -6.395 -23.812 25.281 1 33.81 9 GLU B N 1
ATOM 2935 C CA . GLU B 1 9 ? -6.531 -24.406 23.953 1 33.81 9 GLU B CA 1
ATOM 2936 C C . GLU B 1 9 ? -5.859 -23.547 22.891 1 33.81 9 GLU B C 1
ATOM 2938 O O . GLU B 1 9 ? -6.102 -22.328 22.812 1 33.81 9 GLU B O 1
ATOM 2943 N N . THR B 1 10 ? -4.703 -23.844 22.562 1 36.75 10 THR B N 1
ATOM 2944 C CA . THR B 1 10 ? -3.914 -23.25 21.484 1 36.75 10 THR B CA 1
ATOM 2945 C C . THR B 1 10 ? -4.785 -22.984 20.266 1 36.75 10 THR B C 1
ATOM 2947 O O . THR B 1 10 ? -5.461 -23.891 19.766 1 36.75 10 THR B O 1
ATOM 2950 N N . PRO B 1 11 ? -5.246 -21.781 20.125 1 39.72 11 PRO B N 1
ATOM 2951 C CA . PRO B 1 11 ? -6.07 -21.453 18.969 1 39.72 11 PRO B CA 1
ATOM 2952 C C . PRO B 1 11 ? -5.562 -22.109 17.688 1 39.72 11 PRO B C 1
ATOM 2954 O O . PRO B 1 11 ? -4.371 -22.031 17.375 1 39.72 11 PRO B O 1
ATOM 2957 N N . ILE B 1 12 ? -6 -23.234 17.344 1 40.38 12 ILE B N 1
ATOM 2958 C CA . ILE B 1 12 ? -5.684 -23.844 16.047 1 40.38 12 ILE B CA 1
ATOM 2959 C C . ILE B 1 12 ? -5.926 -22.828 14.938 1 40.38 12 ILE B C 1
ATOM 2961 O O . ILE B 1 12 ? -7.035 -22.297 14.797 1 40.38 12 ILE B O 1
ATOM 2965 N N . VAL B 1 13 ? -5.047 -22 14.555 1 47.12 13 VAL B N 1
ATOM 2966 C CA . VAL B 1 13 ? -5.055 -21.078 13.422 1 47.12 13 VAL B CA 1
ATOM 2967 C C . VAL B 1 13 ? -5.367 -21.859 12.141 1 47.12 13 VAL B C 1
ATOM 2969 O O . VAL B 1 13 ? -4.617 -22.75 11.75 1 47.12 13 VAL B O 1
ATOM 2972 N N . THR B 1 14 ? -6.664 -22.203 11.867 1 52.72 14 THR B N 1
ATOM 2973 C CA . THR B 1 14 ? -6.984 -22.938 10.648 1 52.72 14 THR B CA 1
ATOM 2974 C C . THR B 1 14 ? -6.809 -22.047 9.422 1 52.72 14 THR B C 1
ATOM 2976 O O . THR B 1 14 ? -7.102 -20.859 9.461 1 52.72 14 THR B O 1
ATOM 2979 N N . ASN B 1 15 ? -6.207 -22.594 8.336 1 71.75 15 ASN B N 1
ATOM 2980 C CA . ASN B 1 15 ? -5.926 -22.016 7.02 1 71.75 15 ASN B CA 1
ATOM 2981 C C . ASN B 1 15 ? -7.188 -21.922 6.172 1 71.75 15 ASN B C 1
ATOM 2983 O O . ASN B 1 15 ? -8.07 -22.766 6.25 1 71.75 15 ASN B O 1
ATOM 2987 N N . TRP B 1 16 ? -7.578 -20.859 5.559 1 79.69 16 TRP B N 1
ATOM 2988 C CA . TRP B 1 16 ? -8.734 -20.609 4.711 1 79.69 16 TRP B CA 1
ATOM 2989 C C . TRP B 1 16 ? -8.531 -21.188 3.32 1 79.69 16 TRP B C 1
ATOM 2991 O O . TRP B 1 16 ? -9.445 -21.188 2.492 1 79.69 16 TRP B O 1
ATOM 3001 N N . PHE B 1 17 ? -7.398 -21.844 3.113 1 84.69 17 PHE B N 1
ATOM 3002 C CA . PHE B 1 17 ? -7.043 -22.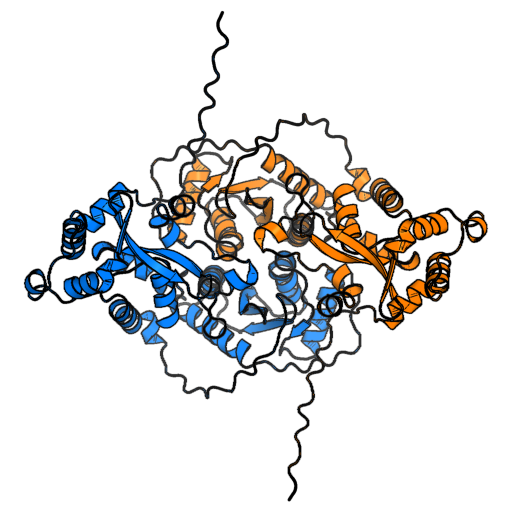453 1.838 1 84.69 17 PHE B CA 1
ATOM 3003 C C . PHE B 1 17 ? -6.383 -23.812 2.053 1 84.69 17 PHE B C 1
ATOM 3005 O O . PHE B 1 17 ? -5.91 -24.109 3.15 1 84.69 17 PHE B O 1
ATOM 3012 N N . ASN B 1 18 ? -6.379 -24.578 1.045 1 81.81 18 ASN B N 1
ATOM 3013 C CA . ASN B 1 18 ? -5.73 -25.875 1.07 1 81.81 18 ASN B CA 1
ATOM 3014 C C . ASN B 1 18 ? -4.281 -25.797 0.605 1 81.81 18 ASN B C 1
ATOM 3016 O O . ASN B 1 18 ? -4.016 -25.594 -0.581 1 81.81 18 ASN B O 1
ATOM 3020 N N . ASN B 1 19 ? -3.4 -25.906 1.534 1 83.81 19 ASN B N 1
ATOM 3021 C CA . ASN B 1 19 ? -1.981 -25.906 1.194 1 83.81 19 ASN B CA 1
ATOM 3022 C C . ASN B 1 19 ? -1.415 -27.312 1.117 1 83.81 19 ASN B C 1
ATOM 3024 O O . ASN B 1 19 ? -1.926 -28.234 1.767 1 83.81 19 ASN B O 1
ATOM 3028 N N . LYS B 1 20 ? -0.449 -27.453 0.364 1 88 20 LYS B N 1
ATOM 3029 C CA . LYS B 1 20 ? 0.26 -28.734 0.307 1 88 20 LYS B CA 1
ATOM 3030 C C . LYS B 1 20 ? 1.03 -29 1.599 1 88 20 LYS B C 1
ATOM 3032 O O . LYS B 1 20 ? 1.708 -28.109 2.113 1 88 20 LYS B O 1
ATOM 3037 N N . THR B 1 21 ? 0.942 -30.141 2.109 1 87.38 21 THR B N 1
ATOM 3038 C CA . THR B 1 21 ? 1.7 -30.531 3.289 1 87.38 21 THR B CA 1
ATOM 3039 C C . THR B 1 21 ? 3.098 -31.016 2.898 1 87.38 21 THR B C 1
ATOM 3041 O O . THR B 1 21 ? 3.342 -31.344 1.739 1 87.38 21 THR B O 1
ATOM 3044 N N . PRO B 1 22 ? 3.965 -31.062 3.834 1 89.5 22 PRO B N 1
ATOM 3045 C CA . PRO B 1 22 ? 5.301 -31.578 3.535 1 89.5 22 PRO B CA 1
ATOM 3046 C C . PRO B 1 22 ? 5.27 -33 2.943 1 89.5 22 PRO B C 1
ATOM 3048 O O . PRO B 1 22 ? 6.031 -33.281 2.023 1 89.5 22 PRO B O 1
ATOM 3051 N N . ASP B 1 23 ? 4.418 -33.781 3.445 1 92.94 23 ASP B N 1
ATOM 3052 C CA . ASP B 1 23 ? 4.305 -35.125 2.936 1 92.94 23 ASP B CA 1
ATOM 3053 C C . ASP B 1 23 ? 3.816 -35.125 1.488 1 92.94 23 ASP B C 1
ATOM 3055 O O . ASP B 1 23 ? 4.246 -35.969 0.686 1 92.94 23 ASP B O 1
ATOM 3059 N N . GLU B 1 24 ? 2.965 -34.219 1.241 1 93.38 24 GLU B N 1
ATOM 3060 C CA . GLU B 1 24 ? 2.461 -34.125 -0.124 1 93.38 24 GLU B CA 1
ATOM 3061 C C . GLU B 1 24 ? 3.549 -33.625 -1.08 1 93.38 24 GLU B C 1
ATOM 3063 O O . GLU B 1 24 ? 3.607 -34.062 -2.232 1 93.38 24 GLU B O 1
ATOM 3068 N N . PHE B 1 25 ? 4.402 -32.812 -0.636 1 94.38 25 PHE B N 1
ATOM 3069 C CA . PHE B 1 25 ? 5.539 -32.344 -1.426 1 94.38 25 PHE B CA 1
ATOM 3070 C C . PHE B 1 25 ? 6.465 -33.5 -1.754 1 94.38 25 PHE B C 1
ATOM 3072 O O . PHE B 1 25 ? 6.836 -33.719 -2.914 1 94.38 25 PHE B O 1
ATOM 3079 N N . LYS B 1 26 ? 6.754 -34.219 -0.721 1 95.25 26 LYS B N 1
ATOM 3080 C CA . LYS B 1 26 ? 7.645 -35.344 -0.865 1 95.25 26 LYS B CA 1
ATOM 3081 C C . LYS B 1 26 ? 7.062 -36.375 -1.826 1 95.25 26 LYS B C 1
ATOM 3083 O O . LYS B 1 26 ? 7.75 -36.844 -2.74 1 95.25 26 LYS B O 1
ATOM 3088 N N . GLN B 1 27 ? 5.812 -36.625 -1.557 1 96.94 27 GLN B N 1
ATOM 3089 C CA . GLN B 1 27 ? 5.164 -37.656 -2.367 1 96.94 27 GLN B CA 1
ATOM 3090 C C . GLN B 1 27 ? 5.098 -37.25 -3.832 1 96.94 27 GLN B C 1
ATOM 3092 O O . GLN B 1 27 ? 5.285 -38.062 -4.727 1 96.94 27 GLN B O 1
ATOM 3097 N N . ALA B 1 28 ? 4.816 -36 -4.094 1 97.12 28 ALA B N 1
ATOM 3098 C CA . ALA B 1 28 ? 4.742 -35.5 -5.465 1 97.12 28 ALA B CA 1
ATOM 3099 C C . ALA B 1 28 ? 6.078 -35.688 -6.184 1 97.12 28 ALA B C 1
ATOM 3101 O O . ALA B 1 28 ? 6.117 -36.062 -7.359 1 97.12 28 ALA B O 1
ATOM 3102 N N . GLN B 1 29 ? 7.152 -35.438 -5.539 1 97.69 29 GLN B N 1
ATOM 3103 C CA . GLN B 1 29 ? 8.484 -35.562 -6.129 1 97.69 29 GLN B CA 1
ATOM 3104 C C . GLN B 1 29 ? 8.844 -37.062 -6.312 1 97.69 29 GLN B C 1
ATOM 3106 O O . GLN B 1 29 ? 9.43 -37.438 -7.328 1 97.69 29 GLN B O 1
ATOM 3111 N N . LEU B 1 30 ? 8.43 -37.844 -5.375 1 97.69 30 LEU B N 1
ATOM 3112 C CA . LEU B 1 30 ? 8.711 -39.25 -5.465 1 97.69 30 LEU B CA 1
ATOM 3113 C C . LEU B 1 30 ? 7.918 -39.906 -6.602 1 97.69 30 LEU B C 1
ATOM 3115 O O . LEU B 1 30 ? 8.359 -40.875 -7.199 1 97.69 30 LEU B O 1
ATOM 3119 N N . ASP B 1 31 ? 6.809 -39.312 -6.914 1 98 31 ASP B N 1
ATOM 3120 C CA . ASP B 1 31 ? 5.969 -39.844 -7.996 1 98 31 ASP B CA 1
ATOM 3121 C C . ASP B 1 31 ? 6.52 -39.438 -9.359 1 98 31 ASP B C 1
ATOM 3123 O O . ASP B 1 31 ? 6.121 -39.969 -10.383 1 98 31 ASP B O 1
ATOM 3127 N N . ASP B 1 32 ? 7.398 -38.438 -9.414 1 98 32 ASP B N 1
ATOM 3128 C CA . ASP B 1 32 ? 8.07 -38.031 -10.641 1 98 32 ASP B CA 1
ATOM 3129 C C . ASP B 1 32 ? 9.266 -38.938 -10.938 1 98 32 ASP B C 1
ATOM 3131 O O . ASP B 1 32 ? 10.219 -39 -10.156 1 98 32 ASP B O 1
ATOM 3135 N N . PRO B 1 33 ? 9.25 -39.594 -12.008 1 96.62 33 PRO B N 1
ATOM 3136 C CA . PRO B 1 33 ? 10.289 -40.594 -12.25 1 96.62 33 PRO B CA 1
ATOM 3137 C C . PRO B 1 33 ? 11.688 -40 -12.305 1 96.62 33 PRO B C 1
ATOM 3139 O O . PRO B 1 33 ? 12.656 -40.625 -11.891 1 96.62 33 PRO B O 1
ATOM 3142 N N . ILE B 1 34 ? 11.797 -38.875 -12.758 1 97.19 34 ILE B N 1
ATOM 3143 C CA . ILE B 1 34 ? 13.117 -38.25 -12.883 1 97.19 34 ILE B CA 1
ATOM 3144 C C . ILE B 1 34 ? 13.562 -37.719 -11.531 1 97.19 34 ILE B C 1
ATOM 3146 O O . ILE B 1 34 ? 14.664 -38.031 -11.062 1 97.19 34 ILE B O 1
ATOM 3150 N N . ILE B 1 35 ? 12.719 -36.969 -10.859 1 97.94 35 ILE B N 1
ATOM 3151 C CA . ILE B 1 35 ? 13.055 -36.344 -9.586 1 97.94 35 ILE B CA 1
ATOM 3152 C C . ILE B 1 35 ? 13.289 -37.406 -8.523 1 97.94 35 ILE B C 1
ATOM 3154 O O . ILE B 1 35 ? 14.188 -37.281 -7.688 1 97.94 35 ILE B O 1
ATOM 3158 N N . SER B 1 36 ? 12.492 -38.469 -8.57 1 97.69 36 SER B N 1
ATOM 3159 C CA . SER B 1 36 ? 12.672 -39.562 -7.621 1 97.69 36 SER B CA 1
ATOM 3160 C C . SER B 1 36 ? 14.07 -40.156 -7.734 1 97.69 36 SER B C 1
ATOM 3162 O O . SER B 1 36 ? 14.68 -40.531 -6.723 1 97.69 36 SER B O 1
ATOM 3164 N N . GLN B 1 37 ? 14.531 -40.281 -8.945 1 96.31 37 GLN B N 1
ATOM 3165 C CA . GLN B 1 37 ? 15.867 -40.812 -9.164 1 96.31 37 GLN B CA 1
ATOM 3166 C C . GLN B 1 37 ? 16.938 -39.875 -8.625 1 96.31 37 GLN B C 1
ATOM 3168 O O . GLN B 1 37 ? 17.922 -40.312 -8.031 1 96.31 37 GLN B O 1
ATOM 3173 N N . ILE B 1 38 ? 16.75 -38.625 -8.844 1 97.06 38 ILE B N 1
ATOM 3174 C CA . ILE B 1 38 ? 17.688 -37.656 -8.328 1 97.06 38 ILE B CA 1
ATOM 3175 C C . ILE B 1 38 ? 17.719 -37.719 -6.801 1 97.06 38 ILE B C 1
ATOM 3177 O O . ILE B 1 38 ? 18.781 -37.688 -6.191 1 97.06 38 ILE B O 1
ATOM 3181 N N . LEU B 1 39 ? 16.531 -37.781 -6.207 1 97.25 39 LEU B N 1
ATOM 3182 C CA . LEU B 1 39 ? 16.422 -37.906 -4.758 1 97.25 39 LEU B CA 1
ATOM 3183 C C . LEU B 1 39 ? 17.156 -39.125 -4.246 1 97.25 39 LEU B C 1
ATOM 3185 O O . LEU B 1 39 ? 17.812 -39.094 -3.207 1 97.25 39 LEU B O 1
ATOM 3189 N N . THR B 1 40 ? 17.094 -40.188 -4.996 1 95.38 40 THR B N 1
ATOM 3190 C CA . THR B 1 40 ? 17.781 -41.406 -4.637 1 95.38 40 THR B CA 1
ATOM 3191 C C . THR B 1 40 ? 19.297 -41.219 -4.68 1 95.38 40 THR B C 1
ATOM 3193 O O . THR B 1 40 ? 20 -41.656 -3.764 1 95.38 40 THR B O 1
ATOM 3196 N N . TRP B 1 41 ? 19.734 -40.562 -5.742 1 95.69 41 TRP B N 1
ATOM 3197 C CA . TRP B 1 41 ? 21.156 -40.312 -5.883 1 95.69 41 TRP B CA 1
ATOM 3198 C C . TRP B 1 41 ? 21.672 -39.406 -4.762 1 95.69 41 TRP B C 1
ATOM 3200 O O . TRP B 1 41 ? 22.781 -39.562 -4.285 1 95.69 41 TRP B O 1
ATOM 3210 N N . LYS B 1 42 ? 20.844 -38.5 -4.312 1 95.5 42 LYS B N 1
ATOM 3211 C CA . LYS B 1 42 ? 21.234 -37.5 -3.316 1 95.5 42 LYS B CA 1
ATOM 3212 C C . LYS B 1 42 ? 21.297 -38.125 -1.924 1 95.5 42 LYS B C 1
ATOM 3214 O O . LYS B 1 42 ? 21.812 -37.5 -0.99 1 95.5 42 LYS B O 1
ATOM 3219 N N . LYS B 1 43 ? 20.797 -39.312 -1.754 1 92.56 43 LYS B N 1
ATOM 3220 C CA . LYS B 1 43 ? 20.938 -40 -0.487 1 92.56 43 LYS B CA 1
ATOM 3221 C C . LYS B 1 43 ? 22.391 -40.438 -0.257 1 92.56 43 LYS B C 1
ATOM 3223 O O . LYS B 1 43 ? 22.812 -40.656 0.885 1 92.56 43 LYS B O 1
ATOM 3228 N N . SER B 1 44 ? 23.078 -40.562 -1.385 1 89.38 44 SER B N 1
ATOM 3229 C CA . SER B 1 44 ? 24.5 -40.906 -1.317 1 89.38 44 SER B CA 1
ATOM 3230 C C . SER B 1 44 ? 25.344 -39.625 -1.294 1 89.38 44 SER B C 1
ATOM 3232 O O . SER B 1 44 ? 25 -38.625 -1.935 1 89.38 44 SER B O 1
ATOM 3234 N N . PRO B 1 45 ? 26.391 -39.594 -0.638 1 86.44 45 PRO B N 1
ATOM 3235 C CA . PRO B 1 45 ? 27.266 -38.406 -0.596 1 86.44 45 PRO B CA 1
ATOM 3236 C C . PRO B 1 45 ? 28 -38.188 -1.914 1 86.44 45 PRO B C 1
ATOM 3238 O O . PRO B 1 45 ? 28.438 -37.062 -2.188 1 86.44 45 PRO B O 1
ATOM 3241 N N . GLU B 1 46 ? 28.109 -39.219 -2.695 1 90.75 46 GLU B N 1
ATOM 3242 C CA . GLU B 1 46 ? 28.891 -39.062 -3.922 1 90.75 46 GLU B CA 1
ATOM 3243 C C . GLU B 1 46 ? 27.984 -38.812 -5.125 1 90.75 46 GLU B C 1
ATOM 3245 O O . GLU B 1 46 ? 26.953 -39.438 -5.285 1 90.75 46 GLU B O 1
ATOM 3250 N N . LYS B 1 47 ? 28.297 -37.875 -5.914 1 94 47 LYS B N 1
ATOM 3251 C CA . LYS B 1 47 ? 27.656 -37.594 -7.195 1 94 47 LYS B CA 1
ATOM 3252 C C . LYS B 1 47 ? 27.859 -38.75 -8.18 1 94 47 LYS B C 1
ATOM 3254 O O . LYS B 1 47 ? 28.969 -39.25 -8.32 1 94 47 LYS B O 1
ATOM 3259 N N . PRO B 1 48 ? 26.828 -39.188 -8.797 1 94.44 48 PRO B N 1
ATOM 3260 C CA . PRO B 1 48 ? 27.016 -40.219 -9.805 1 94.44 48 PRO B CA 1
ATOM 3261 C C . PRO B 1 48 ? 28.016 -39.844 -10.898 1 94.44 48 PRO B C 1
ATOM 3263 O O . PRO B 1 48 ? 28.047 -38.688 -11.312 1 94.44 48 PRO B O 1
ATOM 3266 N N . LYS B 1 49 ? 28.719 -40.812 -11.32 1 94.44 49 LYS B N 1
ATOM 3267 C CA . LYS B 1 49 ? 29.703 -40.531 -12.367 1 94.44 49 LYS B CA 1
ATOM 3268 C C . LYS B 1 49 ? 29.047 -40.469 -13.742 1 94.44 49 LYS B C 1
ATOM 3270 O O . LYS B 1 49 ? 27.938 -41 -13.93 1 94.44 49 LYS B O 1
ATOM 3275 N N . TRP B 1 50 ? 29.719 -39.906 -14.633 1 93.12 50 TRP B N 1
ATOM 3276 C CA . TRP B 1 50 ? 29.156 -39.625 -15.953 1 93.12 50 TRP B CA 1
ATOM 3277 C C . TRP B 1 50 ? 28.734 -40.906 -16.641 1 93.12 50 TRP B C 1
ATOM 3279 O O . TRP B 1 50 ? 27.656 -40.969 -17.234 1 93.12 50 TRP B O 1
ATOM 3289 N N . PRO B 1 51 ? 29.453 -41.938 -16.562 1 92.69 51 PRO B N 1
ATOM 3290 C CA . PRO B 1 51 ? 29.047 -43.188 -17.266 1 92.69 51 PRO B CA 1
ATOM 3291 C C . PRO B 1 51 ? 27.734 -43.75 -16.75 1 92.69 51 PRO B C 1
ATOM 3293 O O . PRO B 1 51 ? 27.016 -44.406 -17.484 1 92.69 51 PRO B O 1
ATOM 3296 N N . GLU B 1 52 ? 27.422 -43.344 -15.555 1 91.75 52 GLU B N 1
ATOM 3297 C CA . GLU B 1 52 ? 26.188 -43.844 -14.93 1 91.75 52 GLU B CA 1
ATOM 3298 C C . GLU B 1 52 ? 24.969 -43.062 -15.422 1 91.75 52 GLU B C 1
ATOM 3300 O O . GLU B 1 52 ? 23.844 -43.562 -15.344 1 91.75 52 GLU B O 1
ATOM 3305 N N . ILE B 1 53 ? 25.234 -41.875 -15.93 1 92.12 53 ILE B N 1
ATOM 3306 C CA . ILE B 1 53 ? 24.094 -41.031 -16.219 1 92.12 53 ILE B CA 1
ATOM 3307 C C . ILE B 1 53 ? 24.031 -40.75 -17.719 1 92.12 53 ILE B C 1
ATOM 3309 O O . ILE B 1 53 ? 23.016 -40.281 -18.234 1 92.12 53 ILE B O 1
ATOM 3313 N N . SER B 1 54 ? 25.062 -41.031 -18.531 1 93.62 54 SER B N 1
ATOM 3314 C CA . SER B 1 54 ? 25.219 -40.656 -19.922 1 93.62 54 SER B CA 1
ATOM 3315 C C . SER B 1 54 ? 24.078 -41.188 -20.781 1 93.62 54 SER B C 1
ATOM 3317 O O . SER B 1 54 ? 23.688 -40.594 -21.781 1 93.62 54 SER B O 1
ATOM 3319 N N . HIS B 1 55 ? 23.484 -42.344 -20.359 1 94.38 55 HIS B N 1
ATOM 3320 C CA . HIS B 1 55 ? 22.453 -43 -21.172 1 94.38 55 HIS B CA 1
ATOM 3321 C C . HIS B 1 55 ? 21.062 -42.5 -20.781 1 94.38 55 HIS B C 1
ATOM 3323 O O . HIS B 1 55 ? 20.078 -42.875 -21.422 1 94.38 55 HIS B O 1
ATOM 3329 N N . LEU B 1 56 ? 21 -41.719 -19.797 1 94.75 56 LEU B N 1
ATOM 3330 C CA . LEU B 1 56 ? 19.719 -41.281 -19.297 1 94.75 56 LEU B CA 1
ATOM 3331 C C . LEU B 1 56 ? 19.234 -40.031 -20.062 1 94.75 56 LEU B C 1
ATOM 3333 O O . LEU B 1 56 ? 19.906 -39.594 -21 1 94.75 56 LEU B O 1
ATOM 3337 N N . SER B 1 57 ? 18.062 -39.562 -19.75 1 94.81 57 SER B N 1
ATOM 3338 C CA . SER B 1 57 ? 17.438 -38.469 -20.469 1 94.81 57 SER B CA 1
ATOM 3339 C C . SER B 1 57 ? 18.188 -37.156 -20.281 1 94.81 57 SER B C 1
ATOM 3341 O O . SER B 1 57 ? 19.016 -37.062 -19.375 1 94.81 57 SER B O 1
ATOM 3343 N N . GLN B 1 58 ? 17.828 -36.25 -21.141 1 95.12 58 GLN B N 1
ATOM 3344 C CA . GLN B 1 58 ? 18.422 -34.938 -21.047 1 95.12 58 GLN B CA 1
ATOM 3345 C C . GLN B 1 58 ? 18.094 -34.281 -19.719 1 95.12 58 GLN B C 1
ATOM 3347 O O . GLN B 1 58 ? 18.906 -33.531 -19.156 1 95.12 58 GLN B O 1
ATOM 3352 N N . HIS B 1 59 ? 16.969 -34.531 -19.156 1 95.88 59 HIS B N 1
ATOM 3353 C CA . HIS B 1 59 ? 16.547 -33.938 -17.891 1 95.88 59 HIS B CA 1
ATOM 3354 C C . HIS B 1 59 ? 17.406 -34.438 -16.734 1 95.88 59 HIS B C 1
ATOM 3356 O O . HIS B 1 59 ? 17.797 -33.656 -15.859 1 95.88 59 HIS B O 1
ATOM 3362 N N . HIS B 1 60 ? 17.734 -35.719 -16.766 1 95.75 60 HIS B N 1
ATOM 3363 C CA . HIS B 1 60 ? 18.641 -36.25 -15.773 1 95.75 60 HIS B CA 1
ATOM 3364 C C . HIS B 1 60 ? 19.984 -35.531 -15.812 1 95.75 60 HIS B C 1
ATOM 3366 O O . HIS B 1 60 ? 20.531 -35.188 -14.773 1 95.75 60 HIS B O 1
ATOM 3372 N N . LYS B 1 61 ? 20.406 -35.375 -17.047 1 96.19 61 LYS B N 1
ATOM 3373 C CA . LYS B 1 61 ? 21.719 -34.781 -17.234 1 96.19 61 LYS B CA 1
ATOM 3374 C C . LYS B 1 61 ? 21.719 -33.312 -16.781 1 96.19 61 LYS B C 1
ATOM 3376 O O . LYS B 1 61 ? 22.719 -32.844 -16.25 1 96.19 61 LYS B O 1
ATOM 3381 N N . THR B 1 62 ? 20.609 -32.656 -17 1 97 62 THR B N 1
ATOM 3382 C CA . THR B 1 62 ? 20.484 -31.266 -16.562 1 97 62 THR B CA 1
ATOM 3383 C C . THR B 1 62 ? 20.562 -31.188 -15.039 1 97 62 THR B C 1
ATOM 3385 O O . THR B 1 62 ? 21.281 -30.344 -14.5 1 97 62 THR B O 1
ATOM 3388 N N . TYR B 1 63 ? 19.859 -32.062 -14.328 1 96.94 63 TYR B N 1
ATOM 3389 C CA . TYR B 1 63 ? 19.906 -32.062 -12.875 1 96.94 63 TYR B CA 1
ATOM 3390 C C . TYR B 1 63 ? 21.312 -32.438 -12.391 1 96.94 63 TYR B C 1
ATOM 3392 O O . TYR B 1 63 ? 21.812 -31.859 -11.414 1 96.94 63 TYR B O 1
ATOM 3400 N N . TRP B 1 64 ? 21.922 -33.312 -13.125 1 95.94 64 TRP B N 1
ATOM 3401 C CA . TRP B 1 64 ? 23.281 -33.75 -12.797 1 95.94 64 TRP B CA 1
ATOM 3402 C C . TRP B 1 64 ? 24.25 -32.562 -12.898 1 95.94 64 TRP B C 1
ATOM 3404 O O . TRP B 1 64 ? 25.125 -32.406 -12.047 1 95.94 64 TRP B O 1
ATOM 3414 N N . SER B 1 65 ? 24.109 -31.828 -13.953 1 95.75 65 SER B N 1
ATOM 3415 C CA . SER B 1 65 ? 24.969 -30.672 -14.156 1 95.75 65 SER B CA 1
ATOM 3416 C C . SER B 1 65 ? 24.781 -29.625 -13.062 1 95.75 65 SER B C 1
ATOM 3418 O O . SER B 1 65 ? 25.672 -28.844 -12.773 1 95.75 65 SER B O 1
ATOM 3420 N N . GLN B 1 66 ? 23.578 -29.641 -12.383 1 95.44 66 GLN B N 1
ATOM 3421 C CA . GLN B 1 66 ? 23.25 -28.703 -11.328 1 95.44 66 GLN B CA 1
ATOM 3422 C C . GLN B 1 66 ? 23.438 -29.312 -9.945 1 95.44 66 GLN B C 1
ATOM 3424 O O . GLN B 1 66 ? 22.875 -28.828 -8.961 1 95.44 66 GLN B O 1
ATOM 3429 N N . TRP B 1 67 ? 24.219 -30.297 -9.867 1 95.5 67 TRP B N 1
ATOM 3430 C CA . TRP B 1 67 ? 24.297 -31.172 -8.695 1 95.5 67 TRP B CA 1
ATOM 3431 C C . TRP B 1 67 ? 24.641 -30.359 -7.445 1 95.5 67 TRP B C 1
ATOM 3433 O O . TRP B 1 67 ? 24.016 -30.547 -6.398 1 95.5 67 TRP B O 1
ATOM 3443 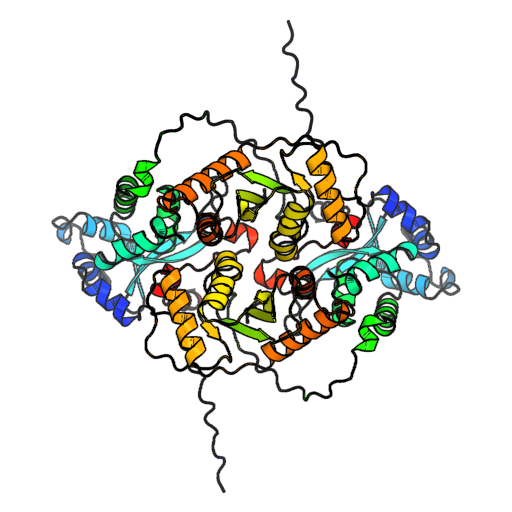N N . GLU B 1 68 ? 25.516 -29.359 -7.57 1 94.19 68 GLU B N 1
ATOM 3444 C CA . GLU B 1 68 ? 26 -28.625 -6.414 1 94.19 68 GLU B CA 1
ATOM 3445 C C . GLU B 1 68 ? 24.953 -27.625 -5.914 1 94.19 68 GLU B C 1
ATOM 3447 O O . GLU B 1 68 ? 24.984 -27.219 -4.754 1 94.19 68 GLU B O 1
ATOM 3452 N N . ARG B 1 69 ? 24.016 -27.312 -6.75 1 95.56 69 ARG B N 1
ATOM 3453 C CA . ARG B 1 69 ? 22.969 -26.359 -6.387 1 95.56 69 ARG B CA 1
ATOM 3454 C C . ARG B 1 69 ? 21.734 -27.062 -5.848 1 95.56 69 ARG B C 1
ATOM 3456 O O . ARG B 1 69 ? 20.859 -26.438 -5.266 1 95.56 69 ARG B O 1
ATOM 3463 N N . LEU B 1 70 ? 21.703 -28.344 -6.082 1 96.31 70 LEU B N 1
ATOM 3464 C CA . LEU B 1 70 ? 20.562 -29.109 -5.598 1 96.31 70 LEU B CA 1
ATOM 3465 C C . LEU B 1 70 ? 20.766 -29.5 -4.137 1 96.31 70 LEU B C 1
ATOM 3467 O O . LEU B 1 70 ? 21.859 -29.891 -3.732 1 96.31 70 LEU B O 1
ATOM 3471 N N . THR B 1 71 ? 19.719 -29.328 -3.34 1 94.62 71 THR B N 1
ATOM 3472 C CA . THR B 1 71 ? 19.781 -29.672 -1.922 1 94.62 71 THR B CA 1
ATOM 3473 C C . THR B 1 71 ? 18.469 -30.312 -1.465 1 94.62 71 THR B C 1
ATOM 3475 O O . THR B 1 71 ? 17.406 -30.016 -2.018 1 94.62 71 THR B O 1
ATOM 3478 N N . VAL B 1 72 ? 18.625 -31.219 -0.515 1 95.19 72 VAL B N 1
ATOM 3479 C CA . VAL B 1 72 ? 17.453 -31.875 0.051 1 95.19 72 VAL B CA 1
ATOM 3480 C C . VAL B 1 72 ? 17.203 -31.344 1.465 1 95.19 72 VAL B C 1
ATOM 3482 O O . VAL B 1 72 ? 18.078 -31.422 2.324 1 95.19 72 VAL B O 1
ATOM 3485 N N . VAL B 1 73 ? 16.047 -30.797 1.633 1 93 73 VAL B N 1
ATOM 3486 C CA . VAL B 1 73 ? 15.648 -30.297 2.947 1 93 73 VAL B CA 1
ATOM 3487 C C . VAL B 1 73 ? 14.414 -31.062 3.426 1 93 73 VAL B C 1
ATOM 3489 O O . VAL B 1 73 ? 13.336 -30.953 2.834 1 93 73 VAL B O 1
ATOM 3492 N N . GLU B 1 74 ? 14.562 -31.812 4.469 1 91.56 74 GLU B N 1
ATOM 3493 C CA . GLU B 1 74 ? 13.469 -32.594 5.035 1 91.56 74 GLU B CA 1
ATOM 3494 C C . GLU B 1 74 ? 12.844 -33.531 3.986 1 91.56 74 GLU B C 1
ATOM 3496 O O . GLU B 1 74 ? 11.617 -33.594 3.869 1 91.56 74 GLU B O 1
ATOM 3501 N N . GLY B 1 75 ? 13.672 -33.969 3.145 1 93.88 75 GLY B N 1
ATOM 3502 C CA . GLY B 1 75 ? 13.25 -34.969 2.172 1 93.88 75 GLY B CA 1
ATOM 3503 C C . GLY B 1 75 ? 12.719 -34.344 0.888 1 93.88 75 GLY B C 1
ATOM 3504 O O . GLY B 1 75 ? 12.289 -35.062 -0.015 1 93.88 75 GLY B O 1
ATOM 3505 N N . ILE B 1 76 ? 12.75 -33.062 0.803 1 95.88 76 ILE B N 1
ATOM 3506 C CA . ILE B 1 76 ? 12.227 -32.375 -0.37 1 95.88 76 ILE B CA 1
ATOM 3507 C C . ILE B 1 76 ? 13.383 -31.75 -1.157 1 95.88 76 ILE B C 1
ATOM 3509 O O . ILE B 1 76 ? 14.266 -31.109 -0.58 1 95.88 76 ILE B O 1
ATOM 3513 N N . LEU B 1 77 ? 13.391 -31.969 -2.471 1 96.81 77 LEU B N 1
ATOM 3514 C CA . LEU B 1 77 ? 14.461 -31.5 -3.338 1 96.81 77 LEU B CA 1
ATOM 3515 C C . LEU B 1 77 ? 14.242 -30.031 -3.717 1 96.81 77 LEU B C 1
ATOM 3517 O O . LEU B 1 77 ? 13.164 -29.656 -4.18 1 96.81 77 LEU B O 1
ATOM 3521 N N . TYR B 1 78 ? 15.227 -29.219 -3.484 1 96.31 78 TYR B N 1
ATOM 3522 C CA . TYR B 1 78 ? 15.25 -27.797 -3.852 1 96.31 78 TYR B CA 1
ATOM 3523 C C . TYR B 1 78 ? 16.5 -27.469 -4.66 1 96.31 78 TYR B C 1
ATOM 3525 O O . TYR B 1 78 ? 17.438 -28.266 -4.715 1 96.31 78 TYR B O 1
ATOM 3533 N N . ARG B 1 79 ? 16.406 -26.359 -5.297 1 95.94 79 ARG B N 1
ATOM 3534 C CA . ARG B 1 79 ? 17.594 -25.781 -5.918 1 95.94 79 ARG B CA 1
ATOM 3535 C C . ARG B 1 79 ? 17.938 -24.438 -5.289 1 95.94 79 ARG B C 1
ATOM 3537 O O . ARG B 1 79 ? 17.062 -23.594 -5.098 1 95.94 79 ARG B O 1
ATOM 3544 N N . LYS B 1 80 ? 19.172 -24.266 -4.992 1 92.56 80 LYS B N 1
ATOM 3545 C CA . LYS B 1 80 ? 19.641 -23 -4.461 1 92.56 80 LYS B CA 1
ATOM 3546 C C . LYS B 1 80 ? 19.797 -21.953 -5.574 1 92.56 80 LYS B C 1
ATOM 3548 O O . LYS B 1 80 ? 20.406 -22.234 -6.605 1 92.56 80 LYS B O 1
ATOM 3553 N N . TRP B 1 81 ? 19.125 -20.906 -5.328 1 88.25 81 TRP B N 1
ATOM 3554 C CA . TRP B 1 81 ? 19.188 -19.812 -6.293 1 88.25 81 TRP B CA 1
ATOM 3555 C C . TRP B 1 81 ? 19.672 -18.531 -5.629 1 88.25 81 TRP B C 1
ATOM 3557 O O . TRP B 1 81 ? 19.109 -18.094 -4.625 1 88.25 81 TRP B O 1
ATOM 3567 N N . GLU B 1 82 ? 20.75 -18.047 -6.07 1 80.25 82 GLU B N 1
ATOM 3568 C CA . GLU B 1 82 ? 21.312 -16.812 -5.52 1 80.25 82 GLU B CA 1
ATOM 3569 C C . GLU B 1 82 ? 20.781 -15.594 -6.273 1 80.25 82 GLU B C 1
ATOM 3571 O O . GLU B 1 82 ? 20.984 -15.477 -7.484 1 80.25 82 GLU B O 1
ATOM 3576 N N . ASN B 1 83 ? 20.016 -14.875 -5.484 1 68.44 83 ASN B N 1
ATOM 3577 C CA . ASN B 1 83 ? 19.594 -13.594 -6.047 1 68.44 83 ASN B CA 1
ATOM 3578 C C . ASN B 1 83 ? 20.719 -12.57 -6.023 1 68.44 83 ASN B C 1
ATOM 3580 O O . ASN B 1 83 ? 21.203 -12.188 -4.953 1 68.44 83 ASN B O 1
ATOM 3584 N N . THR B 1 84 ? 21.188 -12.25 -7.184 1 62.03 84 THR B N 1
ATOM 3585 C CA . THR B 1 84 ? 22.344 -11.375 -7.297 1 62.03 84 THR B CA 1
ATOM 3586 C C . THR B 1 84 ? 22.016 -9.977 -6.773 1 62.03 84 THR B C 1
ATOM 3588 O O . THR B 1 84 ? 22.922 -9.25 -6.344 1 62.03 84 THR B O 1
ATOM 3591 N N . THR B 1 85 ? 20.812 -9.633 -6.805 1 58.84 85 THR B N 1
ATOM 3592 C CA . THR B 1 85 ? 20.438 -8.281 -6.398 1 58.84 85 THR B CA 1
ATOM 3593 C C . THR B 1 85 ? 20.359 -8.18 -4.879 1 58.84 85 THR B C 1
ATOM 3595 O O . THR B 1 85 ? 20.875 -7.238 -4.285 1 58.84 85 THR B O 1
ATOM 3598 N N . THR B 1 86 ? 19.766 -9.117 -4.191 1 59.97 86 THR B N 1
ATOM 3599 C CA . THR B 1 86 ? 19.531 -9.031 -2.756 1 59.97 86 THR B CA 1
ATOM 3600 C C . THR B 1 86 ? 20.562 -9.852 -1.989 1 59.97 86 THR B C 1
ATOM 3602 O O . THR B 1 86 ? 20.656 -9.75 -0.764 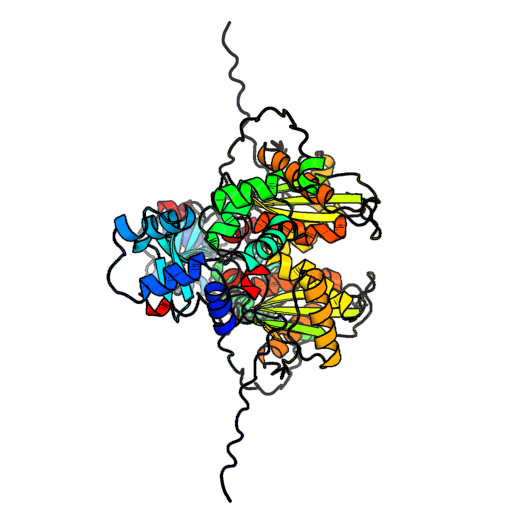1 59.97 86 THR B O 1
ATOM 3605 N N . ASN B 1 87 ? 21.453 -10.477 -2.725 1 61.28 87 ASN B N 1
ATOM 3606 C CA . ASN B 1 87 ? 22.453 -11.359 -2.137 1 61.28 87 ASN B CA 1
ATOM 3607 C C . ASN B 1 87 ? 21.797 -12.414 -1.239 1 61.28 87 ASN B C 1
ATOM 3609 O O . ASN B 1 87 ? 22.406 -12.859 -0.265 1 61.28 87 ASN B O 1
ATOM 3613 N N . ASP B 1 88 ? 20.578 -12.609 -1.456 1 69.75 88 ASP B N 1
ATOM 3614 C CA . ASP B 1 88 ? 19.859 -13.617 -0.695 1 69.75 88 ASP B CA 1
ATOM 3615 C C . ASP B 1 88 ? 19.797 -14.945 -1.455 1 69.75 88 ASP B C 1
ATOM 3617 O O . ASP B 1 88 ? 19.828 -14.961 -2.688 1 69.75 88 ASP B O 1
ATOM 3621 N N . ILE B 1 89 ? 20.031 -16 -0.697 1 78.81 89 ILE B N 1
ATOM 3622 C CA . ILE B 1 89 ? 19.891 -17.328 -1.278 1 78.81 89 ILE B CA 1
ATOM 3623 C C . ILE B 1 89 ? 18.453 -17.828 -1.066 1 78.81 89 ILE B C 1
ATOM 3625 O O . ILE B 1 89 ? 17.953 -17.828 0.058 1 78.81 89 ILE B O 1
ATOM 3629 N N . ASN B 1 90 ? 17.844 -18.031 -2.188 1 84.75 90 ASN B N 1
ATOM 3630 C CA . ASN B 1 90 ? 16.484 -18.562 -2.141 1 84.75 90 ASN B CA 1
ATOM 3631 C C . ASN B 1 90 ? 16.438 -20.016 -2.604 1 84.75 90 ASN B C 1
ATOM 3633 O O . ASN B 1 90 ? 17.234 -20.422 -3.449 1 84.75 90 ASN B O 1
ATOM 3637 N N . LEU B 1 91 ? 15.578 -20.828 -1.976 1 90.75 91 LEU B N 1
ATOM 3638 C CA . LEU B 1 91 ? 15.367 -22.203 -2.389 1 90.75 91 LEU B CA 1
ATOM 3639 C C . LEU B 1 91 ? 14.203 -22.312 -3.365 1 90.75 91 LEU B C 1
ATOM 3641 O O . LEU B 1 91 ? 13.102 -21.844 -3.074 1 90.75 91 LEU B O 1
ATOM 3645 N N . GLN B 1 92 ? 14.492 -22.812 -4.465 1 94.94 92 GLN B N 1
ATOM 3646 C CA . GLN B 1 92 ? 13.461 -23.125 -5.449 1 94.94 92 GLN B CA 1
ATOM 3647 C C . GLN B 1 92 ? 12.945 -24.547 -5.285 1 94.94 92 GLN B C 1
ATOM 3649 O O . GLN B 1 92 ? 13.734 -25.5 -5.285 1 94.94 92 GLN B O 1
ATOM 3654 N N . TYR B 1 93 ? 11.695 -24.672 -5.141 1 96.06 93 TYR B N 1
ATOM 3655 C CA . TYR B 1 93 ? 11.094 -26 -5.113 1 96.06 93 TYR B CA 1
ATOM 3656 C C . TYR B 1 93 ? 11.203 -26.672 -6.477 1 96.06 93 TYR B C 1
ATOM 3658 O O . TYR B 1 93 ? 10.805 -26.109 -7.492 1 96.06 93 TYR B O 1
ATOM 3666 N N . VAL B 1 94 ? 11.898 -27.797 -6.496 1 97.88 94 VAL B N 1
ATOM 3667 C CA . VAL B 1 94 ? 11.953 -28.547 -7.754 1 97.88 94 VAL B CA 1
ATOM 3668 C C . VAL B 1 94 ? 10.586 -29.125 -8.07 1 97.88 94 VAL B C 1
ATOM 3670 O O . VAL B 1 94 ? 10.172 -30.125 -7.469 1 97.88 94 VAL B O 1
ATOM 3673 N N . LEU B 1 95 ? 9.938 -28.578 -9.031 1 98.06 95 LEU B N 1
ATOM 3674 C CA . LEU B 1 95 ? 8.516 -28.781 -9.289 1 98.06 95 LEU B CA 1
ATOM 3675 C C . LEU B 1 95 ? 8.289 -30.047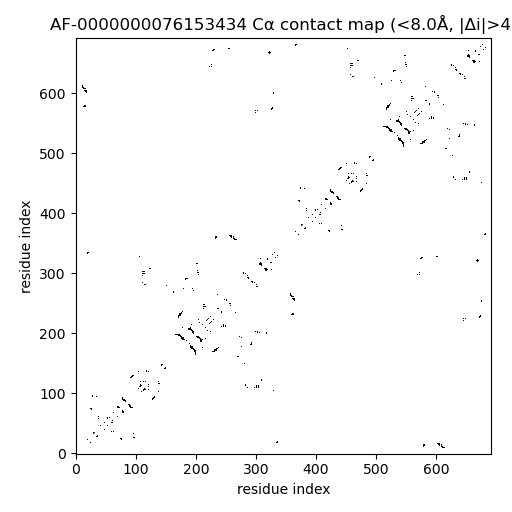 -10.117 1 98.06 95 LEU B C 1
ATOM 3677 O O . LEU B 1 95 ? 8.797 -30.156 -11.234 1 98.06 95 LEU B O 1
ATOM 3681 N N . PRO B 1 96 ? 7.559 -30.969 -9.562 1 98.25 96 PRO B N 1
ATOM 3682 C CA . PRO B 1 96 ? 7.25 -32.188 -10.32 1 98.25 96 PRO B CA 1
ATOM 3683 C C . PRO B 1 96 ? 6.387 -31.906 -11.555 1 98.25 96 PRO B C 1
ATOM 3685 O O . PRO B 1 96 ? 5.672 -30.906 -11.594 1 98.25 96 PRO B O 1
ATOM 3688 N N . CYS B 1 97 ? 6.438 -32.812 -12.461 1 97.62 97 CYS B N 1
ATOM 3689 C CA . CYS B 1 97 ? 5.75 -32.656 -13.734 1 97.62 97 CYS B CA 1
ATOM 3690 C C . CYS B 1 97 ? 4.25 -32.469 -13.539 1 97.62 97 CYS B C 1
ATOM 3692 O O . CYS B 1 97 ? 3.619 -31.656 -14.203 1 97.62 97 CYS B O 1
ATOM 3694 N N . ALA B 1 98 ? 3.691 -33.188 -12.586 1 96.81 98 ALA B N 1
ATOM 3695 C CA . ALA B 1 98 ? 2.248 -33.219 -12.367 1 96.81 98 ALA B CA 1
ATOM 3696 C C . ALA B 1 98 ? 1.718 -31.859 -11.945 1 96.81 98 ALA B C 1
ATOM 3698 O O . ALA B 1 98 ? 0.534 -31.562 -12.125 1 96.81 98 ALA B O 1
ATOM 3699 N N . ASP B 1 99 ? 2.551 -30.984 -11.43 1 97.25 99 ASP B N 1
ATOM 3700 C CA . ASP B 1 99 ? 2.105 -29.703 -10.867 1 97.25 99 ASP B CA 1
ATOM 3701 C C . ASP B 1 99 ? 2.383 -28.547 -11.828 1 97.25 99 ASP B C 1
ATOM 3703 O O . ASP B 1 99 ? 1.901 -27.438 -11.625 1 97.25 99 ASP B O 1
ATOM 3707 N N . ARG B 1 100 ? 3.09 -28.781 -12.852 1 97.88 100 ARG B N 1
ATOM 3708 C CA . ARG B 1 100 ? 3.621 -27.703 -13.695 1 97.88 100 ARG B CA 1
ATOM 3709 C C . ARG B 1 100 ? 2.496 -26.953 -14.398 1 97.88 100 ARG B C 1
ATOM 3711 O O . ARG B 1 100 ? 2.492 -25.734 -14.438 1 97.88 100 ARG B O 1
ATOM 3718 N N . ASN B 1 101 ? 1.523 -27.656 -14.938 1 97.31 101 ASN B N 1
ATOM 3719 C CA . ASN B 1 101 ? 0.401 -27.016 -15.602 1 97.31 101 ASN B CA 1
ATOM 3720 C C . ASN B 1 101 ? -0.403 -26.156 -14.633 1 97.31 101 ASN B C 1
ATOM 3722 O O . ASN B 1 101 ? -0.777 -25.016 -14.969 1 97.31 101 ASN B O 1
ATOM 3726 N N . ARG B 1 102 ? -0.652 -26.688 -13.5 1 95.69 102 ARG B N 1
ATOM 3727 C CA . ARG B 1 102 ? -1.423 -25.953 -12.5 1 95.69 102 ARG B CA 1
ATOM 3728 C C . ARG B 1 102 ? -0.716 -24.656 -12.109 1 95.69 102 ARG B C 1
ATOM 3730 O O . ARG B 1 102 ? -1.348 -23.609 -12.008 1 95.69 102 ARG B O 1
ATOM 3737 N N . VAL B 1 103 ? 0.556 -24.719 -11.914 1 97.12 103 VAL B N 1
ATOM 3738 C CA . VAL B 1 103 ? 1.353 -23.562 -11.523 1 97.12 103 VAL B CA 1
ATOM 3739 C C . VAL B 1 103 ? 1.301 -22.5 -12.625 1 97.12 103 VAL B C 1
ATOM 3741 O O . VAL B 1 103 ? 1.127 -21.312 -12.352 1 97.12 103 VAL B O 1
ATOM 3744 N N . LEU B 1 104 ? 1.39 -22.922 -13.883 1 97.44 104 LEU B N 1
ATOM 3745 C CA . LEU B 1 104 ? 1.396 -21.984 -14.984 1 97.44 104 LEU B CA 1
ATOM 3746 C C . LEU B 1 104 ? 0.008 -21.391 -15.211 1 97.44 104 LEU B C 1
ATOM 3748 O O . LEU B 1 104 ? -0.123 -20.234 -15.609 1 97.44 104 LEU B O 1
ATOM 3752 N N . LEU B 1 105 ? -0.991 -22.188 -14.922 1 96.19 105 LEU B N 1
ATOM 3753 C CA . LEU B 1 105 ? -2.344 -21.641 -14.969 1 96.19 105 LEU B CA 1
ATOM 3754 C C . LEU B 1 105 ? -2.512 -20.516 -13.969 1 96.19 105 LEU B C 1
ATOM 3756 O O . LEU B 1 105 ? -3.076 -19.469 -14.297 1 96.19 105 LEU B O 1
ATOM 3760 N 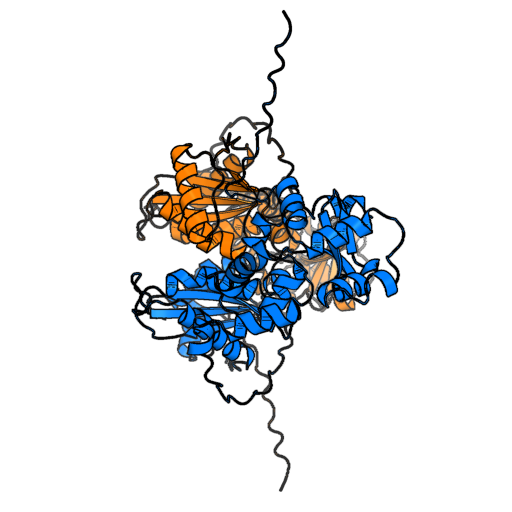N . LEU B 1 106 ? -1.949 -20.656 -12.844 1 95.88 106 LEU B N 1
ATOM 3761 C CA . LEU B 1 106 ? -2.076 -19.672 -11.773 1 95.88 106 LEU B CA 1
ATOM 3762 C C . LEU B 1 106 ? -1.203 -18.453 -12.055 1 95.88 106 LEU B C 1
ATOM 3764 O O . LEU B 1 106 ? -1.613 -17.312 -11.805 1 95.88 106 LEU B O 1
ATOM 3768 N N . LEU B 1 107 ? -0.06 -18.656 -12.633 1 96.88 107 LEU B N 1
ATOM 3769 C CA . LEU B 1 107 ? 0.92 -17.578 -12.742 1 96.88 107 LEU B CA 1
ATOM 3770 C C . LEU B 1 107 ? 0.811 -16.891 -14.094 1 96.88 107 LEU B C 1
ATOM 3772 O O . LEU B 1 107 ? 1.377 -15.812 -14.297 1 96.88 107 LEU B O 1
ATOM 3776 N N . HIS B 1 108 ? 0.052 -17.453 -15.055 1 95.88 108 HIS B N 1
ATOM 3777 C CA . HIS B 1 108 ? -0.069 -16.859 -16.391 1 95.88 108 HIS B CA 1
ATOM 3778 C C . HIS B 1 108 ? -1.531 -16.672 -16.766 1 95.88 108 HIS B C 1
ATOM 3780 O O . HIS B 1 108 ? -1.969 -15.555 -17.031 1 95.88 108 HIS B O 1
ATOM 3786 N N . ASN B 1 109 ? -2.289 -17.703 -16.719 1 94 109 ASN B N 1
ATOM 3787 C CA . ASN B 1 109 ? -3.617 -17.703 -17.328 1 94 109 ASN B CA 1
ATOM 3788 C C . ASN B 1 109 ? -4.648 -17.062 -16.406 1 94 109 ASN B C 1
ATOM 3790 O O . ASN B 1 109 ? -5.621 -16.469 -16.875 1 94 109 ASN B O 1
ATOM 3794 N N . ASP B 1 110 ? -4.457 -17.172 -15.164 1 93.88 110 ASP B N 1
ATOM 3795 C CA . ASP B 1 110 ? -5.387 -16.641 -14.18 1 93.88 110 ASP B CA 1
ATOM 3796 C C . ASP B 1 110 ? -5.367 -15.109 -14.172 1 93.88 110 ASP B C 1
ATOM 3798 O O . ASP B 1 110 ? -4.445 -14.492 -14.711 1 93.88 110 ASP B O 1
ATOM 3802 N N . GLN B 1 111 ? -6.387 -14.531 -13.594 1 93.56 111 GLN B N 1
ATOM 3803 C CA . GLN B 1 111 ? -6.473 -13.078 -13.508 1 93.56 111 GLN B CA 1
ATOM 3804 C C . GLN B 1 111 ? -5.277 -12.5 -12.758 1 93.56 111 GLN B C 1
ATOM 3806 O O . GLN B 1 111 ? -4.789 -11.422 -13.102 1 93.56 111 GLN B O 1
ATOM 3811 N N . LEU B 1 112 ? -4.762 -13.203 -11.781 1 94.62 112 LEU B N 1
ATOM 3812 C CA . LEU B 1 112 ? -3.6 -12.727 -11.039 1 94.62 112 LEU B CA 1
ATOM 3813 C C . LEU B 1 112 ? -2.312 -13.023 -11.797 1 94.62 112 LEU B C 1
ATOM 3815 O O . LEU B 1 112 ? -1.237 -12.555 -11.414 1 94.62 112 LEU B O 1
ATOM 3819 N N . GLY B 1 113 ? -2.426 -13.781 -12.867 1 94.19 113 GLY B N 1
ATOM 3820 C CA . GLY B 1 113 ? -1.321 -13.945 -13.797 1 94.19 113 GLY B CA 1
ATOM 3821 C C . GLY B 1 113 ? -1.331 -12.93 -14.922 1 94.19 113 GLY B C 1
ATOM 3822 O O . GLY B 1 113 ? -0.277 -12.562 -15.445 1 94.19 113 GLY B O 1
ATOM 3823 N N . GLY B 1 114 ? -2.535 -12.625 -15.375 1 93.31 114 GLY B N 1
ATOM 3824 C CA . GLY B 1 114 ? -2.748 -11.484 -16.25 1 93.31 114 GLY B CA 1
ATOM 3825 C C . GLY B 1 114 ? -2.311 -11.727 -17.672 1 93.31 114 GLY B C 1
ATOM 3826 O O . GLY B 1 114 ? -2.23 -10.789 -18.469 1 93.31 114 GLY B O 1
ATOM 3827 N N . HIS B 1 115 ? -1.921 -12.992 -17.969 1 93.12 115 HIS B N 1
ATOM 3828 C CA . HIS B 1 115 ? -1.419 -13.32 -19.297 1 93.12 115 HIS B CA 1
ATOM 3829 C C . HIS B 1 115 ? -0.26 -12.406 -19.688 1 93.12 115 HIS B C 1
ATOM 3831 O O . HIS B 1 115 ? -0.215 -11.898 -20.812 1 93.12 115 HIS B O 1
ATOM 3837 N N . LEU B 1 116 ? 0.468 -12.305 -18.641 1 90.94 116 LEU B N 1
ATOM 3838 C CA . LEU B 1 116 ? 1.635 -11.469 -18.922 1 90.94 116 LEU B CA 1
ATOM 3839 C C . LEU B 1 116 ? 2.666 -12.234 -19.75 1 90.94 116 LEU B C 1
ATOM 3841 O O . LEU B 1 116 ? 2.654 -13.469 -19.766 1 90.94 116 LEU B O 1
ATOM 3845 N N . GLY B 1 117 ? 3.512 -11.703 -20.5 1 89.88 117 GLY B N 1
ATOM 3846 C CA . GLY B 1 117 ? 4.438 -12.266 -21.484 1 89.88 117 GLY B CA 1
ATOM 3847 C C . GLY B 1 117 ? 5.449 -13.211 -20.859 1 89.88 117 GLY B C 1
ATOM 3848 O O . GLY B 1 117 ? 5.449 -13.422 -19.641 1 89.88 117 GLY B O 1
ATOM 3849 N N . PHE B 1 118 ? 6.18 -13.859 -21.688 1 94.12 118 PHE B N 1
ATOM 3850 C CA . PHE B 1 118 ? 7.141 -14.891 -21.312 1 94.12 118 PHE B CA 1
ATOM 3851 C C . PHE B 1 118 ? 8.109 -14.375 -20.25 1 94.12 118 PHE B C 1
ATOM 3853 O O . PHE B 1 118 ? 8.328 -15.039 -19.234 1 94.12 118 PHE B O 1
ATOM 3860 N N . LYS B 1 119 ? 8.664 -13.219 -20.391 1 93.31 119 LYS B N 1
ATOM 3861 C CA . LYS B 1 119 ? 9.688 -12.688 -19.5 1 93.31 119 LYS B CA 1
ATOM 3862 C C . LYS B 1 119 ? 9.164 -12.539 -18.078 1 93.31 119 LYS B C 1
ATOM 3864 O O . LYS B 1 119 ? 9.828 -12.938 -17.109 1 93.31 119 LYS B O 1
ATOM 3869 N N . ARG B 1 120 ? 7.996 -12.07 -17.922 1 94 120 ARG B N 1
ATOM 3870 C CA . ARG B 1 120 ? 7.41 -11.875 -16.609 1 94 120 ARG B CA 1
ATOM 3871 C C . ARG B 1 120 ? 7 -13.203 -15.984 1 94 120 ARG B C 1
ATOM 3873 O O . ARG B 1 120 ? 7.184 -13.422 -14.789 1 94 120 ARG B O 1
ATOM 3880 N N . THR B 1 121 ? 6.461 -14.062 -16.797 1 95.88 121 THR B N 1
ATOM 3881 C CA . THR B 1 121 ? 6.02 -15.367 -16.312 1 95.88 121 THR B CA 1
ATOM 3882 C C . THR B 1 121 ? 7.207 -16.188 -15.82 1 95.88 121 THR B C 1
ATOM 3884 O O . THR B 1 121 ? 7.16 -16.781 -14.734 1 95.88 121 THR B O 1
ATOM 3887 N N . ILE B 1 122 ? 8.289 -16.203 -16.594 1 96.19 122 ILE B N 1
ATOM 3888 C CA . ILE B 1 122 ? 9.453 -17 -16.234 1 96.19 122 ILE B CA 1
ATOM 3889 C C . ILE B 1 122 ? 10.102 -16.422 -14.977 1 96.19 122 ILE B C 1
ATOM 3891 O O . ILE B 1 122 ? 10.625 -17.172 -14.141 1 96.19 122 ILE B O 1
ATOM 3895 N N . ALA B 1 123 ? 10.109 -15.164 -14.852 1 93.81 123 ALA B N 1
ATOM 3896 C CA . ALA B 1 123 ? 10.648 -14.539 -13.641 1 93.81 123 ALA B CA 1
ATOM 3897 C C . ALA B 1 123 ? 9.875 -14.984 -12.406 1 93.81 123 ALA B C 1
ATOM 3899 O O . ALA B 1 123 ? 10.469 -15.266 -11.359 1 93.81 123 ALA B O 1
ATOM 3900 N N . ARG B 1 124 ? 8.562 -15.055 -12.492 1 94.56 124 ARG B N 1
ATOM 3901 C CA . ARG B 1 124 ? 7.719 -15.516 -11.391 1 94.56 124 ARG B CA 1
ATOM 3902 C C . ARG B 1 124 ? 8.031 -16.969 -11.031 1 94.56 124 ARG B C 1
ATOM 3904 O O . ARG B 1 124 ? 8.062 -17.328 -9.852 1 94.56 124 ARG B O 1
ATOM 3911 N N . ILE B 1 125 ? 8.234 -17.703 -12.055 1 95.5 125 ILE B N 1
ATOM 3912 C CA . ILE B 1 125 ? 8.547 -19.109 -11.844 1 95.5 125 ILE B CA 1
ATOM 3913 C C . ILE B 1 125 ? 9.906 -19.25 -11.172 1 95.5 125 ILE B C 1
ATOM 3915 O O . ILE B 1 125 ? 10.047 -19.969 -10.18 1 95.5 125 ILE B O 1
ATOM 3919 N N . ARG B 1 126 ? 10.859 -18.516 -11.602 1 92.44 126 ARG B N 1
ATOM 3920 C CA . ARG B 1 126 ? 12.242 -18.641 -11.133 1 92.44 126 ARG B CA 1
ATOM 3921 C C . ARG B 1 126 ? 12.359 -18.25 -9.664 1 92.44 126 ARG B C 1
ATOM 3923 O O . ARG B 1 126 ? 13.211 -18.766 -8.945 1 92.44 126 ARG B O 1
ATOM 3930 N N . HIS B 1 127 ? 11.484 -17.484 -9.273 1 89.94 127 HIS B N 1
ATOM 3931 C CA . HIS B 1 127 ? 11.516 -17.031 -7.883 1 89.94 127 HIS B CA 1
ATOM 3932 C C . HIS B 1 127 ? 11.008 -18.125 -6.945 1 89.94 127 HIS B C 1
ATOM 3934 O O . HIS B 1 127 ? 11.266 -18.078 -5.738 1 89.94 127 HIS B O 1
ATOM 3940 N N . ARG B 1 128 ? 10.391 -19.156 -7.543 1 93.5 128 ARG B N 1
ATOM 3941 C CA . ARG B 1 128 ? 9.664 -20.094 -6.691 1 93.5 128 ARG B CA 1
ATOM 3942 C C . ARG B 1 128 ? 10.055 -21.547 -7 1 93.5 128 ARG B C 1
ATOM 3944 O O . ARG B 1 128 ? 10.172 -22.359 -6.094 1 93.5 128 ARG B O 1
ATOM 3951 N N . PHE B 1 129 ? 10.281 -21.719 -8.281 1 96.44 129 PHE B N 1
ATOM 3952 C CA . PHE B 1 129 ? 10.336 -23.109 -8.742 1 96.44 129 PHE B CA 1
ATOM 3953 C C . PHE B 1 129 ? 11.523 -23.328 -9.664 1 96.44 129 PHE B C 1
ATOM 3955 O O . PHE B 1 129 ? 12.094 -22.359 -10.195 1 96.44 129 PHE B O 1
ATOM 3962 N N . TYR B 1 130 ? 11.82 -24.578 -9.812 1 96.94 130 TYR B N 1
ATOM 3963 C CA . TYR B 1 130 ? 12.773 -25.031 -10.82 1 96.94 130 TYR B CA 1
ATOM 3964 C C . TYR B 1 130 ? 12.398 -26.422 -11.336 1 96.94 130 TYR B C 1
ATOM 3966 O O . TYR B 1 130 ? 11.867 -27.25 -10.586 1 96.94 130 TYR B O 1
ATOM 3974 N N . TRP B 1 131 ? 12.609 -26.625 -12.57 1 98.06 131 TRP B N 1
ATOM 3975 C CA . TRP B 1 131 ? 12.664 -27.969 -13.148 1 98.06 131 TRP B CA 1
ATOM 3976 C C . TRP B 1 131 ? 13.477 -27.969 -14.438 1 98.06 131 TRP B C 1
ATOM 3978 O O . TRP B 1 131 ? 13.641 -26.922 -15.078 1 98.06 131 TRP B O 1
ATOM 3988 N N . ALA B 1 132 ? 14.062 -29.094 -14.703 1 97.31 132 ALA B N 1
ATOM 3989 C CA . ALA B 1 132 ? 14.859 -29.203 -15.922 1 97.31 132 ALA B CA 1
ATOM 3990 C C . ALA B 1 132 ? 14.039 -28.844 -17.156 1 97.31 132 ALA B C 1
ATOM 3992 O O . ALA B 1 132 ? 12.977 -29.422 -17.391 1 97.31 132 ALA B O 1
ATOM 3993 N N . GLY B 1 133 ? 14.5 -27.844 -17.859 1 96.56 133 GLY B N 1
ATOM 3994 C CA . GLY B 1 133 ? 13.844 -27.438 -19.078 1 96.56 133 GLY B CA 1
ATOM 3995 C C . GLY B 1 133 ? 12.727 -26.438 -18.859 1 96.56 133 GLY B C 1
ATOM 3996 O O . GLY B 1 133 ? 11.898 -26.219 -19.75 1 96.56 133 GLY B O 1
ATOM 3997 N N . TYR B 1 134 ? 12.641 -25.797 -17.703 1 96.94 134 TYR B N 1
ATOM 3998 C CA . TYR B 1 134 ? 11.484 -24.969 -17.375 1 96.94 134 TYR B CA 1
ATOM 3999 C C . TYR B 1 134 ? 11.438 -23.734 -18.266 1 96.94 134 TYR B C 1
ATOM 4001 O O . TYR B 1 134 ? 10.359 -23.219 -18.562 1 96.94 134 TYR B O 1
ATOM 4009 N N . THR B 1 135 ? 12.578 -23.219 -18.781 1 97.19 135 THR B N 1
ATOM 4010 C CA . THR B 1 135 ? 12.562 -22.031 -19.641 1 97.19 135 THR B CA 1
ATOM 4011 C C . THR B 1 135 ? 11.812 -22.312 -20.938 1 97.19 135 THR B C 1
ATOM 4013 O O . THR B 1 135 ? 10.898 -21.562 -21.297 1 97.19 135 THR B O 1
ATOM 4016 N N . SER B 1 136 ? 12.203 -23.422 -21.594 1 97.06 136 SER B N 1
ATOM 4017 C CA . SER B 1 136 ? 11.547 -23.797 -22.844 1 97.06 136 SER B CA 1
ATOM 4018 C C . SER B 1 136 ? 10.086 -24.156 -22.625 1 97.06 136 SER B C 1
ATOM 4020 O O . SER B 1 136 ? 9.234 -23.875 -23.469 1 97.06 136 SER B O 1
ATOM 4022 N N . PHE B 1 137 ? 9.828 -24.812 -21.531 1 97.25 137 PHE B N 1
ATOM 4023 C CA . PHE B 1 137 ? 8.461 -25.188 -21.203 1 97.25 137 PHE B CA 1
ATOM 4024 C C . PHE B 1 137 ? 7.566 -23.969 -21.078 1 97.25 137 PHE B C 1
ATOM 4026 O O . PHE B 1 137 ? 6.484 -23.922 -21.656 1 97.25 137 PHE B O 1
ATOM 4033 N N . VAL B 1 138 ? 8.016 -22.922 -20.344 1 97.75 138 VAL B N 1
ATOM 4034 C CA . VAL B 1 138 ? 7.254 -21.703 -20.094 1 97.75 138 VAL B CA 1
ATOM 4035 C C . VAL B 1 138 ? 7.094 -20.938 -21.406 1 97.75 138 VAL B C 1
ATOM 4037 O O . VAL B 1 138 ? 6.023 -20.391 -21.688 1 97.75 138 VAL B O 1
ATOM 4040 N N . GLU B 1 139 ? 8.148 -20.859 -22.156 1 97 139 GLU B N 1
ATOM 4041 C CA . GLU B 1 139 ? 8.078 -20.188 -23.453 1 97 139 GLU B CA 1
ATOM 4042 C C . GLU B 1 139 ? 7.004 -20.812 -24.344 1 97 139 GLU B C 1
ATOM 4044 O O . GLU B 1 139 ? 6.199 -20.094 -24.938 1 97 139 GLU B O 1
ATOM 4049 N N . ARG B 1 140 ? 7.035 -22.094 -24.453 1 96.56 140 ARG B N 1
ATOM 4050 C CA . ARG B 1 140 ? 6.043 -22.812 -25.25 1 96.56 140 ARG B CA 1
ATOM 4051 C C . ARG B 1 140 ? 4.633 -22.562 -24.734 1 96.56 140 ARG B C 1
ATOM 4053 O O . ARG B 1 140 ? 3.693 -22.391 -25.5 1 96.56 140 ARG B O 1
ATOM 4060 N N . TRP B 1 141 ? 4.508 -22.609 -23.422 1 97.06 141 TRP B N 1
ATOM 4061 C CA . TRP B 1 141 ? 3.213 -22.359 -22.797 1 97.06 141 TRP B CA 1
ATOM 4062 C C . TRP B 1 141 ? 2.646 -21.016 -23.234 1 97.06 141 TRP B C 1
ATOM 4064 O O . TRP B 1 141 ? 1.5 -20.922 -23.672 1 97.06 141 TRP B O 1
ATOM 4074 N N . CYS B 1 142 ? 3.422 -19.969 -23.094 1 95.25 142 CYS B N 1
ATOM 4075 C CA . CYS B 1 142 ? 2.979 -18.625 -23.422 1 95.25 142 CYS B CA 1
ATOM 4076 C C . CYS B 1 142 ? 2.67 -18.484 -24.906 1 95.25 142 CYS B C 1
ATOM 4078 O O . CYS B 1 142 ? 1.71 -17.812 -25.281 1 95.25 142 CYS B O 1
ATOM 4080 N N . LYS B 1 143 ? 3.463 -19.125 -25.75 1 93.81 143 LYS B N 1
ATOM 4081 C CA . LYS B 1 143 ? 3.279 -19.078 -27.203 1 93.81 143 LYS B CA 1
ATOM 4082 C C . LYS B 1 143 ? 1.994 -19.797 -27.625 1 93.81 143 LYS B C 1
ATOM 4084 O O . LYS B 1 143 ? 1.373 -19.438 -28.625 1 93.81 143 LYS B O 1
ATOM 4089 N N . ARG B 1 144 ? 1.619 -20.734 -26.828 1 94.12 144 ARG B N 1
ATOM 4090 C CA . ARG B 1 144 ? 0.468 -21.547 -27.188 1 94.12 144 ARG B CA 1
ATOM 4091 C C . ARG B 1 144 ? -0.799 -21.047 -26.5 1 94.12 144 ARG B C 1
ATOM 4093 O O . ARG B 1 144 ? -1.884 -21.594 -26.719 1 94.12 144 ARG B O 1
ATOM 4100 N N . CYS B 1 145 ? -0.625 -20.141 -25.656 1 92.81 145 CYS B N 1
ATOM 4101 C CA . CYS B 1 145 ? -1.792 -19.625 -24.953 1 92.81 145 CYS B CA 1
ATOM 4102 C C . CYS B 1 145 ? -2.783 -18.984 -25.922 1 92.81 145 CYS B C 1
ATOM 4104 O O . CYS B 1 145 ? -2.451 -18.031 -26.625 1 92.81 145 CYS B O 1
ATOM 4106 N N . THR B 1 146 ? -3.939 -19.422 -25.969 1 89.19 146 THR B N 1
ATOM 4107 C CA . THR B 1 146 ? -4.957 -19.016 -26.938 1 89.19 146 THR B CA 1
ATOM 4108 C C . THR B 1 146 ? -5.32 -17.547 -26.75 1 89.19 146 THR B C 1
ATOM 4110 O O . THR B 1 146 ? -5.461 -16.797 -27.719 1 89.19 146 THR B O 1
ATOM 4113 N N . GLU B 1 147 ? -5.508 -17.109 -25.547 1 88.81 147 GLU B N 1
ATOM 4114 C CA . GLU B 1 147 ? -5.879 -15.719 -25.266 1 88.81 147 GLU B CA 1
ATOM 4115 C C . GLU B 1 147 ? -4.781 -14.758 -25.703 1 88.81 147 GLU B C 1
ATOM 4117 O O . GLU B 1 147 ? -5.074 -13.664 -26.203 1 88.81 147 GLU B O 1
ATOM 4122 N N . CYS B 1 148 ? -3.582 -15.18 -25.469 1 88.5 148 CYS B N 1
ATOM 4123 C CA . CYS B 1 148 ? -2.457 -14.328 -25.844 1 88.5 148 CYS B CA 1
ATOM 4124 C C . CYS B 1 148 ? -2.291 -14.273 -27.359 1 88.5 148 CYS B C 1
ATOM 4126 O O . CYS B 1 148 ? -1.872 -13.25 -27.906 1 88.5 148 CYS B O 1
ATOM 4128 N N . GLN B 1 149 ? -2.545 -15.305 -28.062 1 85.75 149 GLN B N 1
ATOM 4129 C CA . GLN B 1 149 ? -2.398 -15.375 -29.5 1 85.75 149 GLN B CA 1
ATOM 4130 C C . GLN B 1 149 ? -3.445 -14.523 -30.203 1 85.75 149 GLN B C 1
ATOM 4132 O O . GLN B 1 149 ? -3.193 -13.984 -31.281 1 85.75 149 GLN B O 1
ATOM 4137 N N . LYS B 1 150 ? -4.547 -14.453 -29.672 1 80.5 150 LYS B N 1
ATOM 4138 C CA . LYS B 1 150 ? -5.629 -13.664 -30.266 1 80.5 150 LYS B CA 1
ATOM 4139 C C . LYS B 1 150 ? -5.246 -12.195 -30.375 1 80.5 150 LYS B C 1
ATOM 4141 O O . LYS B 1 150 ? -5.719 -11.492 -31.266 1 80.5 150 LYS B O 1
ATOM 4146 N N . ARG B 1 151 ? -4.43 -11.664 -29.562 1 68.88 151 ARG B N 1
ATOM 4147 C CA . ARG B 1 151 ? -4.148 -10.234 -29.5 1 68.88 151 ARG B CA 1
ATOM 4148 C C . ARG B 1 151 ? -2.783 -9.914 -30.109 1 68.88 151 ARG B C 1
ATOM 4150 O O . ARG B 1 151 ? -2.465 -8.75 -30.359 1 68.88 151 ARG B O 1
ATOM 4157 N N . ASN B 1 152 ? -1.834 -10.852 -30.172 1 55.59 152 ASN B N 1
ATOM 4158 C CA . ASN B 1 152 ? -0.465 -10.578 -30.594 1 55.59 152 ASN B CA 1
ATOM 4159 C C . ASN B 1 152 ? -0.423 -9.961 -31.984 1 55.59 152 ASN B C 1
ATOM 4161 O O . ASN B 1 152 ? -0.23 -10.664 -32.969 1 55.59 152 ASN B O 1
ATOM 4165 N N . GLN B 1 153 ? -1.337 -9.055 -32.219 1 49.16 153 GLN B N 1
ATOM 4166 C CA . GLN B 1 153 ? -0.937 -8.336 -33.406 1 49.16 153 GLN B CA 1
ATOM 4167 C C . GLN B 1 153 ? 0.321 -7.508 -33.188 1 49.16 153 GLN B C 1
ATOM 4169 O O . GLN B 1 153 ? 0.4 -6.766 -32.188 1 49.16 153 GLN B O 1
ATOM 4174 N N . PRO B 1 154 ? 1.433 -7.914 -33.812 1 45.34 154 PRO B N 1
ATOM 4175 C CA . PRO B 1 154 ? 2.689 -7.168 -33.688 1 45.34 154 PRO B CA 1
ATOM 4176 C C . PRO B 1 154 ? 2.49 -5.656 -33.781 1 45.34 154 PRO B C 1
ATOM 4178 O O . PRO B 1 154 ? 1.854 -5.168 -34.719 1 45.34 154 PRO B O 1
ATOM 4181 N N . SER B 1 155 ? 2.029 -5.023 -32.906 1 43.62 155 SER B N 1
ATOM 4182 C CA . SER B 1 155 ? 2.029 -3.584 -33.156 1 43.62 155 SER B CA 1
ATOM 4183 C C . SER B 1 155 ? 3.443 -3.064 -33.375 1 43.62 155 SER B C 1
ATOM 4185 O O . SER B 1 155 ? 4.359 -3.371 -32.625 1 43.62 155 SER B O 1
ATOM 4187 N N . HIS B 1 156 ? 3.844 -2.832 -34.594 1 38.44 156 HIS B N 1
ATOM 4188 C CA . HIS B 1 156 ? 5.043 -2.141 -35.031 1 38.44 156 HIS B CA 1
ATOM 4189 C C . HIS B 1 156 ? 5.242 -0.825 -34.281 1 38.44 156 HIS B C 1
ATOM 4191 O O . HIS B 1 156 ? 5.043 0.252 -34.844 1 38.44 156 HIS B O 1
ATOM 4197 N N . HIS B 1 157 ? 4.75 -0.612 -33.25 1 41.69 157 HIS B N 1
ATOM 4198 C CA . HIS B 1 157 ? 4.953 0.778 -32.844 1 41.69 157 HIS B CA 1
ATOM 4199 C C . HIS B 1 157 ? 6.402 1.029 -32.438 1 41.69 157 HIS B C 1
ATOM 4201 O O . HIS B 1 157 ? 7.047 0.156 -31.859 1 41.69 157 HIS B O 1
ATOM 4207 N N . THR B 1 158 ? 7.035 2.016 -33.125 1 39.12 158 THR B N 1
ATOM 4208 C CA . THR B 1 158 ? 8.359 2.607 -33 1 39.12 158 THR B CA 1
ATOM 4209 C C . THR B 1 158 ? 8.703 2.803 -31.516 1 39.12 158 THR B C 1
ATOM 4211 O O . THR B 1 158 ? 7.918 3.369 -30.75 1 39.12 158 THR B O 1
ATOM 4214 N N . ARG B 1 159 ? 9.586 1.966 -31.078 1 39.91 159 ARG B N 1
ATOM 4215 C CA . ARG B 1 159 ? 10.211 2.111 -29.766 1 39.91 159 ARG B CA 1
ATOM 4216 C C . ARG B 1 159 ? 10.523 3.574 -29.469 1 39.91 159 ARG B C 1
ATOM 4218 O O . ARG B 1 159 ? 11.438 4.152 -30.062 1 39.91 159 ARG B O 1
ATOM 4225 N N . GLY B 1 160 ? 9.625 4.391 -29.344 1 40.66 160 GLY B N 1
ATOM 4226 C CA . GLY B 1 160 ? 10.078 5.699 -28.906 1 40.66 160 GLY B CA 1
ATOM 4227 C C . GLY B 1 160 ? 11.016 5.633 -27.703 1 40.66 160 GLY B C 1
ATOM 4228 O O . GLY B 1 160 ? 10.992 4.66 -26.953 1 40.66 160 GLY B O 1
ATOM 4229 N N . GLN B 1 161 ? 12.047 6.312 -27.828 1 40.38 161 GLN B N 1
ATOM 4230 C CA . GLN B 1 161 ? 13.062 6.414 -26.781 1 40.38 161 GLN B CA 1
ATOM 4231 C C . GLN B 1 161 ? 12.422 6.727 -25.438 1 40.38 161 GLN B C 1
ATOM 4233 O O . GLN B 1 161 ? 11.656 7.684 -25.312 1 40.38 161 GLN B O 1
ATOM 4238 N N . MET B 1 162 ? 12.305 5.777 -24.625 1 48.5 162 MET B N 1
ATOM 4239 C CA . MET B 1 162 ? 11.867 5.941 -23.234 1 48.5 162 MET B CA 1
ATOM 4240 C C . MET B 1 162 ? 12.664 7.043 -22.547 1 48.5 162 MET B C 1
ATOM 4242 O O . MET B 1 162 ? 13.891 7.008 -22.531 1 48.5 162 MET B O 1
ATOM 4246 N N . LYS B 1 163 ? 12.18 8.258 -22.516 1 44.25 163 LYS B N 1
ATOM 4247 C CA . LYS B 1 163 ? 12.875 9.234 -21.688 1 44.25 163 LYS B CA 1
ATOM 4248 C C . LYS B 1 163 ? 12.773 8.859 -20.203 1 44.25 163 LYS B C 1
ATOM 4250 O O . LYS B 1 163 ? 11.688 8.594 -19.703 1 44.25 163 LYS B O 1
ATOM 4255 N N . SER B 1 164 ? 13.906 8.289 -19.75 1 48.56 164 SER B N 1
ATOM 4256 C CA . SER B 1 164 ? 14.016 7.996 -18.328 1 48.56 164 SER B CA 1
ATOM 4257 C C . SER B 1 164 ? 13.875 9.266 -17.5 1 48.56 164 SER B C 1
ATOM 4259 O O . SER B 1 164 ? 14.531 10.273 -17.781 1 48.56 164 SER B O 1
ATOM 4261 N N . TYR B 1 165 ? 12.734 9.516 -16.969 1 52.88 165 TYR B N 1
ATOM 4262 C CA . TYR B 1 165 ? 12.68 10.578 -15.969 1 52.88 165 TYR B CA 1
ATOM 4263 C C . TYR B 1 165 ? 13.352 10.141 -14.664 1 52.88 165 TYR B C 1
ATOM 4265 O O . TYR B 1 165 ? 13.141 9.023 -14.203 1 52.88 165 TYR B O 1
ATOM 4273 N N . ILE B 1 166 ? 14.328 10.852 -14.328 1 58.88 166 ILE B N 1
ATOM 4274 C CA . ILE B 1 166 ? 15 10.547 -13.07 1 58.88 166 ILE B CA 1
ATOM 4275 C C . ILE B 1 166 ? 14.148 11.055 -11.898 1 58.88 166 ILE B C 1
ATOM 4277 O O . ILE B 1 166 ? 13.891 12.258 -11.789 1 58.88 166 ILE B O 1
ATOM 4281 N N . VAL B 1 167 ? 13.242 10.211 -11.352 1 71 167 VAL B N 1
ATOM 4282 C CA . VAL B 1 167 ? 12.508 10.438 -10.117 1 71 167 VAL B CA 1
ATOM 4283 C C . VAL B 1 167 ? 13.227 9.766 -8.953 1 71 167 VAL B C 1
ATOM 4285 O O . VAL B 1 167 ? 13.656 8.617 -9.055 1 71 167 VAL B O 1
ATOM 4288 N N . GLY B 1 168 ? 13.352 10.547 -7.875 1 80.19 168 GLY B N 1
ATOM 4289 C CA . GLY B 1 168 ? 14.297 10.156 -6.84 1 80.19 168 GLY B CA 1
ATOM 4290 C C . GLY B 1 168 ? 13.672 9.305 -5.75 1 80.19 168 GLY B C 1
ATOM 4291 O O . GLY B 1 168 ? 14.375 8.633 -5 1 80.19 168 GLY B O 1
ATOM 4292 N N . GLU B 1 169 ? 12.367 9.312 -5.594 1 91 169 GLU B N 1
ATOM 4293 C CA . GLU B 1 169 ? 11.758 8.562 -4.5 1 91 169 GLU B CA 1
ATOM 4294 C C . GLU B 1 169 ? 10.289 8.25 -4.793 1 91 169 GLU B C 1
ATOM 4296 O O . GLU B 1 169 ? 9.68 8.883 -5.656 1 91 169 GLU B O 1
ATOM 4301 N N . PRO B 1 170 ? 9.695 7.301 -4.102 1 95.06 170 PRO B N 1
ATOM 4302 C CA . PRO B 1 170 ? 8.273 6.988 -4.285 1 95.06 170 PRO B CA 1
ATOM 4303 C C . PRO B 1 170 ? 7.371 8.195 -4.055 1 95.06 170 PRO B C 1
ATOM 4305 O O . PRO B 1 170 ? 7.586 8.961 -3.111 1 95.06 170 PRO B O 1
ATOM 4308 N N . MET B 1 171 ? 6.387 8.422 -4.945 1 94.88 171 MET B N 1
ATOM 4309 C CA . MET B 1 171 ? 5.32 9.414 -4.832 1 94.88 171 MET B CA 1
ATOM 4310 C C . MET B 1 171 ? 5.863 10.82 -5.051 1 94.88 171 MET B C 1
ATOM 4312 O O . MET B 1 171 ? 5.223 11.805 -4.676 1 94.88 171 MET B O 1
ATOM 4316 N N . GLU B 1 172 ? 7.074 10.93 -5.543 1 92.25 172 GLU B N 1
ATOM 4317 C CA . GLU B 1 172 ? 7.555 12.25 -5.957 1 92.25 172 GLU B CA 1
ATOM 4318 C C . GLU B 1 172 ? 6.766 12.773 -7.152 1 92.25 172 GLU B C 1
ATOM 4320 O O . GLU B 1 172 ? 6.254 13.891 -7.125 1 92.25 172 GLU B O 1
ATOM 4325 N N . ARG B 1 173 ? 6.648 11.938 -8.125 1 90.88 173 ARG B N 1
ATOM 4326 C CA . ARG B 1 173 ? 5.895 12.258 -9.328 1 90.88 173 ARG B CA 1
ATOM 4327 C C . ARG B 1 173 ? 4.918 11.141 -9.688 1 90.88 173 ARG B C 1
ATOM 4329 O O . ARG B 1 173 ? 5.309 9.977 -9.781 1 90.88 173 ARG B O 1
ATOM 4336 N N . VAL B 1 174 ? 3.666 11.523 -9.859 1 93.69 174 VAL B N 1
ATOM 4337 C CA . VAL B 1 174 ? 2.621 10.562 -10.203 1 93.69 174 VAL B CA 1
ATOM 4338 C C . VAL B 1 174 ? 1.96 10.969 -11.523 1 93.69 174 VAL B C 1
ATOM 4340 O O . VAL B 1 174 ? 1.736 12.156 -11.766 1 93.69 174 VAL B O 1
ATOM 4343 N N . SER B 1 175 ? 1.732 9.969 -12.359 1 91.81 175 SER B N 1
ATOM 4344 C CA . SER B 1 175 ? 1.003 10.211 -13.602 1 91.81 175 SER B CA 1
ATOM 4345 C C . SER B 1 175 ? -0.466 9.82 -13.461 1 91.81 175 SER B C 1
ATOM 4347 O O . SER B 1 175 ? -0.792 8.82 -12.828 1 91.81 175 SER B O 1
ATOM 4349 N N . LEU B 1 176 ? -1.314 10.633 -14.008 1 93.44 176 LEU B N 1
ATOM 4350 C CA . LEU B 1 176 ? -2.744 10.359 -14.094 1 93.44 176 LEU B CA 1
ATOM 4351 C C . LEU B 1 176 ? -3.205 10.336 -15.547 1 93.44 176 LEU B C 1
ATOM 4353 O O . LEU B 1 176 ? -3.078 11.336 -16.266 1 93.44 176 LEU B O 1
ATOM 4357 N N . ASP B 1 177 ? -3.744 9.172 -15.984 1 91.06 177 ASP B N 1
ATOM 4358 C CA . ASP B 1 177 ? -4.25 8.984 -17.344 1 91.06 177 ASP B CA 1
ATOM 4359 C C . ASP B 1 177 ? -5.691 8.477 -17.328 1 91.06 177 ASP B C 1
ATOM 4361 O O . ASP B 1 177 ? -6.117 7.836 -16.359 1 91.06 177 ASP B O 1
ATOM 4365 N N . ILE B 1 178 ? -6.352 8.805 -18.375 1 93.25 178 ILE B N 1
ATOM 4366 C CA . ILE B 1 178 ? -7.738 8.375 -18.5 1 93.25 178 ILE B CA 1
ATOM 4367 C C . ILE B 1 178 ? -7.922 7.59 -19.797 1 93.25 178 ILE B C 1
ATOM 4369 O O . ILE B 1 178 ? -7.605 8.094 -20.891 1 93.25 178 ILE B O 1
ATOM 4373 N N . LEU B 1 179 ? -8.383 6.379 -19.656 1 92.31 179 LEU B N 1
ATOM 4374 C CA . LEU B 1 179 ? -8.719 5.535 -20.797 1 92.31 179 LEU B CA 1
ATOM 4375 C C . LEU B 1 179 ? -10.219 5.516 -21.031 1 92.31 179 LEU B C 1
ATOM 4377 O O . LEU B 1 179 ? -11.008 5.473 -20.094 1 92.31 179 LEU B O 1
ATOM 4381 N N . GLY B 1 180 ? -10.539 5.41 -22.359 1 89.69 180 GLY B N 1
ATOM 4382 C CA . GLY B 1 180 ? -11.953 5.312 -22.703 1 89.69 180 GLY B CA 1
ATOM 4383 C C . GLY B 1 180 ? -12.43 6.457 -23.578 1 89.69 180 GLY B C 1
ATOM 4384 O O . GLY B 1 180 ? -11.625 7.277 -24.031 1 89.69 180 GLY B O 1
ATOM 4385 N N . PRO B 1 181 ? -13.641 6.605 -23.922 1 93.31 181 PRO B N 1
ATOM 4386 C CA . PRO B 1 181 ? -14.688 5.734 -23.391 1 93.31 181 PRO B CA 1
ATOM 4387 C C . PRO B 1 181 ? -14.617 4.316 -23.938 1 93.31 181 PRO B C 1
ATOM 4389 O O . PRO B 1 181 ? -14.203 4.117 -25.094 1 93.31 181 PRO B O 1
ATOM 4392 N N . VAL B 1 182 ? -14.969 3.332 -23.031 1 90.88 182 VAL B N 1
ATOM 4393 C CA . VAL B 1 182 ? -15.133 1.932 -23.406 1 90.88 182 VAL B CA 1
ATOM 4394 C C . VAL B 1 182 ? -16.562 1.472 -23.078 1 90.88 182 VAL B C 1
ATOM 4396 O O . VAL B 1 182 ? -17.422 2.287 -22.75 1 90.88 182 VAL B O 1
ATOM 4399 N N . THR B 1 183 ? -16.844 0.226 -23.438 1 92.69 183 THR B N 1
ATOM 4400 C CA . THR B 1 183 ? -18.188 -0.311 -23.188 1 92.69 183 THR B CA 1
ATOM 4401 C C . THR B 1 183 ? -18.578 -0.117 -21.734 1 92.69 183 THR B C 1
ATOM 4403 O O . THR B 1 183 ? -17.781 -0.376 -20.828 1 92.69 183 THR B O 1
ATOM 4406 N N . ARG B 1 184 ? -19.797 0.389 -21.578 1 95.56 184 ARG B N 1
ATOM 4407 C CA . ARG B 1 184 ? -20.297 0.618 -20.234 1 95.56 184 ARG B CA 1
ATOM 4408 C C . ARG B 1 184 ? -20.484 -0.698 -19.484 1 95.56 184 ARG B C 1
ATOM 4410 O O . ARG B 1 184 ? -21.094 -1.634 -20 1 95.56 184 ARG B O 1
ATOM 4417 N N . THR B 1 185 ? -20.031 -0.728 -18.281 1 96.12 185 THR B N 1
ATOM 4418 C CA . THR B 1 185 ? -20.125 -1.946 -17.484 1 96.12 185 THR B CA 1
ATOM 4419 C C . THR B 1 185 ? -21.469 -2.029 -16.781 1 96.12 185 THR B C 1
ATOM 4421 O O . THR B 1 185 ? -22.266 -1.081 -16.812 1 96.12 185 THR B O 1
ATOM 4424 N N . TYR B 1 186 ? -21.734 -3.182 -16.109 1 93.25 186 TYR B N 1
ATOM 4425 C CA . TYR B 1 186 ? -22.938 -3.375 -15.312 1 93.25 186 TYR B CA 1
ATOM 4426 C C . TYR B 1 186 ? -22.984 -2.391 -14.148 1 93.25 186 TYR B C 1
ATOM 4428 O O . TYR B 1 186 ? -24.062 -1.989 -13.711 1 93.25 186 TYR B O 1
ATOM 4436 N N . LYS B 1 187 ? -21.812 -1.909 -13.703 1 93.94 187 LYS B N 1
ATOM 4437 C CA . LYS B 1 187 ? -21.75 -0.966 -12.594 1 93.94 187 LYS B CA 1
ATOM 4438 C C . LYS B 1 187 ? -21.812 0.475 -13.086 1 93.94 187 LYS B C 1
ATOM 4440 O O . LYS B 1 187 ? -21.719 1.416 -12.297 1 93.94 187 LYS B O 1
ATOM 4445 N N . GLY B 1 188 ? -21.859 0.652 -14.383 1 96.25 188 GLY B N 1
ATOM 4446 C CA . GLY B 1 188 ? -22.047 1.968 -14.969 1 96.25 188 GLY B CA 1
ATOM 4447 C C . GLY B 1 188 ? -20.75 2.656 -15.328 1 96.25 188 GLY B C 1
ATOM 4448 O O . GLY B 1 188 ? -20.734 3.836 -15.68 1 96.25 188 GLY B O 1
ATOM 4449 N N . ASN B 1 189 ? -19.625 1.979 -15.281 1 97 189 ASN B N 1
ATOM 4450 C CA . ASN B 1 189 ? -18.328 2.572 -15.594 1 97 189 ASN B CA 1
ATOM 4451 C C . ASN B 1 189 ? -18.062 2.586 -17.094 1 97 189 ASN B C 1
ATOM 4453 O O . ASN B 1 189 ? -18.422 1.639 -17.797 1 97 189 ASN B O 1
ATOM 4457 N N . LYS B 1 190 ? -17.438 3.693 -17.562 1 96.94 190 LYS B N 1
ATOM 4458 C CA . LYS B 1 190 ? -17.172 3.861 -18.984 1 96.94 190 LYS B CA 1
ATOM 4459 C C . LYS B 1 190 ? -15.719 4.27 -19.234 1 96.94 190 LYS B C 1
ATOM 4461 O O . LYS B 1 190 ? -15.266 4.309 -20.375 1 96.94 190 LYS B O 1
ATOM 4466 N N . TYR B 1 191 ? -15.039 4.66 -18.203 1 96.12 191 TYR B N 1
ATOM 4467 C CA . TYR B 1 191 ? -13.664 5.125 -18.281 1 96.12 191 TYR B CA 1
ATOM 4468 C C . TYR B 1 191 ? -12.789 4.43 -17.25 1 96.12 191 TYR B C 1
ATOM 4470 O O . TYR B 1 191 ? -13.289 3.893 -16.266 1 96.12 191 TYR B O 1
ATOM 4478 N N . VAL B 1 192 ? -11.508 4.363 -17.562 1 96.25 192 VAL B N 1
ATOM 4479 C CA . VAL B 1 192 ? -10.531 3.855 -16.594 1 96.25 192 VAL B CA 1
ATOM 4480 C C . VAL B 1 192 ? -9.523 4.953 -16.266 1 96.25 192 VAL B C 1
ATOM 4482 O O . VAL B 1 192 ? -8.875 5.508 -17.141 1 96.25 192 VAL B O 1
ATOM 4485 N N . ILE B 1 193 ? -9.469 5.305 -14.992 1 96.38 193 ILE B N 1
ATOM 4486 C CA . ILE B 1 193 ? -8.414 6.184 -14.492 1 96.38 193 ILE B CA 1
ATOM 4487 C C . ILE B 1 193 ? -7.18 5.359 -14.141 1 96.38 193 ILE B C 1
ATOM 4489 O O . ILE B 1 193 ? -7.266 4.402 -13.367 1 96.38 193 ILE B O 1
ATOM 4493 N N . VAL B 1 194 ? -6.074 5.68 -14.742 1 96.12 194 VAL B N 1
ATOM 4494 C CA . VAL B 1 194 ? -4.824 4.992 -14.445 1 96.12 194 VAL B CA 1
ATOM 4495 C C . VAL B 1 194 ? -3.869 5.945 -13.727 1 96.12 194 VAL B C 1
ATOM 4497 O O . VAL B 1 194 ? -3.564 7.027 -14.234 1 96.12 194 VAL B O 1
ATOM 4500 N N . VAL B 1 195 ? -3.473 5.578 -12.539 1 96.69 195 VAL B N 1
ATOM 4501 C CA . VAL B 1 195 ? -2.529 6.348 -11.734 1 96.69 195 VAL B CA 1
ATOM 4502 C C . VAL B 1 195 ? -1.225 5.57 -11.578 1 96.69 195 VAL B C 1
ATOM 4504 O O . VAL B 1 195 ? -1.233 4.41 -11.164 1 96.69 195 VAL B O 1
ATOM 4507 N N . THR B 1 196 ? -0.079 6.191 -11.891 1 95.25 196 THR B N 1
ATOM 4508 C CA . THR B 1 196 ? 1.199 5.488 -11.867 1 95.25 196 THR B CA 1
ATOM 4509 C C . THR B 1 196 ? 2.264 6.324 -11.156 1 95.25 196 THR B C 1
ATOM 4511 O O . THR B 1 196 ? 2.434 7.508 -11.461 1 95.25 196 THR B O 1
ATOM 4514 N N . ASP B 1 197 ? 2.906 5.742 -10.195 1 95.19 197 ASP B N 1
ATOM 4515 C CA . ASP B 1 197 ? 4.098 6.348 -9.609 1 95.19 197 ASP B CA 1
ATOM 4516 C C . ASP B 1 197 ? 5.312 6.164 -10.523 1 95.19 197 ASP B C 1
ATOM 4518 O O . ASP B 1 197 ? 5.652 5.039 -10.891 1 95.19 197 ASP B O 1
ATOM 4522 N N . TYR B 1 198 ? 6.02 7.172 -10.805 1 90.12 198 TYR B N 1
ATOM 4523 C CA . TYR B 1 198 ? 7.098 7.141 -11.781 1 90.12 198 TYR B CA 1
ATOM 4524 C C . TYR B 1 198 ? 8.305 6.379 -11.242 1 90.12 198 TYR B C 1
ATOM 4526 O O . TYR B 1 198 ? 9.023 5.73 -12 1 90.12 198 TYR B O 1
ATOM 4534 N N . PHE B 1 199 ? 8.578 6.547 -10.023 1 92.25 199 PHE B N 1
ATOM 4535 C CA . PHE B 1 199 ? 9.781 5.965 -9.438 1 92.25 199 PHE B CA 1
ATOM 4536 C C . PHE B 1 199 ? 9.648 4.449 -9.32 1 92.25 199 PHE B C 1
ATOM 4538 O O . PHE B 1 199 ? 10.516 3.709 -9.781 1 92.25 199 PHE B O 1
ATOM 4545 N N . THR B 1 200 ? 8.508 3.977 -8.758 1 95.19 200 THR B N 1
ATOM 4546 C CA . THR B 1 200 ? 8.328 2.562 -8.438 1 95.19 200 THR B CA 1
ATOM 4547 C C . THR B 1 200 ? 7.633 1.837 -9.586 1 95.19 200 THR B C 1
ATOM 4549 O O . THR B 1 200 ? 7.609 0.605 -9.625 1 95.19 200 THR B O 1
ATOM 4552 N N . ARG B 1 201 ? 6.969 2.559 -10.438 1 93.88 201 ARG B N 1
ATOM 4553 C CA . ARG B 1 201 ? 6.133 2.029 -11.508 1 93.88 201 ARG B CA 1
ATOM 4554 C C . ARG B 1 201 ? 4.887 1.354 -10.953 1 93.88 201 ARG B C 1
ATOM 4556 O O . ARG B 1 201 ? 4.191 0.635 -11.672 1 93.88 201 ARG B O 1
ATOM 4563 N N . TYR B 1 202 ? 4.664 1.538 -9.68 1 97 202 TYR B N 1
ATOM 4564 C CA . TYR B 1 202 ? 3.42 1.082 -9.07 1 97 202 TYR B CA 1
ATOM 4565 C C . TYR B 1 202 ? 2.219 1.794 -9.68 1 97 202 TYR B C 1
ATOM 4567 O O . TYR B 1 202 ? 2.209 3.021 -9.797 1 97 202 TYR B O 1
ATOM 4575 N N . ALA B 1 203 ? 1.203 1 -10.078 1 96.69 203 ALA B N 1
ATOM 4576 C CA . ALA B 1 203 ? 0.066 1.602 -10.773 1 96.69 203 ALA B CA 1
ATOM 4577 C C . ALA B 1 203 ? -1.252 1.013 -10.273 1 96.69 203 ALA B C 1
ATOM 4579 O O . ALA B 1 203 ? -1.302 -0.145 -9.852 1 96.69 203 ALA B O 1
ATOM 4580 N N . GLU B 1 204 ? -2.23 1.812 -10.305 1 97.56 204 GLU B N 1
ATOM 4581 C CA . GLU B 1 204 ? -3.609 1.404 -10.047 1 97.56 204 GLU B CA 1
ATOM 4582 C C . GLU B 1 204 ? -4.539 1.865 -11.164 1 97.56 204 GLU B C 1
ATOM 4584 O O . GLU B 1 204 ? -4.238 2.828 -11.867 1 97.56 204 GLU B O 1
ATOM 4589 N N . ALA B 1 205 ? -5.594 1.164 -11.328 1 97 205 ALA B N 1
ATOM 4590 C CA . ALA B 1 205 ? -6.621 1.476 -12.32 1 97 205 ALA B CA 1
ATOM 4591 C C . ALA B 1 205 ? -8.016 1.408 -11.703 1 97 205 ALA B C 1
ATOM 4593 O O . ALA B 1 205 ? -8.328 0.472 -10.961 1 97 205 ALA B O 1
ATOM 4594 N N . TYR B 1 206 ? -8.789 2.441 -11.992 1 97.56 206 TYR B N 1
ATOM 4595 C CA . TYR B 1 206 ? -10.117 2.551 -11.406 1 97.56 206 TYR B CA 1
ATOM 4596 C C . TYR B 1 206 ? -11.172 2.77 -12.484 1 97.56 206 TYR B C 1
ATOM 4598 O O . TYR B 1 206 ? -11.039 3.656 -13.328 1 97.56 206 TYR B O 1
ATOM 4606 N N . GLY B 1 207 ? -12.258 1.913 -12.5 1 97.06 207 GLY B N 1
ATOM 4607 C CA . GLY B 1 207 ? -13.406 2.195 -13.344 1 97.06 207 GLY B CA 1
ATOM 4608 C C . GLY B 1 207 ? -14.25 3.346 -12.836 1 97.06 207 GLY B C 1
ATOM 4609 O O . GLY B 1 207 ? -14.531 3.436 -11.633 1 97.06 207 GLY B O 1
ATOM 4610 N N . VAL B 1 208 ? -14.648 4.277 -13.719 1 97.75 208 VAL B N 1
ATOM 4611 C CA . VAL B 1 208 ? -15.484 5.41 -13.336 1 97.75 208 VAL B CA 1
ATOM 4612 C C . VAL B 1 208 ? -16.547 5.66 -14.406 1 97.75 208 VAL B C 1
ATOM 4614 O O . VAL B 1 208 ? -16.328 5.336 -15.578 1 97.75 208 VAL B O 1
ATOM 4617 N N . PRO B 1 209 ? -17.672 6.227 -13.984 1 97.5 209 PRO B N 1
ATOM 4618 C CA . PRO B 1 209 ? -18.734 6.465 -14.953 1 97.5 209 PRO B CA 1
ATOM 4619 C C . PRO B 1 209 ? -18.484 7.688 -15.828 1 97.5 209 PRO B C 1
ATOM 4621 O O . PRO B 1 209 ? -19.016 7.785 -16.938 1 97.5 209 PRO B O 1
ATOM 4624 N N . ASP B 1 210 ? -17.703 8.672 -15.312 1 96.62 210 ASP B N 1
ATOM 4625 C CA . ASP B 1 210 ? -17.422 9.906 -16.047 1 96.62 210 ASP B CA 1
ATOM 4626 C C . ASP B 1 210 ? -16.047 10.461 -15.68 1 96.62 210 ASP B C 1
ATOM 4628 O O . ASP B 1 210 ? -15.359 9.914 -14.812 1 96.62 210 ASP B O 1
ATOM 4632 N N . ILE B 1 211 ? -15.68 11.461 -16.328 1 94.81 211 ILE B N 1
ATOM 4633 C CA . ILE B 1 211 ? -14.336 11.992 -16.125 1 94.81 211 ILE B CA 1
ATOM 4634 C C . ILE B 1 211 ? -14.422 13.43 -15.633 1 94.81 211 ILE B C 1
ATOM 4636 O O . ILE B 1 211 ? -13.609 14.273 -16 1 94.81 211 ILE B O 1
ATOM 4640 N N . GLU B 1 212 ? -15.523 13.734 -14.961 1 95.88 212 GLU B N 1
ATOM 4641 C CA . GLU B 1 212 ? -15.586 15.031 -14.297 1 95.88 212 GLU B CA 1
ATOM 4642 C C . GLU B 1 212 ? -14.445 15.188 -13.289 1 95.88 212 GLU B C 1
ATOM 4644 O O . GLU B 1 212 ? -14.055 14.227 -12.633 1 95.88 212 GLU B O 1
ATOM 4649 N N . ALA B 1 213 ? -13.961 16.406 -13.125 1 94.25 213 ALA B N 1
ATOM 4650 C CA . ALA B 1 213 ? -12.836 16.688 -12.242 1 94.25 213 ALA B CA 1
ATOM 4651 C C . ALA B 1 213 ? -13.094 16.156 -10.828 1 94.25 213 ALA B C 1
ATOM 4653 O O . ALA B 1 213 ? -12.195 15.609 -10.195 1 94.25 213 ALA B O 1
ATOM 4654 N N . GLN B 1 214 ? -14.289 16.344 -10.406 1 95.69 214 GLN B N 1
ATOM 4655 C CA . GLN B 1 214 ? -14.641 15.891 -9.062 1 95.69 214 GLN B CA 1
ATOM 4656 C C . GLN B 1 214 ? -14.531 14.375 -8.961 1 95.69 214 GLN B C 1
ATOM 4658 O O . GLN B 1 214 ? -13.984 13.852 -7.984 1 95.69 214 GLN B O 1
ATOM 4663 N N . THR B 1 215 ? -15.07 13.656 -9.961 1 96.5 215 THR B N 1
ATOM 4664 C CA . THR B 1 215 ? -15.023 12.195 -9.977 1 96.5 215 THR B CA 1
ATOM 4665 C C . THR B 1 215 ? -13.578 11.703 -9.969 1 96.5 215 THR B C 1
ATOM 4667 O O . THR B 1 215 ? -13.227 10.812 -9.188 1 96.5 215 THR B O 1
ATOM 4670 N N . VAL B 1 216 ? -12.797 12.289 -10.742 1 96.56 216 VAL B N 1
ATOM 4671 C CA . VAL B 1 216 ? -11.398 11.898 -10.867 1 96.56 216 VAL B CA 1
ATOM 4672 C C . VAL B 1 216 ? -10.648 12.234 -9.578 1 96.56 216 VAL B C 1
ATOM 4674 O O . VAL B 1 216 ? -9.875 11.422 -9.07 1 96.56 216 VAL B O 1
ATOM 4677 N N . ALA B 1 217 ? -10.883 13.438 -9.023 1 96.56 217 ALA B N 1
ATOM 4678 C CA . ALA B 1 217 ? -10.258 13.844 -7.766 1 96.56 217 ALA B CA 1
ATOM 4679 C C . ALA B 1 217 ? -10.617 12.875 -6.641 1 96.56 217 ALA B C 1
ATOM 4681 O O . ALA B 1 217 ? -9.75 12.484 -5.852 1 96.56 217 ALA B O 1
ATOM 4682 N N . ASP B 1 218 ? -11.859 12.492 -6.621 1 96.69 218 ASP B N 1
ATOM 4683 C CA . ASP B 1 218 ? -12.32 11.578 -5.578 1 96.69 218 ASP B CA 1
ATOM 4684 C C . ASP B 1 218 ? -11.578 10.25 -5.648 1 96.69 218 ASP B C 1
ATOM 4686 O O . ASP B 1 218 ? -11.086 9.75 -4.633 1 96.69 218 ASP B O 1
ATOM 4690 N N . LYS B 1 219 ? -11.469 9.688 -6.812 1 96.94 219 LYS B N 1
ATOM 4691 C CA . LYS B 1 219 ? -10.781 8.406 -6.969 1 96.94 219 LYS B CA 1
ATOM 4692 C C . LYS B 1 219 ? -9.297 8.539 -6.637 1 96.94 219 LYS B C 1
ATOM 4694 O O . LYS B 1 219 ? -8.734 7.695 -5.926 1 96.94 219 LYS B O 1
ATOM 4699 N N . LEU B 1 220 ? -8.688 9.562 -7.141 1 97.44 220 LEU B N 1
ATOM 4700 C CA . LEU B 1 220 ? -7.266 9.789 -6.914 1 97.44 220 LEU B CA 1
ATOM 4701 C C . LEU B 1 220 ? -6.969 9.945 -5.426 1 97.44 220 LEU B C 1
ATOM 4703 O O . LEU B 1 220 ? -6.043 9.32 -4.906 1 97.44 220 LEU B O 1
ATOM 4707 N N . LEU B 1 221 ? -7.758 10.727 -4.734 1 97.75 221 LEU B N 1
ATOM 4708 C CA . LEU B 1 221 ? -7.543 10.992 -3.316 1 97.75 221 LEU B CA 1
ATOM 4709 C C . LEU B 1 221 ? -7.895 9.766 -2.475 1 97.75 221 LEU B C 1
ATOM 4711 O O . LEU B 1 221 ? -7.055 9.258 -1.73 1 97.75 221 LEU B O 1
ATOM 4715 N N . GLU B 1 222 ? -9.055 9.219 -2.662 1 97.5 222 GLU B N 1
ATOM 4716 C CA . GLU B 1 222 ? -9.609 8.219 -1.753 1 97.5 222 GLU B CA 1
ATOM 4717 C C . GLU B 1 222 ? -8.953 6.859 -1.957 1 97.5 222 GLU B C 1
ATOM 4719 O O . GLU B 1 222 ? -8.75 6.113 -0.998 1 97.5 222 GLU B O 1
ATOM 4724 N N . GLU B 1 223 ? -8.578 6.578 -3.199 1 97.75 223 GLU B N 1
ATOM 4725 C CA . GLU B 1 223 ? -8.141 5.219 -3.496 1 97.75 223 GLU B CA 1
ATOM 4726 C C . GLU B 1 223 ? -6.621 5.137 -3.617 1 97.75 223 GLU B C 1
ATOM 4728 O O . GLU B 1 223 ? -6.027 4.086 -3.375 1 97.75 223 GLU B O 1
ATOM 4733 N N . PHE B 1 224 ? -6.012 6.25 -3.979 1 98.38 224 PHE B N 1
ATOM 4734 C CA . PHE B 1 224 ? -4.574 6.188 -4.223 1 98.38 224 PHE B CA 1
ATOM 4735 C C . PHE B 1 224 ? -3.812 6.996 -3.176 1 98.38 224 PHE B C 1
ATOM 4737 O O . PHE B 1 224 ? -3.057 6.434 -2.381 1 98.38 224 PHE B O 1
ATOM 4744 N N . ILE B 1 225 ? -4.078 8.258 -3.041 1 98 225 ILE B N 1
ATOM 4745 C CA . ILE B 1 225 ? -3.295 9.18 -2.221 1 98 225 ILE B CA 1
ATOM 4746 C C . ILE B 1 225 ? -3.502 8.852 -0.743 1 98 225 ILE B C 1
ATOM 4748 O O . ILE B 1 225 ? -2.555 8.891 0.045 1 98 225 ILE B O 1
ATOM 4752 N N . CYS B 1 226 ? -4.691 8.516 -0.316 1 98.25 226 CYS B N 1
ATOM 4753 C CA . CYS B 1 226 ? -4.957 8.195 1.082 1 98.25 226 CYS B CA 1
ATOM 4754 C C . CYS B 1 226 ? -4.238 6.918 1.498 1 98.25 226 CYS B C 1
ATOM 4756 O O . CYS B 1 226 ? -4.109 6.633 2.689 1 98.25 226 CYS B O 1
ATOM 4758 N N . ARG B 1 227 ? -3.803 6.141 0.535 1 98.12 227 ARG B N 1
ATOM 4759 C CA . ARG B 1 227 ? -3.104 4.898 0.859 1 98.12 227 ARG B CA 1
ATOM 4760 C C . ARG B 1 227 ? -1.593 5.078 0.752 1 98.12 227 ARG B C 1
ATOM 4762 O O . ARG B 1 227 ? -0.842 4.574 1.589 1 98.12 227 ARG B O 1
ATOM 4769 N N . TYR B 1 228 ? -1.121 5.871 -0.21 1 98 228 TYR B N 1
ATOM 4770 C CA . TYR B 1 228 ? 0.306 5.855 -0.509 1 98 228 TYR B CA 1
ATOM 4771 C C . TYR B 1 228 ? 0.935 7.219 -0.245 1 98 228 TYR B C 1
ATOM 4773 O O . TYR B 1 228 ? 2.15 7.383 -0.374 1 98 228 TYR B O 1
ATOM 4781 N N . GLY B 1 229 ? 0.132 8.266 0.119 1 97.12 229 GLY B N 1
ATOM 4782 C CA . GLY B 1 229 ? 0.657 9.578 0.452 1 97.12 229 GLY B CA 1
ATOM 4783 C C . GLY B 1 229 ? 0.495 10.586 -0.67 1 97.12 229 GLY B C 1
ATOM 4784 O O . GLY B 1 229 ? 0.223 10.219 -1.813 1 97.12 229 GLY B O 1
ATOM 4785 N N . LEU B 1 230 ? 0.68 11.812 -0.333 1 96.19 230 LEU B N 1
ATOM 4786 C CA . LEU B 1 230 ? 0.529 12.891 -1.307 1 96.19 230 LEU B CA 1
ATOM 4787 C C . LEU B 1 230 ? 1.759 12.984 -2.203 1 96.19 230 LEU B C 1
ATOM 4789 O O . LEU B 1 230 ? 2.891 12.953 -1.717 1 96.19 230 LEU B O 1
ATOM 4793 N N . PRO B 1 231 ? 1.53 13.086 -3.527 1 94.69 231 PRO B N 1
ATOM 4794 C CA . PRO B 1 231 ? 2.662 13.289 -4.434 1 94.69 231 PRO B CA 1
ATOM 4795 C C . PRO B 1 231 ? 3.137 14.742 -4.473 1 94.69 231 PRO B C 1
ATOM 4797 O O . PRO B 1 231 ? 2.359 15.656 -4.191 1 94.69 231 PRO B O 1
ATOM 4800 N N . LEU B 1 232 ? 4.355 14.93 -4.855 1 90.25 232 LEU B N 1
ATOM 4801 C CA . LEU B 1 232 ? 4.887 16.266 -5.047 1 90.25 232 LEU B CA 1
ATOM 4802 C C . LEU B 1 232 ? 4.453 16.844 -6.395 1 90.25 232 LEU B C 1
ATOM 4804 O O . LEU B 1 232 ? 4.234 18.047 -6.523 1 90.25 232 LEU B O 1
ATOM 4808 N N . GLN B 1 233 ? 4.359 15.93 -7.348 1 89.5 233 GLN B N 1
ATOM 4809 C CA . GLN B 1 233 ? 3.973 16.344 -8.695 1 89.5 233 GLN B CA 1
ATOM 4810 C C . GLN B 1 233 ? 2.947 15.375 -9.289 1 89.5 233 GLN B C 1
ATOM 4812 O O . GLN B 1 233 ? 3.031 14.164 -9.07 1 89.5 233 GLN B O 1
ATOM 4817 N N . ILE B 1 234 ? 2.02 15.93 -10 1 90.44 234 ILE B N 1
ATOM 4818 C CA . ILE B 1 234 ? 1.05 15.141 -10.75 1 90.44 234 ILE B CA 1
ATOM 4819 C C . ILE B 1 234 ? 1.106 15.523 -12.227 1 90.44 234 ILE B C 1
ATOM 4821 O O . ILE B 1 234 ? 0.993 16.703 -12.578 1 90.44 234 ILE B O 1
ATOM 4825 N N . HIS B 1 235 ? 1.294 14.523 -13.039 1 86.56 235 HIS B N 1
ATOM 4826 C CA . HIS B 1 235 ? 1.33 14.719 -14.484 1 86.56 235 HIS B CA 1
ATOM 4827 C C . HIS B 1 235 ? 0.102 14.117 -15.148 1 86.56 235 HIS B C 1
ATOM 4829 O O . HIS B 1 235 ? -0.257 12.969 -14.875 1 86.56 235 HIS B O 1
ATOM 4835 N N . THR B 1 236 ? -0.577 14.867 -15.922 1 86.38 236 THR B N 1
ATOM 4836 C CA . THR B 1 236 ? -1.701 14.359 -16.703 1 86.38 236 THR B CA 1
ATOM 4837 C C . THR B 1 236 ? -1.742 15.023 -18.078 1 86.38 236 THR B C 1
ATOM 4839 O O . THR B 1 236 ? -1.359 16.188 -18.219 1 86.38 236 THR B O 1
ATOM 4842 N N . ASP B 1 237 ? -2.055 14.297 -19.062 1 78.56 237 ASP B N 1
ATOM 4843 C CA . ASP B 1 237 ? -2.146 14.82 -20.422 1 78.56 237 ASP B CA 1
ATOM 4844 C C . ASP B 1 237 ? -3.572 15.266 -20.75 1 78.56 237 ASP B C 1
ATOM 4846 O O . ASP B 1 237 ? -3.912 15.492 -21.906 1 78.56 237 ASP B O 1
ATOM 4850 N N . GLN B 1 238 ? -4.102 15.406 -19.578 1 80.69 238 GLN B N 1
ATOM 4851 C CA . GLN B 1 238 ? -5.453 15.914 -19.797 1 80.69 238 GLN B CA 1
ATOM 4852 C C . GLN B 1 238 ? -5.441 17.422 -20.031 1 80.69 238 GLN B C 1
ATOM 4854 O O . GLN B 1 238 ? -4.422 18.078 -19.812 1 80.69 238 GLN B O 1
ATOM 4859 N N . GLY B 1 239 ? -6.254 18.047 -20.828 1 79.81 239 GLY B N 1
ATOM 4860 C CA . GLY B 1 239 ? -6.309 19.453 -21.172 1 79.81 239 GLY B CA 1
ATOM 4861 C C . GLY B 1 239 ? -6.164 20.375 -19.969 1 79.81 239 GLY B C 1
ATOM 4862 O O . GLY B 1 239 ? -6.398 19.953 -18.844 1 79.81 239 GLY B O 1
ATOM 4863 N N . SER B 1 240 ? -5.656 21.547 -20.125 1 78.88 240 SER B N 1
ATOM 4864 C CA . SER B 1 240 ? -5.328 22.531 -19.094 1 78.88 240 SER B CA 1
ATOM 4865 C C . SER B 1 240 ? -6.527 22.797 -18.188 1 78.88 240 SER B C 1
ATOM 4867 O O . SER B 1 240 ? -6.383 22.922 -16.969 1 78.88 240 SER B O 1
ATOM 4869 N N . GLN B 1 241 ? -7.629 22.938 -18.812 1 80.06 241 GLN B N 1
ATOM 4870 C CA . GLN B 1 241 ? -8.82 23.25 -18.031 1 80.06 241 GLN B CA 1
ATOM 4871 C C . GLN B 1 241 ? -9.141 22.109 -17.062 1 80.06 241 GLN B C 1
ATOM 4873 O O . GLN B 1 241 ? -9.414 22.359 -15.883 1 80.06 241 GLN B O 1
ATOM 4878 N N . PHE B 1 242 ? -9.086 20.969 -17.531 1 85.88 242 PHE B N 1
ATOM 4879 C CA . PHE B 1 242 ? -9.32 19.812 -16.688 1 85.88 242 PHE B CA 1
ATOM 4880 C C . PHE B 1 242 ? -8.312 19.766 -15.547 1 85.88 242 PHE B C 1
ATOM 4882 O O . PHE B 1 242 ? -8.68 19.547 -14.391 1 85.88 242 PHE B O 1
ATOM 4889 N N . THR B 1 243 ? -7.145 19.891 -15.828 1 86.5 243 THR B N 1
ATOM 4890 C CA . THR B 1 243 ? -6.07 19.812 -14.844 1 86.5 243 THR B CA 1
ATOM 4891 C C . THR B 1 243 ? -6.266 20.859 -13.75 1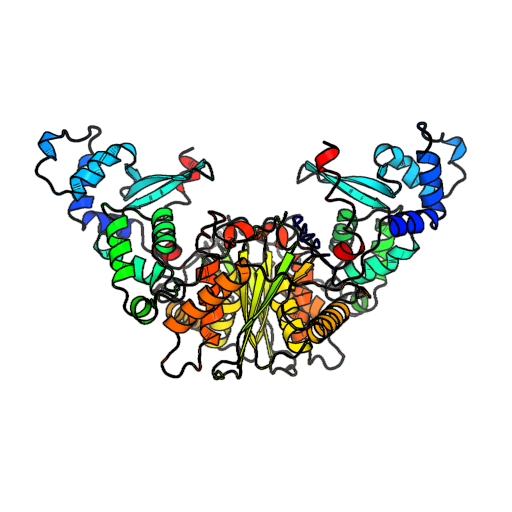 86.5 243 THR B C 1
ATOM 4893 O O . THR B 1 243 ? -6.109 20.562 -12.57 1 86.5 243 THR B O 1
ATOM 4896 N N . SER B 1 244 ? -6.57 22.016 -14.18 1 87.44 244 SER B N 1
ATOM 4897 C CA . SER B 1 244 ? -6.832 23.078 -13.211 1 87.44 244 SER B CA 1
ATOM 4898 C C . SER B 1 244 ? -7.992 22.719 -12.289 1 87.44 244 SER B C 1
ATOM 4900 O O . SER B 1 244 ? -7.887 22.844 -11.07 1 87.44 244 SER B O 1
ATOM 4902 N N . ASP B 1 245 ? -9.07 22.281 -12.883 1 91.06 245 ASP B N 1
ATOM 4903 C CA . ASP B 1 245 ? -10.25 21.891 -12.109 1 91.06 245 ASP B CA 1
ATOM 4904 C C . ASP B 1 245 ? -9.922 20.75 -11.148 1 91.06 245 ASP B C 1
ATOM 4906 O O . ASP B 1 245 ? -10.383 20.75 -10.008 1 91.06 245 ASP B O 1
ATOM 4910 N N . LEU B 1 246 ? -9.188 19.828 -11.594 1 92.12 246 LEU B N 1
ATOM 4911 C CA . LEU B 1 246 ? -8.75 18.703 -10.773 1 92.12 246 LEU B CA 1
ATOM 4912 C C . LEU B 1 246 ? -7.988 19.188 -9.547 1 92.12 246 LEU B C 1
ATOM 4914 O O . LEU B 1 246 ? -8.297 18.797 -8.422 1 92.12 246 LEU B O 1
ATOM 4918 N N . PHE B 1 247 ? -7.035 20.016 -9.758 1 90.31 247 PHE B N 1
ATOM 4919 C CA . PHE B 1 247 ? -6.188 20.5 -8.672 1 90.31 247 PHE B CA 1
ATOM 4920 C C . PHE B 1 247 ? -6.988 21.328 -7.688 1 90.31 247 PHE B C 1
ATOM 4922 O O . PHE B 1 247 ? -6.766 21.266 -6.477 1 90.31 247 PHE B O 1
ATOM 4929 N N . ILE B 1 248 ? -7.902 22.109 -8.188 1 92.06 248 ILE B N 1
ATOM 4930 C CA . ILE B 1 248 ? -8.789 22.875 -7.332 1 92.06 248 ILE B CA 1
ATOM 4931 C C . ILE B 1 248 ? -9.57 21.938 -6.414 1 92.06 248 ILE B C 1
ATOM 4933 O O . ILE B 1 248 ? -9.648 22.172 -5.203 1 92.06 248 ILE B O 1
ATOM 4937 N N . GLN B 1 249 ? -10.125 20.922 -7.008 1 93.81 249 GLN B N 1
ATOM 4938 C CA . GLN B 1 249 ? -10.906 19.969 -6.23 1 93.81 249 GLN B CA 1
ATOM 4939 C C . GLN B 1 249 ? -10.039 19.266 -5.188 1 93.81 249 GLN B C 1
ATOM 4941 O O . GLN B 1 249 ? -10.461 19.078 -4.047 1 93.81 249 GLN B O 1
ATOM 4946 N N . MET B 1 250 ? -8.867 18.891 -5.539 1 94.19 250 MET B N 1
ATOM 4947 C CA . MET B 1 250 ? -7.949 18.219 -4.621 1 94.19 250 MET B CA 1
ATOM 4948 C C . MET B 1 250 ? -7.59 19.125 -3.449 1 94.19 250 MET B C 1
ATOM 4950 O O . MET B 1 250 ? -7.656 18.703 -2.291 1 94.19 250 MET B O 1
ATOM 4954 N N . CYS B 1 251 ? -7.195 20.328 -3.777 1 93.38 251 CYS B N 1
ATOM 4955 C CA . CYS B 1 251 ? -6.805 21.266 -2.736 1 93.38 251 CYS B CA 1
ATOM 4956 C C . CYS B 1 251 ? -7.973 21.562 -1.8 1 93.38 251 CYS B C 1
ATOM 4958 O O . CYS B 1 251 ? -7.789 21.656 -0.585 1 93.38 251 CYS B O 1
ATOM 4960 N N . LYS B 1 252 ? -9.133 21.688 -2.359 1 93.62 252 LYS B N 1
ATOM 4961 C CA . LYS B 1 252 ? -10.328 21.906 -1.558 1 93.62 252 LYS B CA 1
ATOM 4962 C C . LYS B 1 252 ? -10.562 20.75 -0.581 1 93.62 252 LYS B C 1
ATOM 4964 O O . LYS B 1 252 ? -10.789 20.984 0.609 1 93.62 252 LYS B O 1
ATOM 4969 N N . LYS B 1 253 ? -10.43 19.594 -1.031 1 92.81 253 LYS B N 1
ATOM 4970 C CA . LYS B 1 253 ? -10.68 18.406 -0.219 1 92.81 253 LYS B CA 1
ATOM 4971 C C . LYS B 1 253 ? -9.586 18.203 0.826 1 92.81 253 LYS B C 1
ATOM 4973 O O . LYS B 1 253 ? -9.828 17.609 1.877 1 92.81 253 LYS B O 1
ATOM 4978 N N . LEU B 1 254 ? -8.383 18.703 0.52 1 94 254 LEU B N 1
ATOM 4979 C CA . LEU B 1 254 ? -7.242 18.547 1.419 1 94 254 LEU B CA 1
ATOM 4980 C C . LEU B 1 254 ? -7.094 19.766 2.318 1 94 254 LEU B C 1
ATOM 4982 O O . LEU B 1 254 ? -6.223 19.812 3.191 1 94 254 LEU B O 1
ATOM 4986 N N . ASN B 1 255 ? -7.883 20.75 2.08 1 90.69 255 ASN B N 1
ATOM 4987 C CA . ASN B 1 255 ? -7.867 22 2.832 1 90.69 255 ASN B CA 1
ATOM 4988 C C . ASN B 1 255 ? -6.508 22.688 2.748 1 90.69 255 ASN B C 1
ATOM 4990 O O . ASN B 1 255 ? -5.961 23.109 3.764 1 90.69 255 ASN B O 1
ATOM 4994 N N . ILE B 1 256 ? -6.008 22.719 1.521 1 90.44 256 ILE B N 1
ATOM 4995 C CA . ILE B 1 256 ? -4.781 23.469 1.257 1 90.44 256 ILE B CA 1
ATOM 4996 C C . ILE B 1 256 ? -4.996 24.406 0.074 1 90.44 256 ILE B C 1
ATOM 4998 O O . ILE B 1 256 ? -6.027 24.344 -0.6 1 90.44 256 ILE B O 1
ATOM 5002 N N . ASP B 1 257 ? -3.957 25.234 -0.133 1 87 257 ASP B N 1
ATOM 5003 C CA . ASP B 1 257 ? -4.094 26.266 -1.169 1 87 257 ASP B CA 1
ATOM 5004 C C . ASP B 1 257 ? -3.43 25.812 -2.469 1 87 257 ASP B C 1
ATOM 5006 O O . ASP B 1 257 ? -2.359 25.203 -2.447 1 87 257 ASP B O 1
ATOM 5010 N N . LYS B 1 258 ? -4.152 26.172 -3.559 1 82.81 258 LYS B N 1
ATOM 5011 C CA . LYS B 1 258 ? -3.611 25.875 -4.883 1 82.81 258 LYS B CA 1
ATOM 5012 C C . LYS B 1 258 ? -2.617 26.953 -5.32 1 82.81 258 LYS B C 1
ATOM 5014 O O . LYS B 1 258 ? -2.77 28.125 -4.973 1 82.81 258 LYS B O 1
ATOM 5019 N N . THR B 1 259 ? -1.66 26.438 -6.117 1 74 259 THR B N 1
ATOM 5020 C CA . THR B 1 259 ? -0.712 27.375 -6.699 1 74 259 THR B CA 1
ATOM 5021 C C . THR B 1 259 ? -1.345 28.125 -7.867 1 74 259 THR B C 1
ATOM 5023 O O . THR B 1 259 ? -2.244 27.609 -8.531 1 74 259 THR B O 1
ATOM 5026 N N . ARG B 1 260 ? -1.142 29.344 -8.125 1 62.81 260 ARG B N 1
ATOM 5027 C CA . ARG B 1 260 ? -1.72 30.141 -9.203 1 62.81 260 ARG B CA 1
ATOM 5028 C C . ARG B 1 260 ? -1.097 29.781 -10.547 1 62.81 260 ARG B C 1
ATOM 5030 O O . ARG B 1 260 ? -1.744 29.906 -11.586 1 62.81 260 ARG B O 1
ATOM 5037 N N . ASN B 1 261 ? 0.2 29.516 -10.789 1 54.5 261 ASN B N 1
ATOM 5038 C CA . ASN B 1 261 ? 0.922 29.719 -12.039 1 54.5 261 ASN B CA 1
ATOM 5039 C C . ASN B 1 261 ? 1.405 28.406 -12.633 1 54.5 261 ASN B C 1
ATOM 5041 O O . ASN B 1 261 ? 2.254 28.406 -13.531 1 54.5 261 ASN B O 1
ATOM 5045 N N . SER B 1 262 ? 0.974 27.266 -12.383 1 51.91 262 SER B N 1
ATOM 5046 C CA . SER B 1 262 ? 1.999 26.422 -12.984 1 51.91 262 SER B CA 1
ATOM 5047 C C . SER B 1 262 ? 1.532 25.859 -14.32 1 51.91 262 SER B C 1
ATOM 5049 O O . SER B 1 262 ? 0.547 25.109 -14.383 1 51.91 262 SER B O 1
ATOM 5051 N N . PRO B 1 263 ? 1.954 26.609 -15.484 1 46.91 263 PRO B N 1
ATOM 5052 C CA . PRO B 1 263 ? 1.733 25.922 -16.766 1 46.91 263 PRO B CA 1
ATOM 5053 C C . PRO B 1 263 ? 2.373 24.531 -16.812 1 46.91 263 PRO B C 1
ATOM 5055 O O . PRO B 1 263 ? 3.48 24.344 -16.297 1 46.91 263 PRO B O 1
ATOM 5058 N N . PHE B 1 264 ? 1.691 23.531 -16.641 1 47.88 264 PHE B N 1
ATOM 5059 C CA . PHE B 1 264 ? 2.303 22.219 -16.688 1 47.88 264 PHE B CA 1
ATOM 5060 C C . PHE B 1 264 ? 2.35 21.688 -18.109 1 47.88 264 PHE B C 1
ATOM 5062 O O . PHE B 1 264 ? 1.34 21.703 -18.828 1 47.88 264 PHE B O 1
ATOM 5069 N N . HIS B 1 265 ? 3.568 21.75 -18.734 1 46.62 265 HIS B N 1
ATOM 5070 C CA . HIS B 1 265 ? 3.641 21 -19.984 1 46.62 265 HIS B CA 1
ATOM 5071 C C . HIS B 1 265 ? 3.857 19.516 -19.734 1 46.62 265 HIS B C 1
ATOM 5073 O O . HIS B 1 265 ? 4.949 19.094 -19.328 1 46.62 265 HIS B O 1
ATOM 5079 N N . PRO B 1 266 ? 2.801 18.781 -19.75 1 49.09 266 PRO B N 1
ATOM 5080 C CA . PRO B 1 266 ? 2.832 17.344 -19.516 1 49.09 266 PRO B CA 1
ATOM 5081 C C . PRO B 1 266 ? 3.713 16.594 -20.516 1 49.09 266 PRO B C 1
ATOM 5083 O O . PRO B 1 266 ? 3.596 16.812 -21.719 1 49.09 266 PRO B O 1
ATOM 5086 N N . GLN B 1 267 ? 4.973 16.531 -20.422 1 45.06 267 GLN B N 1
ATOM 5087 C CA . GLN B 1 267 ? 5.551 15.547 -21.328 1 45.06 267 GLN B CA 1
ATOM 5088 C C . GLN B 1 267 ? 5.098 14.133 -20.984 1 45.06 267 GLN B C 1
ATOM 5090 O O . GLN B 1 267 ? 5.375 13.633 -19.891 1 45.06 267 GLN B O 1
ATOM 5095 N N . SER B 1 268 ? 3.904 13.859 -21.484 1 52.03 268 SER B N 1
ATOM 5096 C CA . SER B 1 268 ? 3.516 12.461 -21.375 1 52.03 268 SER B CA 1
ATOM 5097 C C . SER B 1 268 ? 4.664 11.539 -21.781 1 52.03 268 SER B C 1
ATOM 5099 O O . SER B 1 268 ? 5.238 11.68 -22.859 1 52.03 268 SER B O 1
ATOM 5101 N N . SER B 1 269 ? 5.312 10.906 -20.797 1 60.03 269 SER B N 1
ATOM 5102 C CA . SER B 1 269 ? 6.5 10.102 -21.078 1 60.03 269 SER B CA 1
ATOM 5103 C C . SER B 1 269 ? 6.125 8.742 -21.656 1 60.03 269 SER B C 1
ATOM 5105 O O . SER B 1 269 ? 4.98 8.305 -21.531 1 60.03 269 SER B O 1
ATOM 5107 N N . GLY B 1 270 ? 6.734 8.297 -22.688 1 64.25 270 GLY B N 1
ATOM 5108 C CA . GLY B 1 270 ? 6.773 6.957 -23.266 1 64.25 270 GLY B CA 1
ATOM 5109 C C . GLY B 1 270 ? 6.465 5.875 -22.234 1 64.25 270 GLY B C 1
ATOM 5110 O O . GLY B 1 270 ? 5.84 4.863 -22.578 1 64.25 270 GLY B O 1
ATOM 5111 N N . LEU B 1 271 ? 6.625 6.176 -20.969 1 70.12 271 LEU B N 1
ATOM 5112 C CA . LEU B 1 271 ? 6.422 5.191 -19.922 1 70.12 271 LEU B CA 1
ATOM 5113 C C . LEU B 1 271 ? 4.934 4.969 -19.656 1 70.12 271 LEU B C 1
ATOM 5115 O O . LEU B 1 271 ? 4.488 3.824 -19.531 1 70.12 271 LEU B O 1
ATOM 5119 N N . VAL B 1 272 ? 4.18 6.012 -19.703 1 71.69 272 VAL B N 1
ATOM 5120 C CA . VAL B 1 272 ? 2.756 5.938 -19.391 1 71.69 272 VAL B CA 1
ATOM 5121 C C . VAL B 1 272 ? 2.004 5.27 -20.547 1 71.69 272 VAL B C 1
ATOM 5123 O O . VAL B 1 272 ? 1.085 4.48 -20.312 1 71.69 272 VAL B O 1
ATOM 5126 N N . GLU B 1 273 ? 2.463 5.508 -21.719 1 76.5 273 GLU B N 1
ATOM 5127 C CA . GLU B 1 273 ? 1.825 4.914 -22.891 1 76.5 273 GLU B CA 1
ATOM 5128 C C . GLU B 1 273 ? 1.998 3.4 -22.906 1 76.5 273 GLU B C 1
ATOM 5130 O O . GLU B 1 273 ? 1.054 2.666 -23.203 1 76.5 273 GLU B O 1
ATOM 5135 N N . ARG B 1 274 ? 3.09 2.961 -22.594 1 77.06 274 ARG B N 1
ATOM 5136 C CA . ARG B 1 274 ? 3.363 1.528 -22.562 1 77.06 274 ARG B CA 1
ATOM 5137 C C . ARG B 1 274 ? 2.531 0.835 -21.484 1 77.06 274 ARG B C 1
ATOM 5139 O O . ARG B 1 274 ? 1.995 -0.251 -21.719 1 77.06 274 ARG B O 1
ATOM 5146 N N . LEU B 1 275 ? 2.414 1.474 -20.375 1 83.69 275 LEU B N 1
ATOM 5147 C CA . LEU B 1 275 ? 1.626 0.891 -19.297 1 83.69 275 LEU B CA 1
ATOM 5148 C C . LEU B 1 275 ? 0.154 0.8 -19.688 1 83.69 275 LEU B C 1
ATOM 5150 O O . LEU B 1 275 ? -0.494 -0.22 -19.438 1 83.69 275 LEU B O 1
ATOM 5154 N N . ASN B 1 276 ? -0.325 1.856 -20.281 1 84.31 276 ASN B N 1
ATOM 5155 C CA . ASN B 1 276 ? -1.725 1.858 -20.688 1 84.31 276 ASN B CA 1
ATOM 5156 C C . ASN B 1 276 ? -2.016 0.738 -21.688 1 84.31 276 ASN B C 1
ATOM 5158 O O . ASN B 1 276 ? -3.043 0.065 -21.594 1 84.31 276 ASN B O 1
ATOM 5162 N N . ARG B 1 277 ? -1.097 0.537 -22.547 1 85.25 277 ARG B N 1
ATOM 5163 C CA . ARG B 1 277 ? -1.236 -0.558 -23.516 1 85.25 277 ARG B CA 1
ATOM 5164 C C . ARG B 1 277 ? -1.247 -1.906 -22.797 1 85.25 277 ARG B C 1
ATOM 5166 O O . ARG B 1 277 ? -2.047 -2.783 -23.125 1 85.25 277 ARG B O 1
ATOM 5173 N N . THR B 1 278 ? -0.333 -2.016 -21.875 1 85.81 278 THR B N 1
ATOM 5174 C CA . THR B 1 278 ? -0.262 -3.246 -21.109 1 85.81 278 THR B CA 1
ATOM 5175 C C . THR B 1 278 ? -1.588 -3.516 -20.391 1 85.81 278 THR B C 1
ATOM 5177 O O . THR B 1 278 ? -2.111 -4.629 -20.453 1 85.81 278 THR B O 1
ATOM 5180 N N . ILE B 1 279 ? -2.141 -2.51 -19.797 1 86.44 279 ILE B N 1
ATOM 5181 C CA . ILE B 1 279 ? -3.389 -2.641 -19.047 1 86.44 279 ILE B CA 1
ATOM 5182 C C . ILE B 1 279 ? -4.527 -2.992 -20 1 86.44 279 ILE B C 1
ATOM 5184 O O . ILE B 1 279 ? -5.316 -3.896 -19.734 1 86.44 279 ILE B O 1
ATOM 5188 N N . GLU B 1 280 ? -4.523 -2.322 -21.094 1 87.5 280 GLU B N 1
ATOM 5189 C CA . GLU B 1 280 ? -5.547 -2.594 -22.094 1 87.5 280 GLU B CA 1
ATOM 5190 C C . GLU B 1 280 ? -5.441 -4.023 -22.625 1 87.5 280 GLU B C 1
ATOM 5192 O O . GLU B 1 280 ? -6.453 -4.707 -22.781 1 87.5 280 GLU B O 1
ATOM 5197 N N . ASP B 1 281 ? -4.258 -4.398 -22.891 1 87.56 281 ASP B N 1
ATOM 5198 C CA . ASP B 1 281 ? -4.008 -5.75 -23.375 1 87.56 281 ASP B CA 1
ATOM 5199 C C . ASP B 1 281 ? -4.465 -6.793 -22.344 1 87.56 281 ASP B C 1
ATOM 5201 O O . ASP B 1 281 ? -5.137 -7.766 -22.703 1 87.56 281 ASP B O 1
ATOM 5205 N N . MET B 1 282 ? -4.164 -6.613 -21.125 1 89.5 282 MET B N 1
ATOM 5206 C CA . MET B 1 282 ? -4.562 -7.551 -20.078 1 89.5 282 MET B CA 1
ATOM 5207 C C . MET B 1 282 ? -6.082 -7.633 -19.969 1 89.5 282 MET B C 1
ATOM 5209 O O . MET B 1 282 ? -6.645 -8.727 -19.922 1 89.5 282 MET B O 1
ATOM 5213 N N . ILE B 1 283 ? -6.691 -6.477 -20 1 87.12 283 ILE B N 1
ATOM 5214 C CA . ILE B 1 283 ? -8.141 -6.422 -19.859 1 87.12 283 ILE B CA 1
ATOM 5215 C C . ILE B 1 283 ? -8.805 -7.176 -21.016 1 87.12 283 ILE B C 1
ATOM 5217 O O . ILE B 1 283 ? -9.734 -7.953 -20.797 1 87.12 283 ILE B O 1
ATOM 5221 N N . SER B 1 284 ? -8.297 -6.977 -22.172 1 86.75 284 SER B N 1
ATOM 5222 C CA . SER B 1 284 ? -8.898 -7.559 -23.359 1 86.75 284 SER B CA 1
ATOM 5223 C C . SER B 1 284 ? -8.836 -9.086 -23.328 1 86.75 284 SER B C 1
ATOM 5225 O O . SER B 1 284 ? -9.656 -9.758 -23.953 1 86.75 284 SER B O 1
ATOM 5227 N N . LYS B 1 285 ? -7.969 -9.617 -22.656 1 87.81 285 LYS B N 1
ATOM 5228 C CA . LYS B 1 285 ? -7.773 -11.062 -22.609 1 87.81 285 LYS B CA 1
ATOM 5229 C C . LYS B 1 285 ? -8.719 -11.719 -21.609 1 87.81 285 LYS B C 1
ATOM 5231 O O . LYS B 1 285 ? -8.844 -12.945 -21.578 1 87.81 285 LYS B O 1
ATOM 5236 N N . PHE B 1 286 ? -9.391 -11 -20.766 1 86.56 286 PHE B N 1
ATOM 5237 C CA . PHE B 1 286 ? -10.258 -11.57 -19.734 1 86.56 286 PHE B CA 1
ATOM 5238 C C . PHE B 1 286 ? -11.711 -11.164 -19.969 1 86.56 286 PHE B C 1
ATOM 5240 O O . PHE B 1 286 ? -12.633 -11.82 -19.484 1 86.56 286 PHE B O 1
ATOM 5247 N N . VAL B 1 287 ? -11.867 -10.141 -20.672 1 80.62 287 VAL B N 1
ATOM 5248 C CA . VAL B 1 287 ? -13.219 -9.602 -20.844 1 80.62 287 VAL B CA 1
ATOM 5249 C C . VAL B 1 287 ? -14.039 -10.539 -21.719 1 80.62 287 VAL B C 1
ATOM 5251 O O . VAL B 1 287 ? -13.531 -11.086 -22.703 1 80.62 287 VAL B O 1
ATOM 5254 N N . THR B 1 288 ? -15.227 -10.766 -21.203 1 72.75 288 THR B N 1
ATOM 5255 C CA . THR B 1 288 ? -16.156 -11.633 -21.906 1 72.75 288 THR B CA 1
ATOM 5256 C C . THR B 1 288 ? -16.531 -11.047 -23.25 1 72.75 288 THR B C 1
ATOM 5258 O O . THR B 1 288 ? -16.156 -9.914 -23.578 1 72.75 288 THR B O 1
ATOM 5261 N N . LYS B 1 289 ? -17.281 -11.836 -23.859 1 69.56 289 LYS B N 1
ATOM 5262 C CA . LYS B 1 289 ? -17.734 -11.469 -25.203 1 69.56 289 LYS B CA 1
ATOM 5263 C C . LYS B 1 289 ? -18.5 -10.148 -25.188 1 69.56 289 LYS B C 1
ATOM 5265 O O . LYS B 1 289 ? -18.359 -9.336 -26.109 1 69.56 289 LYS B O 1
ATOM 5270 N N . HIS B 1 290 ? -19.156 -9.883 -24.047 1 70.56 290 HIS B N 1
ATOM 5271 C CA . HIS B 1 290 ? -19.984 -8.672 -24.031 1 70.56 290 HIS B CA 1
ATOM 5272 C C . HIS B 1 290 ? -19.219 -7.5 -23.422 1 70.56 290 HIS B C 1
ATOM 5274 O O . HIS B 1 290 ? -19.734 -6.375 -23.406 1 70.56 290 HIS B O 1
ATOM 5280 N N . GLN B 1 291 ? -18.125 -7.695 -22.922 1 79.88 291 GLN B N 1
ATOM 5281 C CA . GLN B 1 291 ? -17.156 -6.699 -22.5 1 79.88 291 GLN B CA 1
ATOM 5282 C C . GLN B 1 291 ? -17.734 -5.754 -21.453 1 79.88 291 GLN B C 1
ATOM 5284 O O . GLN B 1 291 ? -17.359 -4.582 -21.391 1 79.88 291 GLN B O 1
ATOM 5289 N N . LYS B 1 292 ? -18.812 -6.262 -20.672 1 89.44 292 LYS B N 1
ATOM 5290 C CA . LYS B 1 292 ? -19.484 -5.379 -19.734 1 89.44 292 LYS B CA 1
ATOM 5291 C C . LYS B 1 292 ? -19.016 -5.641 -18.297 1 89.44 292 LYS B C 1
ATOM 5293 O O . LYS B 1 292 ? -19.641 -5.191 -17.344 1 89.44 292 LYS B O 1
ATOM 5298 N N . ASP B 1 293 ? -17.969 -6.352 -18.156 1 92.38 293 ASP B N 1
ATOM 5299 C CA . ASP B 1 293 ? -17.531 -6.688 -16.812 1 92.38 293 ASP B CA 1
ATOM 5300 C C . ASP B 1 293 ? -16.031 -6.391 -16.641 1 92.38 293 ASP B C 1
ATOM 5302 O O . ASP B 1 293 ? -15.406 -6.895 -15.711 1 92.38 293 ASP B O 1
ATOM 5306 N N . TRP B 1 294 ? -15.523 -5.551 -17.516 1 93.5 294 TRP B N 1
ATOM 5307 C CA . TRP B 1 294 ? -14.086 -5.309 -17.531 1 93.5 294 TRP B CA 1
ATOM 5308 C C . TRP B 1 294 ? -13.617 -4.715 -16.203 1 93.5 294 TRP B C 1
ATOM 5310 O O . TRP B 1 294 ? -12.477 -4.934 -15.789 1 93.5 294 TRP B O 1
ATOM 5320 N N . ASP B 1 295 ? -14.469 -3.924 -15.523 1 94.75 295 ASP B N 1
ATOM 5321 C CA . ASP B 1 295 ? -14.07 -3.221 -14.312 1 94.75 295 ASP B CA 1
ATOM 5322 C C . ASP B 1 295 ? -13.859 -4.199 -13.156 1 94.75 295 ASP B C 1
ATOM 5324 O O . ASP B 1 295 ? -13.086 -3.924 -12.234 1 94.75 295 ASP B O 1
ATOM 5328 N N . GLN B 1 296 ? -14.484 -5.379 -13.18 1 93.38 296 GLN B N 1
ATOM 5329 C CA . GLN B 1 296 ? -14.352 -6.352 -12.102 1 93.38 296 GLN B CA 1
ATOM 5330 C C . GLN B 1 296 ? -12.969 -7 -12.109 1 93.38 296 GLN B C 1
ATOM 5332 O O . GLN B 1 296 ? -12.516 -7.52 -11.094 1 93.38 296 GLN B O 1
ATOM 5337 N N . TYR B 1 297 ? -12.289 -6.957 -13.242 1 93.75 297 TYR B N 1
ATOM 5338 C CA . TYR B 1 297 ? -10.992 -7.613 -13.383 1 93.75 297 TYR B CA 1
ATOM 5339 C C . TYR B 1 297 ? -9.859 -6.66 -13.023 1 93.75 297 TYR B C 1
ATOM 5341 O O . TYR B 1 297 ? -8.727 -7.09 -12.789 1 93.75 297 TYR B O 1
ATOM 5349 N N . LEU B 1 298 ? -10.117 -5.371 -12.938 1 96.31 298 LEU B N 1
ATOM 5350 C CA . LEU B 1 298 ? -9.07 -4.359 -12.82 1 96.31 298 LEU B CA 1
ATOM 5351 C C . LEU B 1 298 ? -8.227 -4.586 -11.57 1 96.31 298 LEU B C 1
ATOM 5353 O O . LEU B 1 298 ? -7 -4.621 -11.641 1 96.31 298 LEU B O 1
ATOM 5357 N N . PRO B 1 299 ? -8.891 -4.828 -10.398 1 97.38 299 PRO B N 1
ATOM 5358 C CA . PRO B 1 299 ? -8.055 -5 -9.211 1 97.38 299 PRO B CA 1
ATOM 5359 C C . PRO B 1 299 ? -7.105 -6.191 -9.32 1 97.38 299 PRO B C 1
ATOM 5361 O O . PRO B 1 299 ? -5.934 -6.09 -8.945 1 97.38 299 PRO B O 1
ATOM 5364 N N . TYR B 1 300 ? -7.535 -7.254 -9.867 1 96.75 300 TYR B N 1
ATOM 5365 C CA . TYR B 1 300 ? -6.734 -8.469 -10 1 96.75 300 TYR B CA 1
ATOM 5366 C C . TYR B 1 300 ? -5.625 -8.281 -11.023 1 96.75 300 TYR B C 1
ATOM 5368 O O . TYR B 1 300 ? -4.473 -8.641 -10.781 1 96.75 300 TYR B O 1
ATOM 5376 N N . LEU B 1 301 ? -6.008 -7.691 -12.141 1 95.94 301 LEU B N 1
ATOM 5377 C CA . LEU B 1 301 ? -5.031 -7.469 -13.203 1 95.94 301 LEU B CA 1
ATOM 5378 C C . LEU B 1 301 ? -3.947 -6.496 -12.758 1 95.94 301 LEU B C 1
ATOM 5380 O O . LEU B 1 301 ? -2.781 -6.637 -13.125 1 95.94 301 LEU B O 1
ATOM 5384 N N . MET B 1 302 ? -4.348 -5.516 -12 1 97.5 302 MET B N 1
ATOM 5385 C CA . MET B 1 302 ? -3.354 -4.574 -11.492 1 97.5 302 MET B CA 1
ATOM 5386 C C . MET B 1 302 ? -2.418 -5.254 -10.5 1 97.5 302 MET B C 1
ATOM 5388 O O . MET B 1 302 ? -1.225 -4.949 -10.453 1 97.5 302 MET B O 1
ATOM 5392 N N . MET B 1 303 ? -2.936 -6.148 -9.648 1 97.88 303 MET B N 1
ATOM 5393 C CA . MET B 1 303 ? -2.051 -6.93 -8.789 1 97.88 303 MET B CA 1
ATOM 5394 C C . MET B 1 303 ? -1.085 -7.766 -9.625 1 97.88 303 MET B C 1
ATOM 5396 O O . MET B 1 303 ? 0.094 -7.883 -9.281 1 97.88 303 MET B O 1
ATOM 5400 N N . ALA B 1 304 ? -1.619 -8.375 -10.672 1 96.81 304 ALA B N 1
ATOM 5401 C CA . ALA B 1 304 ? -0.764 -9.148 -11.578 1 96.81 304 ALA B CA 1
ATOM 5402 C C . ALA B 1 304 ? 0.385 -8.289 -12.102 1 96.81 304 ALA B C 1
ATOM 5404 O O . ALA B 1 304 ? 1.542 -8.719 -12.086 1 96.81 304 ALA B O 1
ATOM 5405 N N . TYR B 1 305 ? 0.073 -7.117 -12.516 1 95.5 305 TYR B N 1
ATOM 5406 C CA . TYR B 1 305 ? 1.075 -6.191 -13.023 1 95.5 305 TYR B CA 1
ATOM 5407 C C . TYR B 1 305 ? 2.068 -5.805 -11.938 1 95.5 305 TYR B C 1
ATOM 5409 O O . TYR B 1 305 ? 3.283 -5.895 -12.133 1 95.5 305 TYR B O 1
ATOM 5417 N N . ARG B 1 306 ? 1.56 -5.391 -10.781 1 97.25 306 ARG B N 1
ATOM 5418 C CA . ARG B 1 306 ? 2.404 -4.844 -9.727 1 97.25 306 ARG B CA 1
ATOM 5419 C C . ARG B 1 306 ? 3.303 -5.922 -9.133 1 97.25 306 ARG B C 1
ATOM 5421 O O . ARG B 1 306 ? 4.348 -5.617 -8.547 1 97.25 306 ARG B O 1
ATOM 5428 N N . SER B 1 307 ? 2.885 -7.191 -9.203 1 96.5 307 SER B N 1
ATOM 5429 C CA . SER B 1 307 ? 3.648 -8.289 -8.625 1 96.5 307 SER B CA 1
ATOM 5430 C C . SER B 1 307 ? 4.551 -8.945 -9.664 1 96.5 307 SER B C 1
ATOM 5432 O O . SER B 1 307 ? 5.113 -10.016 -9.422 1 96.5 307 SER B O 1
ATOM 5434 N N . SER B 1 308 ? 4.656 -8.352 -10.828 1 94.62 308 SER B N 1
ATOM 5435 C CA . SER B 1 308 ? 5.539 -8.852 -11.875 1 94.62 308 SER B CA 1
ATOM 5436 C C . SER B 1 308 ? 6.734 -7.926 -12.078 1 94.62 308 SER B C 1
ATOM 5438 O O . SER B 1 308 ? 6.594 -6.703 -12.023 1 94.62 308 SER B O 1
ATOM 5440 N N . VAL B 1 309 ? 7.809 -8.523 -12.383 1 93 309 VAL B N 1
ATOM 5441 C CA . VAL B 1 309 ? 9.047 -7.766 -12.523 1 93 309 VAL B CA 1
ATOM 5442 C C . VAL B 1 309 ? 8.914 -6.777 -13.68 1 93 309 VAL B C 1
ATOM 5444 O O . VAL B 1 309 ? 8.43 -7.129 -14.758 1 93 309 VAL B O 1
ATOM 5447 N N . HIS B 1 310 ? 9.258 -5.59 -13.352 1 90.56 310 HIS B N 1
ATOM 5448 C CA . HIS B 1 310 ? 9.32 -4.566 -14.383 1 90.56 310 HIS B CA 1
ATOM 5449 C C . HIS B 1 310 ? 10.656 -4.609 -15.125 1 90.56 310 HIS B C 1
ATOM 5451 O O . HIS B 1 310 ? 11.719 -4.602 -14.5 1 90.56 310 HIS B O 1
ATOM 5457 N N . GLU B 1 311 ? 10.656 -4.609 -16.375 1 85 311 GLU B N 1
ATOM 5458 C CA . GLU B 1 311 ? 11.828 -4.863 -17.219 1 85 311 GLU B CA 1
ATOM 5459 C C . GLU B 1 311 ? 12.906 -3.814 -16.984 1 85 311 GLU B C 1
ATOM 5461 O O . GLU B 1 311 ? 14.094 -4.152 -16.859 1 85 311 GLU B O 1
ATOM 5466 N N . THR B 1 312 ? 12.531 -2.586 -16.844 1 83.19 312 THR B N 1
ATOM 5467 C CA . THR B 1 312 ? 13.492 -1.497 -16.703 1 83.19 312 THR B CA 1
ATOM 5468 C C . THR B 1 312 ? 14.039 -1.436 -15.289 1 83.19 312 THR B C 1
ATOM 5470 O O . THR B 1 312 ? 15.234 -1.202 -15.086 1 83.19 312 THR B O 1
ATOM 5473 N N . LEU B 1 313 ? 13.25 -1.769 -14.312 1 86.38 313 LEU B N 1
ATOM 5474 C CA . LEU B 1 313 ? 13.641 -1.646 -12.914 1 86.38 313 LEU B CA 1
ATOM 5475 C C . LEU B 1 313 ? 14.336 -2.92 -12.43 1 86.38 313 LEU B C 1
ATOM 5477 O O . LEU B 1 313 ? 15.148 -2.877 -11.508 1 86.38 313 LEU B O 1
ATOM 5481 N N . GLY B 1 314 ? 13.945 -4.039 -12.984 1 88.44 314 GLY B N 1
ATOM 5482 C CA . GLY B 1 314 ? 14.461 -5.324 -12.539 1 88.44 314 GLY B CA 1
ATOM 5483 C C . GLY B 1 314 ? 13.805 -5.824 -11.266 1 88.44 314 GLY B C 1
ATOM 5484 O O . GLY B 1 314 ? 14.203 -6.855 -10.727 1 88.44 314 GLY B O 1
ATOM 5485 N N . GLU B 1 315 ? 12.922 -5.039 -10.711 1 91.44 315 GLU B N 1
ATOM 5486 C CA . GLU B 1 315 ? 12.141 -5.379 -9.531 1 91.44 315 GLU B CA 1
ATOM 5487 C C . GLU B 1 315 ? 10.648 -5.203 -9.781 1 91.44 315 GLU B C 1
ATOM 5489 O O . GLU B 1 315 ? 10.25 -4.543 -10.75 1 91.44 315 GLU B O 1
ATOM 5494 N N . THR B 1 316 ? 9.914 -5.816 -8.945 1 95.06 316 THR B N 1
ATOM 5495 C CA . THR B 1 316 ? 8.469 -5.621 -9.078 1 95.06 316 THR B CA 1
ATOM 5496 C C . THR B 1 316 ? 8.055 -4.262 -8.523 1 95.06 316 THR B C 1
ATOM 5498 O O . THR B 1 316 ? 8.656 -3.764 -7.57 1 95.06 316 THR B O 1
ATOM 5501 N N . PRO B 1 317 ? 7.039 -3.668 -9.094 1 96.44 317 PRO B N 1
ATOM 5502 C CA . PRO B 1 317 ? 6.488 -2.443 -8.508 1 96.44 317 PRO B CA 1
ATOM 5503 C C . PRO B 1 317 ? 6.086 -2.615 -7.047 1 96.44 317 PRO B C 1
ATOM 5505 O O . PRO B 1 317 ? 6.27 -1.7 -6.242 1 96.44 317 PRO B O 1
ATOM 5508 N N . CYS B 1 318 ? 5.566 -3.777 -6.633 1 96.31 318 CYS B N 1
ATOM 5509 C CA . CYS B 1 318 ? 5.223 -4.047 -5.238 1 96.31 318 CYS B CA 1
ATOM 5510 C C . CYS B 1 318 ? 6.445 -3.914 -4.34 1 96.31 318 CYS B C 1
ATOM 5512 O O . CYS B 1 318 ? 6.391 -3.254 -3.301 1 96.31 318 CYS B O 1
ATOM 5514 N N . PHE B 1 319 ? 7.543 -4.484 -4.723 1 94.44 319 PHE B N 1
ATOM 5515 C CA . PHE B 1 319 ? 8.766 -4.414 -3.934 1 94.44 319 PHE B CA 1
ATOM 5516 C C . PHE B 1 319 ? 9.266 -2.979 -3.836 1 94.44 319 PHE B C 1
ATOM 5518 O O . PHE B 1 319 ? 9.656 -2.523 -2.76 1 94.44 319 PHE B O 1
ATOM 5525 N N . MET B 1 320 ? 9.211 -2.354 -4.938 1 95.31 320 MET B N 1
ATOM 5526 C CA . MET B 1 320 ? 9.711 -0.982 -4.98 1 95.31 320 MET B CA 1
ATOM 5527 C C . MET B 1 320 ? 8.859 -0.063 -4.113 1 95.31 320 MET B C 1
ATOM 5529 O O . MET B 1 320 ? 9.375 0.86 -3.484 1 95.31 320 MET B O 1
ATOM 5533 N N . MET B 1 321 ? 7.555 -0.307 -4.047 1 97.12 321 MET B N 1
ATOM 5534 C CA . MET B 1 321 ? 6.633 0.573 -3.338 1 97.12 321 MET B CA 1
ATOM 5535 C C . MET B 1 321 ? 6.547 0.195 -1.862 1 97.12 321 MET B C 1
ATOM 5537 O O . MET B 1 321 ? 6.434 1.067 -0.999 1 97.12 321 MET B O 1
ATOM 5541 N N . MET B 1 322 ? 6.645 -1.1 -1.562 1 95.62 322 MET B N 1
ATOM 5542 C CA . MET B 1 322 ? 6.332 -1.541 -0.205 1 95.62 322 MET B CA 1
ATOM 5543 C C . MET B 1 322 ? 7.543 -2.199 0.445 1 95.62 322 MET B C 1
ATOM 5545 O O . MET B 1 322 ? 7.5 -2.572 1.618 1 95.62 322 MET B O 1
ATOM 5549 N N . GLY B 1 323 ? 8.586 -2.438 -0.266 1 91.12 323 GLY B N 1
ATOM 5550 C CA . GLY B 1 323 ? 9.789 -3.041 0.274 1 91.12 323 GLY B CA 1
ATOM 5551 C C . GLY B 1 323 ? 9.695 -4.551 0.412 1 91.12 323 GLY B C 1
ATOM 5552 O O . GLY B 1 323 ? 10.523 -5.172 1.077 1 91.12 323 GLY B O 1
ATOM 5553 N N . ARG B 1 324 ? 8.617 -5.07 -0.164 1 90.12 324 ARG B N 1
ATOM 5554 C CA . ARG B 1 324 ? 8.422 -6.512 -0.086 1 90.12 324 ARG B CA 1
ATOM 5555 C C . ARG B 1 324 ? 7.586 -7.02 -1.256 1 90.12 324 ARG B C 1
ATOM 5557 O O . ARG B 1 324 ? 6.824 -6.258 -1.854 1 90.12 324 ARG B O 1
ATOM 5564 N N . GLU B 1 325 ? 7.754 -8.281 -1.548 1 91.94 325 GLU B N 1
ATOM 5565 C CA . GLU B 1 325 ? 6.871 -8.938 -2.512 1 91.94 325 GLU B CA 1
ATOM 5566 C C . GLU B 1 325 ? 5.543 -9.32 -1.87 1 91.94 325 GLU B C 1
ATOM 5568 O O . GLU B 1 325 ? 5.445 -9.43 -0.646 1 91.94 325 GLU B O 1
ATOM 5573 N N . VAL B 1 326 ? 4.551 -9.508 -2.68 1 94.69 326 VAL B N 1
ATOM 5574 C CA . VAL B 1 326 ? 3.24 -9.891 -2.164 1 94.69 326 VAL B CA 1
ATOM 5575 C C . VAL B 1 326 ? 2.982 -11.367 -2.457 1 94.69 326 VAL B C 1
ATOM 5577 O O . VAL B 1 326 ? 3.422 -11.891 -3.484 1 94.69 326 VAL B O 1
ATOM 5580 N N . ARG B 1 327 ? 2.244 -11.977 -1.61 1 94.69 327 ARG B N 1
ATOM 5581 C CA . ARG B 1 327 ? 1.93 -13.391 -1.781 1 94.69 327 ARG B CA 1
ATOM 5582 C C . ARG B 1 327 ? 0.825 -13.586 -2.814 1 94.69 327 ARG B C 1
ATOM 5584 O O . ARG B 1 327 ? -0.175 -12.867 -2.805 1 94.69 327 ARG B O 1
ATOM 5591 N N . LEU B 1 328 ? 1.055 -14.523 -3.686 1 95.69 328 LEU B N 1
ATOM 5592 C CA . LEU B 1 328 ? 0.089 -14.953 -4.688 1 95.69 328 LEU B CA 1
ATOM 5593 C C . LEU B 1 328 ? -0.492 -16.312 -4.328 1 95.69 328 LEU B C 1
ATOM 5595 O O . LEU B 1 328 ? -0.001 -16.984 -3.414 1 95.69 328 LEU B O 1
ATOM 5599 N N . PRO B 1 329 ? -1.528 -16.734 -4.965 1 94.62 329 PRO B N 1
ATOM 5600 C CA . PRO B 1 329 ? -2.133 -18.031 -4.656 1 94.62 329 PRO B CA 1
ATOM 5601 C C . PRO B 1 329 ? -1.121 -19.172 -4.688 1 94.62 329 PRO B C 1
ATOM 5603 O O . PRO B 1 329 ? -1.162 -20.062 -3.832 1 94.62 329 PRO B O 1
ATOM 5606 N N . VAL B 1 330 ? -0.17 -19.188 -5.586 1 94.06 330 VAL B N 1
ATOM 5607 C CA . VAL B 1 330 ? 0.825 -20.25 -5.707 1 94.06 330 VAL B CA 1
ATOM 5608 C C . VAL B 1 330 ? 1.674 -20.312 -4.438 1 94.06 330 VAL B C 1
ATOM 5610 O O . VAL B 1 330 ? 2.133 -21.375 -4.039 1 94.06 330 VAL B O 1
ATOM 5613 N N . ASP B 1 331 ? 1.901 -19.188 -3.848 1 93.38 331 ASP B N 1
ATOM 5614 C CA . ASP B 1 331 ? 2.701 -19.125 -2.627 1 93.38 331 ASP B CA 1
ATOM 5615 C C . ASP B 1 331 ? 1.957 -19.766 -1.453 1 93.38 331 ASP B C 1
ATOM 5617 O O . ASP B 1 331 ? 2.58 -20.297 -0.534 1 93.38 331 ASP B O 1
ATOM 5621 N N . LEU B 1 332 ? 0.687 -19.625 -1.456 1 90.88 332 LEU B N 1
ATOM 5622 C CA . LEU B 1 332 ? -0.128 -20.266 -0.428 1 90.88 332 LEU B CA 1
ATOM 5623 C C . LEU B 1 332 ? -0.105 -21.781 -0.58 1 90.88 332 LEU B C 1
ATOM 5625 O O . LEU B 1 332 ? 0.057 -22.516 0.405 1 90.88 332 LEU B O 1
ATOM 5629 N N . ILE B 1 333 ? -0.238 -22.188 -1.789 1 90.94 333 ILE B N 1
ATOM 5630 C CA . ILE B 1 333 ? -0.361 -23.609 -2.074 1 90.94 333 ILE B CA 1
ATOM 5631 C C . ILE B 1 333 ? 0.99 -24.297 -1.88 1 90.94 333 ILE B C 1
ATOM 5633 O O . ILE B 1 333 ? 1.072 -25.359 -1.257 1 90.94 333 ILE B O 1
ATOM 5637 N N . TYR B 1 334 ? 2.078 -23.578 -2.314 1 90.38 334 TYR B N 1
ATOM 5638 C CA . TYR B 1 334 ? 3.375 -24.25 -2.367 1 90.38 334 TYR B CA 1
ATOM 5639 C C . TYR B 1 334 ? 4.336 -23.656 -1.345 1 90.38 334 TYR B C 1
ATOM 5641 O O . TYR B 1 334 ? 5.496 -24.062 -1.257 1 90.38 334 TYR B O 1
ATOM 5649 N N . GLY B 1 335 ? 4.145 -22.391 -0.597 1 76.62 335 GLY B N 1
ATOM 5650 C CA . GLY B 1 335 ? 5.027 -21.594 0.238 1 76.62 335 GLY B CA 1
ATOM 5651 C C . GLY B 1 335 ? 5.34 -22.234 1.571 1 76.62 335 GLY B C 1
ATOM 5652 O O . GLY B 1 335 ? 6.133 -21.719 2.355 1 76.62 335 GLY B O 1
ATOM 5653 N N . GLY B 1 336 ? 4.699 -23.141 2.172 1 55.69 336 GLY B N 1
ATOM 5654 C CA . GLY B 1 336 ? 4.918 -23.641 3.523 1 55.69 336 GLY B CA 1
ATOM 5655 C C . GLY B 1 336 ? 6.371 -23.969 3.809 1 55.69 336 GLY B C 1
ATOM 5656 O O . GLY B 1 336 ? 6.758 -24.125 4.969 1 55.69 336 GLY B O 1
ATOM 5657 N N . LEU B 1 337 ? 7.285 -24.047 2.912 1 46.28 337 LEU B N 1
ATOM 5658 C CA . LEU B 1 337 ? 8.547 -24.734 3.158 1 46.28 337 LEU B CA 1
ATOM 5659 C C . LEU B 1 337 ? 9.633 -23.75 3.564 1 46.28 337 LEU B C 1
ATOM 5661 O O . LEU B 1 337 ? 10.523 -24.078 4.352 1 46.28 337 LEU B O 1
ATOM 5665 N N . VAL B 1 338 ? 9.758 -22.578 2.949 1 42.38 338 VAL B N 1
ATOM 5666 C CA . VAL B 1 338 ? 11.047 -21.906 2.924 1 42.38 338 VAL B CA 1
ATOM 5667 C C . VAL B 1 338 ? 11.219 -21.078 4.195 1 42.38 338 VAL B C 1
ATOM 5669 O O . VAL B 1 338 ? 12.336 -20.656 4.527 1 42.38 338 VAL B O 1
ATOM 5672 N N . VAL B 1 339 ? 10.188 -20.359 4.676 1 39.44 339 VAL B N 1
ATOM 5673 C CA . VAL B 1 339 ? 10.531 -19.344 5.672 1 39.44 339 VAL B CA 1
ATOM 5674 C C . VAL B 1 339 ? 11.258 -20 6.844 1 39.44 339 VAL B C 1
ATOM 5676 O O . VAL B 1 339 ? 11.992 -19.344 7.574 1 39.44 339 VAL B O 1
ATOM 5679 N N . LEU B 1 340 ? 10.922 -21.172 7.156 1 35.41 340 LEU B N 1
ATOM 5680 C CA . LEU B 1 340 ? 11.43 -21.703 8.414 1 35.41 340 LEU B CA 1
ATOM 5681 C C . LEU B 1 340 ? 12.953 -21.781 8.398 1 35.41 340 LEU B C 1
ATOM 5683 O O . LEU B 1 340 ? 13.602 -21.531 9.422 1 35.41 340 LEU B O 1
ATOM 5687 N N . THR B 1 341 ? 13.523 -22.391 7.355 1 34.94 341 THR B N 1
ATOM 5688 C CA . THR B 1 341 ? 14.867 -22.953 7.477 1 34.94 341 THR B CA 1
ATOM 5689 C C . THR B 1 341 ? 15.922 -21.875 7.258 1 34.94 341 THR B C 1
ATOM 5691 O O . THR B 1 341 ? 17.109 -22.094 7.492 1 34.94 341 THR B O 1
ATOM 5694 N N . LEU B 1 342 ? 15.656 -20.875 6.598 1 34.84 342 LEU B N 1
ATOM 5695 C CA . LEU B 1 342 ? 16.828 -20.031 6.332 1 34.84 342 LEU B CA 1
ATOM 5696 C C . LEU B 1 342 ? 17.328 -19.375 7.617 1 34.84 342 LEU B C 1
ATOM 5698 O O . LEU B 1 342 ? 18.391 -18.75 7.629 1 34.84 342 LEU B O 1
ATOM 5702 N N . ILE B 1 343 ? 16.531 -19.219 8.5 1 32.78 343 ILE B N 1
ATOM 5703 C CA . ILE B 1 343 ? 17.109 -18.75 9.75 1 32.78 343 ILE B CA 1
ATOM 5704 C C . ILE B 1 343 ? 18.156 -19.75 10.242 1 32.78 343 ILE B C 1
ATOM 5706 O O . ILE B 1 343 ? 19.203 -19.359 10.773 1 32.78 343 ILE B O 1
ATOM 5710 N N . ASN B 1 344 ? 17.922 -21.031 10.164 1 30.86 344 ASN B N 1
ATOM 5711 C CA . ASN B 1 344 ? 18.859 -21.984 10.758 1 30.86 344 ASN B CA 1
ATOM 5712 C C . ASN B 1 344 ? 20.016 -22.281 9.82 1 30.86 344 ASN B C 1
ATOM 5714 O O . ASN B 1 344 ? 20.891 -23.078 10.148 1 30.86 344 ASN B O 1
ATOM 5718 N N . ILE B 1 345 ? 19.828 -22.156 8.555 1 30.16 345 ILE B N 1
ATOM 5719 C CA . ILE B 1 345 ? 20.938 -22.641 7.742 1 30.16 345 ILE B CA 1
ATOM 5720 C C . ILE B 1 345 ? 22.047 -21.594 7.684 1 30.16 345 ILE B C 1
ATOM 5722 O O . ILE B 1 345 ? 23.078 -21.797 7.055 1 30.16 345 ILE B O 1
ATOM 5726 N N . VAL B 1 346 ? 21.75 -20.266 8.07 1 25.98 346 VAL B N 1
ATOM 5727 C CA . VAL B 1 346 ? 23 -19.547 8.266 1 25.98 346 VAL B CA 1
ATOM 5728 C C . VAL B 1 346 ? 23.547 -19.812 9.664 1 25.98 346 VAL B C 1
ATOM 5730 O O . VAL B 1 346 ? 22.797 -19.781 10.648 1 25.98 346 VAL B O 1
#